Protein AF-0000000078980064 (afdb_homodimer)

Organism: Ruegeria pomeroyi (strain ATCC 700808 / DSM 15171 / DSS-3) (NCBI:txid246200)

Solvent-accessible surface area (backbone atoms only — not comparable to full-atom values): 37190 Å² total; per-residue (Å²): 129,82,76,73,60,58,78,70,42,47,60,35,49,46,76,66,49,40,61,44,51,56,26,37,55,74,64,44,52,71,70,55,47,52,49,46,29,48,77,24,71,38,57,78,43,75,83,42,66,53,22,66,40,45,52,65,34,52,39,43,33,48,55,53,42,20,63,75,64,46,10,69,57,41,46,53,50,92,54,73,40,34,70,63,51,67,60,43,49,51,38,34,34,67,70,36,83,32,52,70,50,23,52,47,46,49,30,47,53,48,44,55,58,44,78,55,41,38,52,46,74,47,81,52,86,74,37,31,36,44,34,47,41,72,69,59,87,68,81,84,46,68,40,44,56,51,50,56,53,33,42,52,49,20,52,51,12,61,35,45,73,44,60,65,71,44,61,33,36,33,29,47,49,70,78,55,98,61,53,72,46,52,52,77,58,38,70,42,52,75,44,54,56,35,98,42,26,33,42,30,29,44,55,88,68,58,59,61,48,50,92,74,51,72,66,54,51,50,51,51,60,70,46,51,55,46,54,30,51,51,54,76,50,54,73,74,29,66,60,48,41,50,45,40,51,35,68,74,41,70,45,82,76,57,44,66,61,53,51,15,58,75,70,72,42,50,57,65,56,47,51,51,53,24,45,69,69,72,49,45,70,65,57,47,52,50,49,49,40,50,25,51,46,52,50,46,29,44,68,56,83,54,53,68,59,54,46,20,48,74,61,62,37,93,38,52,66,61,34,47,54,49,42,26,71,70,22,55,43,56,68,68,66,49,31,57,85,76,68,73,67,87,108,126,81,75,74,61,58,78,70,43,46,60,34,48,47,75,65,49,40,61,44,54,54,27,37,56,74,64,44,53,72,70,55,48,53,51,47,30,48,77,24,70,39,56,79,42,76,84,42,67,53,22,67,38,46,53,66,34,51,38,42,35,49,56,53,42,21,63,74,63,47,11,69,55,44,45,53,51,92,51,73,40,34,68,62,51,67,59,45,48,51,37,35,32,69,70,36,84,31,52,70,51,23,50,47,44,50,30,48,52,48,42,54,60,45,76,56,41,38,51,47,74,46,81,52,88,74,36,31,37,44,35,46,39,71,70,61,85,68,82,84,47,66,41,42,54,51,49,55,53,36,43,54,50,20,51,52,11,60,36,46,73,44,59,65,73,46,60,32,36,34,30,49,50,69,78,54,98,63,54,72,44,52,53,78,57,38,69,40,52,76,45,55,56,34,97,42,25,33,42,31,30,43,54,89,69,58,60,62,48,49,92,74,52,71,66,54,52,50,52,52,60,70,45,51,57,47,56,28,53,52,52,77,50,53,72,74,29,63,60,47,42,49,45,42,50,35,68,75,42,71,44,83,76,56,45,66,62,54,51,16,57,74,69,73,40,49,57,66,55,46,51,51,52,22,45,69,69,72,48,45,70,66,55,47,51,50,49,49,40,49,23,50,46,50,51,44,29,44,68,56,82,55,52,70,58,54,45,20,48,74,62,61,36,93,37,53,64,60,34,46,53,48,42,25,72,71,23,56,42,58,67,70,67,52,29,61,77,83,66,71,68,88,108

Nearest PDB structures (foldseek):
  5chh-assembly1_A  TM=3.444E-01  e=1.133E-11  Pseudomonas aeruginosa
  3mkl-assembly2_B  TM=9.132E-01  e=3.136E-04  Escherichia coli K-12
  6xiu-assembly1_A  TM=7.648E-01  e=4.598E-05  Escherichia coli
  3mkl-assembly1_A  TM=8.900E-01  e=1.146E-03  Escherichia coli K-12
  6xiu-assembly1_B-2  TM=7.595E-01  e=9.911E-05  Escherichia coli

InterPro domains:
  IPR009057 Homedomain-like superfamily [SSF46689] (288-337)
  IPR018060 AraC-like, DNA binding HTH domain [PF12833] (260-336)
  IPR018060 AraC-like, DNA binding HTH domain [PS01124] (240-337)
  IPR018060 AraC-like, DNA binding HTH domain [SM00342] (253-335)
  IPR020449 Transcription regulator HTH, AraC- type, HTH domain [PR00032] (304-319)
  IPR020449 Transcription regulator HTH, AraC- type, HTH domain [PR00032] (319-335)
  IPR032687 HTH-type transcriptional regulator AraC-type, N-terminal [PF12625] (35-207)

Structure (mmCIF, N/CA/C/O backbone):
data_AF-0000000078980064-model_v1
#
loop_
_entity.id
_entity.type
_entity.pdbx_description
1 polymer 'Transcriptional regulator, AraC family'
#
loop_
_atom_site.group_PDB
_atom_site.id
_atom_site.type_symbol
_atom_site.label_atom_id
_atom_site.label_alt_id
_atom_site.label_comp_id
_atom_site.label_asym_id
_atom_site.label_entity_id
_atom_site.label_seq_id
_atom_site.pdbx_PDB_ins_code
_atom_site.Cartn_x
_atom_site.Cartn_y
_atom_site.Cartn_z
_atom_site.occupancy
_atom_site.B_iso_or_equiv
_atom_site.auth_seq_id
_atom_site.auth_comp_id
_atom_site.auth_asym_id
_atom_site.auth_atom_id
_atom_site.pdbx_PDB_model_num
ATOM 1 N N . MET A 1 1 ? 21.625 31.344 18.266 1 26.06 1 MET A N 1
ATOM 2 C CA . MET A 1 1 ? 20.406 30.562 18.266 1 26.06 1 MET A CA 1
ATOM 3 C C . MET A 1 1 ? 19.609 30.781 16.984 1 26.06 1 MET A C 1
ATOM 5 O O . MET A 1 1 ? 19.266 31.922 16.656 1 26.06 1 MET A O 1
ATOM 9 N N . ARG A 1 2 ? 19.547 29.953 16.109 1 38.75 2 ARG A N 1
ATOM 10 C CA . ARG A 1 2 ? 18.891 30.125 14.828 1 38.75 2 ARG A CA 1
ATOM 11 C C . ARG A 1 2 ? 17.453 30.594 15.016 1 38.75 2 ARG A C 1
ATOM 13 O O . ARG A 1 2 ? 16.719 30.047 15.836 1 38.75 2 ARG A O 1
ATOM 20 N N . ARG A 1 3 ? 17.25 31.781 14.578 1 43.94 3 ARG A N 1
ATOM 21 C CA . ARG A 1 3 ? 15.898 32.344 14.719 1 43.94 3 ARG A CA 1
ATOM 22 C C . ARG A 1 3 ? 14.852 31.344 14.234 1 43.94 3 ARG A C 1
ATOM 24 O O . ARG A 1 3 ? 15.008 30.734 13.164 1 43.94 3 ARG A O 1
ATOM 31 N N . PRO A 1 4 ? 13.984 30.969 15.156 1 47.91 4 PRO A N 1
ATOM 32 C CA . PRO A 1 4 ? 13.008 29.953 14.75 1 47.91 4 PRO A CA 1
ATOM 33 C C . PRO A 1 4 ? 12.227 30.359 13.5 1 47.91 4 PRO A C 1
ATOM 35 O O . PRO A 1 4 ? 12.055 31.547 13.234 1 47.91 4 PRO A O 1
ATOM 38 N N . ASP A 1 5 ? 12.18 29.516 12.516 1 53.62 5 ASP A N 1
ATOM 39 C CA . ASP A 1 5 ? 11.359 29.703 11.32 1 53.62 5 ASP A CA 1
ATOM 40 C C . ASP A 1 5 ? 9.938 30.109 11.688 1 53.62 5 ASP A C 1
ATOM 42 O O . ASP A 1 5 ? 9.375 29.625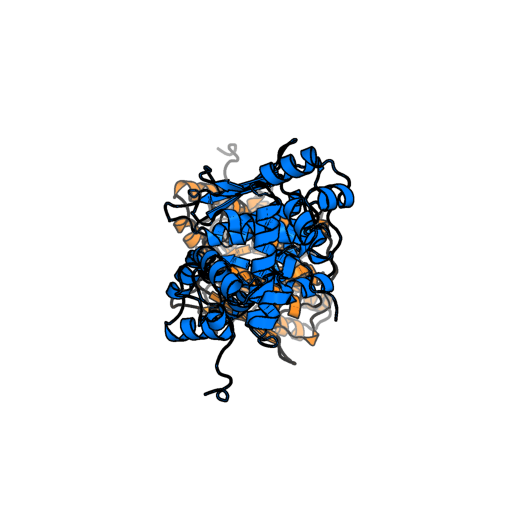 12.664 1 53.62 5 ASP A O 1
ATOM 46 N N . THR A 1 6 ? 9.5 31.375 11.352 1 53.75 6 THR A N 1
ATOM 47 C CA . THR A 1 6 ? 8.203 31.984 11.641 1 53.75 6 THR A CA 1
ATOM 48 C C . THR A 1 6 ? 7.082 30.969 11.508 1 53.75 6 THR A C 1
ATOM 50 O O . THR A 1 6 ? 6.059 31.062 12.188 1 53.75 6 THR A O 1
ATOM 53 N N . ALA A 1 7 ? 7.164 30.141 10.594 1 57.41 7 ALA A N 1
ATOM 54 C CA . ALA A 1 7 ? 6.117 29.141 10.391 1 57.41 7 ALA A CA 1
ATOM 55 C C . ALA A 1 7 ? 5.965 28.234 11.609 1 57.41 7 ALA A C 1
ATOM 57 O O . ALA A 1 7 ? 4.867 27.766 11.906 1 57.41 7 ALA A O 1
ATOM 58 N N . SER A 1 8 ? 7.008 28.234 12.305 1 61.78 8 SER A N 1
ATOM 59 C CA . SER A 1 8 ? 7.012 27.375 13.484 1 61.78 8 SER A CA 1
ATOM 60 C C . SER A 1 8 ? 6.262 28.031 14.641 1 61.78 8 SER A C 1
ATOM 62 O O . SER A 1 8 ? 5.898 27.344 15.609 1 61.78 8 SER A O 1
ATOM 64 N N . LEU A 1 9 ? 5.852 29.266 14.43 1 69.75 9 LEU A N 1
ATOM 65 C CA . LEU A 1 9 ? 5.238 29.969 15.547 1 69.75 9 LEU A CA 1
ATOM 66 C C . LEU A 1 9 ? 3.719 29.922 15.461 1 69.75 9 LEU A C 1
ATOM 68 O O . LEU A 1 9 ? 3.023 30.234 16.422 1 69.75 9 LEU A O 1
ATOM 72 N N . ALA A 1 10 ? 3.24 29.391 14.336 1 75.88 10 ALA A N 1
ATOM 73 C CA . ALA A 1 10 ? 1.795 29.438 14.133 1 75.88 10 ALA A CA 1
ATOM 74 C C . ALA A 1 10 ? 1.073 28.484 15.07 1 75.88 10 ALA A C 1
ATOM 76 O O . ALA A 1 10 ? 1.624 27.453 15.453 1 75.88 10 ALA A O 1
ATOM 77 N N . THR A 1 11 ? -0.135 28.906 15.516 1 82.38 11 THR A N 1
ATOM 78 C CA . THR A 1 11 ? -1.001 28.062 16.328 1 82.38 11 THR A CA 1
ATOM 79 C C . THR A 1 11 ? -2.369 27.891 15.68 1 82.38 11 THR A C 1
ATOM 81 O O . THR A 1 11 ? -2.732 28.672 14.789 1 82.38 11 THR A O 1
ATOM 84 N N . VAL A 1 12 ? -3.061 26.844 16.047 1 86.56 12 VAL A N 1
ATOM 85 C CA . VAL A 1 12 ? -4.445 26.641 15.641 1 86.56 12 VAL A CA 1
ATOM 86 C C . VAL A 1 12 ? -5.34 26.516 16.859 1 86.56 12 VAL A C 1
ATOM 88 O O . VAL A 1 12 ? -4.859 26.234 17.969 1 86.56 12 VAL A O 1
ATOM 91 N N . SER A 1 13 ? -6.641 26.812 16.641 1 87.19 13 SER A N 1
ATOM 92 C CA . SER A 1 13 ? -7.594 26.75 17.75 1 87.19 13 SER A CA 1
ATOM 93 C C . SER A 1 13 ? -7.871 25.312 18.156 1 87.19 13 SER A C 1
ATOM 95 O O . SER A 1 13 ? -7.727 24.391 17.344 1 87.19 13 SER A O 1
ATOM 97 N N . GLN A 1 14 ? -8.219 25.094 19.391 1 89.38 14 GLN A N 1
ATOM 98 C CA . GLN A 1 14 ? -8.539 23.781 19.922 1 89.38 14 GLN A CA 1
ATOM 99 C C . GLN A 1 14 ? -9.664 23.125 19.125 1 89.38 14 GLN A C 1
ATOM 101 O O . GLN A 1 14 ? -9.617 21.922 18.844 1 89.38 14 GLN A O 1
ATOM 106 N N . PRO A 1 15 ? -10.75 23.891 18.703 1 91.5 15 PRO A N 1
ATOM 107 C CA . PRO A 1 15 ? -11.805 23.25 17.906 1 91.5 15 PRO A CA 1
ATOM 108 C C . PRO A 1 15 ? -11.289 22.672 16.594 1 91.5 15 PRO A C 1
ATOM 110 O O . PRO A 1 15 ? -11.875 21.734 16.062 1 91.5 15 PRO A O 1
ATOM 113 N N . PHE A 1 16 ? -10.18 23.156 16.125 1 93.38 16 PHE A N 1
ATOM 114 C CA . PHE A 1 16 ? -9.594 22.688 14.883 1 93.38 16 PHE A CA 1
ATOM 115 C C . PHE A 1 16 ? -9.18 21.219 14.992 1 93.38 16 PHE A C 1
ATOM 117 O O . PHE A 1 16 ? -9.266 20.469 14.016 1 93.38 16 PHE A O 1
ATOM 124 N N . ILE A 1 17 ? -8.781 20.766 16.172 1 94.38 17 ILE A N 1
ATOM 125 C CA . ILE A 1 17 ? -8.297 19.406 16.328 1 94.38 17 ILE A CA 1
ATOM 126 C C . ILE A 1 17 ? -9.32 18.578 17.109 1 94.38 17 ILE A C 1
ATOM 128 O O . ILE A 1 17 ? -9.039 17.438 17.484 1 94.38 17 ILE A O 1
ATOM 132 N N . GLU A 1 18 ? -10.492 19.141 17.359 1 93.94 18 GLU A N 1
ATOM 133 C CA . GLU A 1 18 ? -11.461 18.469 18.219 1 93.94 18 GLU A CA 1
ATOM 134 C C . GLU A 1 18 ? -11.969 17.172 17.562 1 93.94 18 GLU A C 1
ATOM 136 O O . GLU A 1 18 ? -12.164 16.172 18.25 1 93.94 18 GLU A O 1
ATOM 141 N N . ASP A 1 19 ? -12.25 17.234 16.266 1 95.25 19 ASP A N 1
ATOM 142 C CA . ASP A 1 19 ? -12.688 16.031 15.57 1 95.25 19 ASP A CA 1
ATOM 143 C C . ASP A 1 19 ? -11.633 14.93 15.672 1 95.25 19 ASP A C 1
ATOM 145 O O . ASP A 1 19 ? -11.969 13.75 15.773 1 95.25 19 ASP A O 1
ATOM 149 N N . TRP A 1 20 ? -10.406 15.305 15.664 1 96.44 20 TRP A N 1
ATOM 150 C CA . TRP A 1 20 ? -9.305 14.359 15.82 1 96.44 20 TRP A CA 1
ATOM 151 C C . TRP A 1 20 ? -9.289 13.773 17.234 1 96.44 20 TRP A C 1
ATOM 153 O O . TRP A 1 20 ? -9.211 12.555 17.406 1 96.44 20 TRP A O 1
ATOM 163 N N . LEU A 1 21 ? -9.422 14.609 18.219 1 95.06 21 LEU A N 1
ATOM 164 C CA . LEU A 1 21 ? -9.445 14.148 19.609 1 95.06 21 LEU A CA 1
ATOM 165 C C . LEU A 1 21 ? -10.617 13.195 19.844 1 95.06 21 LEU A C 1
ATOM 167 O O . LEU A 1 21 ? -10.469 12.18 20.531 1 95.06 21 LEU A O 1
ATOM 171 N N . SER A 1 22 ? -11.719 13.531 19.297 1 95.12 22 SER A N 1
ATOM 172 C CA . SER A 1 22 ? -12.891 12.672 19.422 1 95.12 22 SER A CA 1
ATOM 173 C C . SER A 1 22 ? -12.648 11.312 18.781 1 95.12 22 SER A C 1
ATOM 175 O O . SER A 1 22 ? -13.047 10.281 19.344 1 95.12 22 SER A O 1
ATOM 177 N N . ALA A 1 23 ? -12.008 11.289 17.656 1 96.38 23 ALA A N 1
ATOM 178 C CA . ALA A 1 23 ? -11.672 10.031 17 1 96.38 23 ALA A CA 1
ATOM 179 C C . ALA A 1 23 ? -10.719 9.203 17.859 1 96.38 23 ALA A C 1
ATOM 181 O O . ALA A 1 23 ? -10.898 7.988 18 1 96.38 23 ALA A O 1
ATOM 182 N N . LEU A 1 24 ? -9.711 9.836 18.438 1 96.12 24 LEU A N 1
ATOM 183 C CA . LEU A 1 24 ? -8.742 9.156 19.297 1 96.12 24 LEU A CA 1
ATOM 184 C C . LEU A 1 24 ? -9.43 8.547 20.516 1 96.12 24 LEU A C 1
ATOM 186 O O . LEU A 1 24 ? -9.109 7.422 20.906 1 96.12 24 LEU A O 1
ATOM 190 N N . ARG A 1 25 ? -10.375 9.242 21.016 1 95.19 25 ARG A N 1
ATOM 191 C CA . ARG A 1 25 ? -11.086 8.766 22.203 1 95.19 25 ARG A CA 1
ATOM 192 C C . ARG A 1 25 ? -11.836 7.473 21.906 1 95.19 25 ARG A C 1
ATOM 194 O O . ARG A 1 25 ? -12.016 6.641 22.797 1 95.19 25 ARG A O 1
ATOM 201 N N . ARG A 1 26 ? -12.211 7.273 20.703 1 93.94 26 ARG A N 1
ATOM 202 C CA . ARG A 1 26 ? -12.961 6.078 20.312 1 93.94 26 ARG A CA 1
ATOM 203 C C . ARG A 1 26 ? -12.023 4.887 20.125 1 93.94 26 ARG A C 1
ATOM 205 O O . ARG A 1 26 ? -12.469 3.736 20.125 1 93.94 26 ARG A O 1
ATOM 212 N N . CYS A 1 27 ? -10.758 5.164 19.938 1 92.12 27 CYS A N 1
ATOM 213 C CA . CYS A 1 27 ? -9.883 4.055 19.578 1 92.12 27 CYS A CA 1
ATOM 214 C C . CYS A 1 27 ? -8.883 3.756 20.688 1 92.12 27 CYS A C 1
ATOM 216 O O . CYS A 1 27 ? -7.926 3.006 20.484 1 92.12 27 CYS A O 1
ATOM 218 N N . CYS A 1 28 ? -9 4.402 21.828 1 93.69 28 CYS A N 1
ATOM 219 C CA . CYS A 1 28 ? -8.109 4.109 22.953 1 93.69 28 CYS A CA 1
ATOM 220 C C . CYS A 1 28 ? -8.844 4.234 24.281 1 93.69 28 CYS A C 1
ATOM 222 O O . CYS A 1 28 ? -9.922 4.824 24.344 1 93.69 28 CYS A O 1
ATOM 224 N N . ALA A 1 29 ? -8.242 3.68 25.359 1 94.88 29 ALA A N 1
ATOM 225 C CA . ALA A 1 29 ? -8.797 3.777 26.703 1 94.88 29 ALA A CA 1
ATOM 226 C C . ALA A 1 29 ? -8.641 5.188 27.266 1 94.88 29 ALA A C 1
ATOM 228 O O . ALA A 1 29 ? -7.781 5.949 26.812 1 94.88 29 ALA A O 1
ATOM 229 N N . LYS A 1 30 ? -9.492 5.516 28.188 1 94.44 30 LYS A N 1
ATOM 230 C CA . LYS A 1 30 ? -9.492 6.844 28.797 1 94.44 30 LYS A CA 1
ATOM 231 C C . LYS A 1 30 ? -8.117 7.176 29.375 1 94.44 30 LYS A C 1
ATOM 233 O O . LYS A 1 30 ? -7.625 8.297 29.219 1 94.44 30 LYS A O 1
ATOM 238 N N . ALA A 1 31 ? -7.551 6.188 30 1 94.56 31 ALA A N 1
ATOM 239 C CA . ALA A 1 31 ? -6.242 6.395 30.609 1 94.56 31 ALA A CA 1
ATOM 240 C C . ALA A 1 31 ? -5.172 6.637 29.547 1 94.56 31 ALA A C 1
ATOM 242 O O . ALA A 1 31 ? -4.281 7.469 29.734 1 94.56 31 ALA A O 1
ATOM 243 N N . GLU A 1 32 ? -5.242 5.941 28.453 1 95.44 32 GLU A N 1
ATOM 244 C CA . GLU A 1 32 ? -4.312 6.133 27.344 1 95.44 32 GLU A CA 1
ATOM 245 C C . GLU A 1 32 ? -4.453 7.527 26.734 1 95.44 32 GLU A C 1
ATOM 247 O O . GLU A 1 32 ? -3.453 8.195 26.469 1 95.44 32 GLU A O 1
ATOM 252 N N . MET A 1 33 ? -5.688 7.926 26.641 1 94.88 33 MET A N 1
ATOM 253 C CA . MET A 1 33 ? -5.957 9.25 26.094 1 94.88 33 MET A CA 1
ATOM 254 C C . MET A 1 33 ? -5.359 10.336 26.969 1 94.88 33 MET A C 1
ATOM 256 O O . MET A 1 33 ? -4.742 11.281 26.469 1 94.88 33 MET A O 1
ATOM 260 N N . ALA A 1 34 ? -5.551 10.211 28.203 1 94.19 34 ALA A N 1
ATOM 261 C CA . ALA A 1 34 ? -4.973 11.172 29.141 1 94.19 34 ALA A CA 1
ATOM 262 C C . ALA A 1 34 ? -3.453 11.219 29.016 1 94.19 34 ALA A C 1
ATOM 264 O O . ALA A 1 34 ? -2.855 12.297 29.078 1 94.19 34 ALA A O 1
ATOM 265 N N . GLY A 1 35 ? -2.877 10.078 28.844 1 94.88 35 GLY A N 1
ATOM 266 C CA . GLY A 1 35 ? -1.441 10 28.625 1 94.88 35 GLY A CA 1
ATOM 267 C C . GLY A 1 35 ? -0.988 10.688 27.359 1 94.88 35 GLY A C 1
ATOM 268 O O . GLY A 1 35 ? 0.026 11.391 27.359 1 94.88 35 GLY A O 1
ATOM 269 N N . PHE A 1 36 ? -1.746 10.469 26.266 1 95.75 36 PHE A N 1
ATOM 270 C CA . PHE A 1 36 ? -1.452 11.141 25.016 1 95.75 36 PHE A CA 1
ATOM 271 C C . PHE A 1 36 ? -1.433 12.648 25.188 1 95.75 36 PHE A C 1
ATOM 273 O O . PHE A 1 36 ? -0.494 13.32 24.766 1 95.75 36 PHE A O 1
ATOM 280 N N . LEU A 1 37 ? -2.453 13.172 25.828 1 93.88 37 LEU A N 1
ATOM 281 C CA . LEU A 1 37 ? -2.625 14.609 25.984 1 93.88 37 LEU A CA 1
ATOM 282 C C . LEU A 1 37 ? -1.527 15.195 26.875 1 93.88 37 LEU A C 1
ATOM 284 O O . LEU A 1 37 ? -0.958 16.234 26.562 1 93.88 37 LEU A O 1
ATOM 288 N N . ASP A 1 38 ? -1.196 14.516 27.875 1 92.5 38 ASP A N 1
ATOM 289 C CA . ASP A 1 38 ? -0.155 14.977 28.797 1 92.5 38 ASP A CA 1
ATOM 290 C C . ASP A 1 38 ? 1.204 15.023 28.094 1 92.5 38 ASP A C 1
ATOM 292 O O . ASP A 1 38 ? 1.889 16.047 28.125 1 92.5 38 ASP A O 1
ATOM 296 N N . ARG A 1 39 ? 1.546 14.023 27.406 1 94.44 39 ARG A N 1
ATOM 297 C CA . ARG A 1 39 ? 2.861 13.891 26.797 1 94.44 39 ARG A CA 1
ATOM 298 C C . ARG A 1 39 ? 3 14.805 25.578 1 94.44 39 ARG A C 1
ATOM 300 O O . ARG A 1 39 ? 4.113 15.133 25.172 1 94.44 39 ARG A O 1
ATOM 307 N N . SER A 1 40 ? 1.884 15.234 25.078 1 93.12 40 SER A N 1
ATOM 308 C CA . SER A 1 40 ? 1.93 16.125 23.922 1 93.12 40 SER A CA 1
ATOM 309 C C . SER A 1 40 ? 1.858 17.594 24.359 1 93.12 40 SER A C 1
ATOM 311 O O . SER A 1 40 ? 1.938 18.484 23.516 1 93.12 40 SER A O 1
ATOM 313 N N . GLY A 1 41 ? 1.591 17.844 25.609 1 87 41 GLY A N 1
ATOM 314 C CA . GLY A 1 41 ? 1.485 19.203 26.109 1 87 41 GLY A CA 1
ATOM 315 C C . GLY A 1 41 ? 0.084 19.781 26 1 87 41 GLY A C 1
ATOM 316 O O . GLY A 1 41 ? -0.108 21 26.109 1 87 41 GLY A O 1
ATOM 317 N N . LEU A 1 42 ? -0.924 18.922 25.766 1 88.12 42 LEU A N 1
ATOM 318 C CA . LEU A 1 42 ? -2.295 19.375 25.578 1 88.12 42 LEU A CA 1
ATOM 319 C C . LEU A 1 42 ? -3.121 19.141 26.844 1 88.12 42 LEU A C 1
ATOM 321 O O . LEU A 1 42 ? -4.289 19.547 26.906 1 88.12 42 LEU A O 1
ATOM 325 N N . GLY A 1 43 ? -2.572 18.562 27.781 1 81.56 43 GLY A N 1
ATOM 326 C CA . GLY A 1 43 ? -3.301 18.203 28.984 1 81.56 43 GLY A CA 1
ATOM 327 C C . GLY A 1 43 ? -3.986 19.391 29.641 1 81.56 43 GLY A C 1
ATOM 328 O O . GLY A 1 43 ? -5.148 19.297 30.047 1 81.56 43 GLY A O 1
ATOM 329 N N . ALA A 1 44 ? -3.338 20.484 29.719 1 69 44 ALA A N 1
ATOM 330 C CA . ALA A 1 44 ? -3.814 21.625 30.484 1 69 44 ALA A CA 1
ATOM 331 C C . ALA A 1 44 ? -4.809 22.453 29.672 1 69 44 ALA A C 1
ATOM 333 O O . ALA A 1 44 ? -5.59 23.219 30.234 1 69 44 ALA A O 1
ATOM 334 N N . ILE A 1 45 ? -4.801 22.266 28.391 1 65.94 45 ILE A N 1
ATOM 335 C CA . ILE A 1 45 ? -5.512 23.234 27.562 1 65.94 45 ILE A CA 1
ATOM 336 C C . ILE A 1 45 ? -6.723 22.578 26.922 1 65.94 45 ILE A C 1
ATOM 338 O O . ILE A 1 45 ? -7.617 23.25 26.406 1 65.94 45 ILE A O 1
ATOM 342 N N . HIS A 1 46 ? -6.922 21.312 26.953 1 64.25 46 HIS A N 1
ATOM 343 C CA . HIS A 1 46 ? -7.875 20.609 26.094 1 64.25 46 HIS A CA 1
ATOM 344 C C . HIS A 1 46 ? -9.312 20.922 26.5 1 64.25 46 HIS A C 1
ATOM 346 O O . HIS A 1 46 ? -10.234 20.812 25.688 1 64.25 46 HIS A O 1
ATOM 352 N N . ASP A 1 47 ? -9.5 21.562 27.594 1 67.19 47 ASP A N 1
ATOM 353 C CA . ASP A 1 47 ? -10.891 21.812 27.969 1 67.19 47 ASP A CA 1
ATOM 354 C C . ASP A 1 47 ? -11.164 23.297 28.109 1 67.19 47 ASP A C 1
ATOM 356 O O . ASP A 1 47 ? -12.188 23.688 28.672 1 67.19 47 ASP A O 1
ATOM 360 N N . GLN A 1 48 ? -10.25 24.031 27.516 1 68.69 48 GLN A N 1
ATOM 361 C CA . GLN A 1 48 ? -10.469 25.469 27.656 1 68.69 48 GLN A CA 1
ATOM 362 C C . GLN A 1 48 ? -11 26.078 26.359 1 68.69 48 GLN A C 1
ATOM 364 O O . GLN A 1 48 ? -10.391 25.906 25.297 1 68.69 48 GLN A O 1
ATOM 369 N N . PRO A 1 49 ? -12.188 26.672 26.547 1 67.94 49 PRO A N 1
ATOM 370 C CA . PRO A 1 49 ? -12.719 27.328 25.344 1 67.94 49 PRO A CA 1
ATOM 371 C C . PRO A 1 49 ? -11.758 28.359 24.766 1 67.94 49 PRO A C 1
ATOM 373 O O . PRO A 1 49 ? -11.141 29.125 25.5 1 67.94 49 PRO A O 1
ATOM 376 N N . GLY A 1 50 ? -11.43 28.312 23.578 1 74.62 50 GLY A N 1
ATOM 377 C CA . GLY A 1 50 ? -10.594 29.297 22.906 1 74.62 50 GLY A CA 1
ATOM 378 C C . GLY A 1 50 ? -9.117 28.922 22.906 1 74.62 50 GLY A C 1
ATOM 379 O O . GLY A 1 50 ? -8.297 29.625 22.312 1 74.62 50 GLY A O 1
ATOM 380 N N . ALA A 1 51 ? -8.859 27.906 23.641 1 81.06 51 ALA A N 1
ATOM 381 C CA . ALA A 1 51 ? -7.465 27.469 23.734 1 81.06 51 ALA A CA 1
ATOM 382 C C . ALA A 1 51 ? -6.859 27.266 22.344 1 81.06 51 ALA A C 1
ATOM 384 O O . ALA A 1 51 ? -7.57 26.953 21.391 1 81.06 51 ALA A O 1
ATOM 385 N N . ARG A 1 52 ? -5.566 27.594 22.266 1 84.94 52 ARG A N 1
ATOM 386 C CA . ARG A 1 52 ? -4.828 27.406 21.031 1 84.94 52 ARG A CA 1
ATOM 387 C C . ARG A 1 52 ? -3.732 26.359 21.203 1 84.94 52 ARG A C 1
ATOM 389 O O . ARG A 1 52 ? -3.174 26.203 22.281 1 84.94 52 ARG A O 1
ATOM 396 N N . VAL A 1 53 ? -3.533 25.672 20.094 1 87.38 53 VAL A N 1
ATOM 397 C CA . VAL A 1 53 ? -2.582 24.562 20.078 1 87.38 53 VAL A CA 1
ATOM 398 C C . VAL A 1 53 ? -1.447 24.875 19.109 1 87.38 53 VAL A C 1
ATOM 400 O O . VAL A 1 53 ? -1.686 25.391 18.016 1 87.38 53 VAL A O 1
ATOM 403 N N . THR A 1 54 ? -0.225 24.609 19.578 1 81.88 54 THR A N 1
ATOM 404 C CA . THR A 1 54 ? 0.92 24.828 18.703 1 81.88 54 THR A CA 1
ATOM 405 C C . THR A 1 54 ? 1.066 23.688 17.703 1 81.88 54 THR A C 1
ATOM 407 O O . THR A 1 54 ? 0.557 22.578 17.938 1 81.88 54 THR A O 1
ATOM 410 N N . LEU A 1 55 ? 1.763 23.938 16.672 1 83 55 LEU A N 1
ATOM 411 C CA . LEU A 1 55 ? 2.039 22.906 15.672 1 83 55 LEU A CA 1
ATOM 412 C C . LEU A 1 55 ? 2.891 21.781 16.266 1 83 55 LEU A C 1
ATOM 414 O O . LEU A 1 55 ? 2.701 20.609 15.938 1 83 55 LEU A O 1
ATOM 418 N N . ASP A 1 56 ? 3.777 22.125 17.141 1 84 56 ASP A N 1
ATOM 419 C CA . ASP A 1 56 ? 4.617 21.125 17.797 1 84 56 ASP A CA 1
ATOM 420 C C . ASP A 1 56 ? 3.777 20.172 18.641 1 84 56 ASP A C 1
ATOM 422 O O . ASP A 1 56 ? 4.062 18.969 18.703 1 84 56 ASP A O 1
ATOM 426 N N . GLN A 1 57 ? 2.828 20.703 19.281 1 88.69 57 GLN A N 1
ATOM 427 C CA . GLN A 1 57 ? 1.933 19.875 20.078 1 88.69 57 GLN A CA 1
ATOM 428 C C . GLN A 1 57 ? 1.16 18.891 19.188 1 88.69 57 GLN A C 1
ATOM 430 O O . GLN A 1 57 ? 0.981 17.734 19.547 1 88.69 57 GLN A O 1
ATOM 435 N N . ILE A 1 58 ? 0.74 19.391 18.047 1 92.5 58 ILE A N 1
ATOM 436 C CA . ILE A 1 58 ? 0.031 18.547 17.094 1 92.5 58 ILE A CA 1
ATOM 437 C C . ILE A 1 58 ? 0.954 17.422 16.609 1 92.5 58 ILE A C 1
ATOM 439 O O . ILE A 1 58 ? 0.569 16.25 16.594 1 92.5 58 ILE A O 1
ATOM 443 N N . VAL A 1 59 ? 2.146 17.766 16.266 1 91.94 59 VAL A N 1
ATOM 444 C CA . VAL A 1 59 ? 3.127 16.812 15.766 1 91.94 59 VAL A CA 1
ATOM 445 C C . VAL A 1 59 ? 3.414 15.758 16.844 1 91.94 59 VAL A C 1
ATOM 447 O O . VAL A 1 59 ? 3.426 14.555 16.562 1 91.94 59 VAL A O 1
ATOM 450 N N . ARG A 1 60 ? 3.584 16.188 18.047 1 92.88 60 ARG A N 1
ATOM 451 C CA . ARG A 1 60 ? 3.875 15.273 19.156 1 92.88 60 ARG A CA 1
ATOM 452 C C . ARG A 1 60 ? 2.707 14.328 19.406 1 92.88 60 ARG A C 1
ATOM 454 O O . ARG A 1 60 ? 2.902 13.117 19.547 1 92.88 60 ARG A O 1
ATOM 461 N N . LEU A 1 61 ? 1.541 14.914 19.438 1 95.5 61 LEU A N 1
ATOM 462 C CA . LEU A 1 61 ? 0.363 14.078 19.641 1 95.5 61 LEU A CA 1
ATOM 463 C C . LEU A 1 61 ? 0.243 13.031 18.531 1 95.5 61 LEU A C 1
ATOM 465 O O . LEU A 1 61 ? -0.015 11.859 18.812 1 95.5 61 LEU A O 1
ATOM 469 N N . TYR A 1 62 ? 0.43 13.461 17.344 1 96.5 62 TYR A N 1
ATOM 470 C CA . TYR A 1 62 ? 0.332 12.562 16.203 1 96.5 62 TYR A CA 1
ATOM 471 C C . TYR A 1 62 ? 1.317 11.406 16.328 1 96.5 62 TYR A C 1
ATOM 473 O O . TYR A 1 62 ? 0.942 10.242 16.172 1 96.5 62 TYR A O 1
ATOM 481 N N . LYS A 1 63 ? 2.537 11.688 16.641 1 95.75 63 LYS A N 1
ATOM 482 C CA . LYS A 1 63 ? 3.59 10.68 16.734 1 95.75 63 LYS A CA 1
ATOM 483 C C . LYS A 1 63 ? 3.287 9.664 17.828 1 95.75 63 LYS A C 1
ATOM 485 O O . LYS A 1 63 ? 3.393 8.453 17.609 1 95.75 63 LYS A O 1
ATOM 490 N N . ILE A 1 64 ? 2.846 10.18 18.953 1 96.31 64 ILE A N 1
ATOM 491 C CA . ILE A 1 64 ? 2.543 9.312 20.078 1 96.31 64 ILE A CA 1
ATOM 492 C C . ILE A 1 64 ? 1.344 8.43 19.75 1 96.31 64 ILE A C 1
ATOM 494 O O . ILE A 1 64 ? 1.402 7.207 19.906 1 96.31 64 ILE A O 1
ATOM 498 N N . ALA A 1 65 ? 0.331 9.031 19.281 1 96.62 65 ALA A N 1
ATOM 499 C CA . ALA A 1 65 ? -0.917 8.32 19.016 1 96.62 65 ALA A CA 1
ATOM 500 C C . ALA A 1 65 ? -0.736 7.285 17.906 1 96.62 65 ALA A C 1
ATOM 502 O O . ALA A 1 65 ? -1.242 6.168 18.016 1 96.62 65 ALA A O 1
ATOM 503 N N . ALA A 1 66 ? -0.031 7.664 16.844 1 96.06 66 ALA A N 1
ATOM 504 C CA . ALA A 1 66 ? 0.176 6.746 15.734 1 96.06 66 ALA A CA 1
ATOM 505 C C . ALA A 1 66 ? 0.87 5.469 16.188 1 96.06 66 ALA A C 1
ATOM 507 O O . ALA A 1 66 ? 0.455 4.363 15.828 1 96.06 66 ALA A O 1
ATOM 508 N N . VAL A 1 67 ? 1.84 5.609 17 1 94.62 67 VAL A N 1
ATOM 509 C CA . VAL A 1 67 ? 2.629 4.477 17.469 1 94.62 67 VAL A CA 1
ATOM 510 C C . VAL A 1 67 ? 1.8 3.633 18.438 1 94.62 67 VAL A C 1
ATOM 512 O O . VAL A 1 67 ? 1.692 2.416 18.266 1 94.62 67 VAL A O 1
ATOM 515 N N . GLU A 1 68 ? 1.152 4.219 19.359 1 95.62 68 GLU A N 1
ATOM 516 C CA . GLU A 1 68 ? 0.555 3.482 20.469 1 95.62 68 GLU A CA 1
ATOM 517 C C . GLU A 1 68 ? -0.8 2.898 20.078 1 95.62 68 GLU A C 1
ATOM 519 O O . GLU A 1 68 ? -1.221 1.875 20.609 1 95.62 68 GLU A O 1
ATOM 524 N N . THR A 1 69 ? -1.491 3.533 19.141 1 95.69 69 THR A N 1
ATOM 525 C CA . THR A 1 69 ? -2.762 2.977 18.703 1 95.69 69 THR A CA 1
ATOM 526 C C . THR A 1 69 ? -2.541 1.968 17.578 1 95.69 69 THR A C 1
ATOM 528 O O . THR A 1 69 ? -3.441 1.192 17.25 1 95.69 69 THR A O 1
ATOM 531 N N . GLY A 1 70 ? -1.375 2.053 16.906 1 94.44 70 GLY A N 1
ATOM 532 C CA . GLY A 1 70 ? -1.105 1.211 15.75 1 94.44 70 GLY A CA 1
ATOM 533 C C . GLY A 1 70 ? -1.831 1.666 14.5 1 94.44 70 GLY A C 1
ATOM 534 O O . GLY A 1 70 ? -2.012 0.887 13.562 1 94.44 70 GLY A O 1
ATOM 535 N N . ASP A 1 71 ? -2.291 2.791 14.5 1 97.06 71 ASP A N 1
ATOM 536 C CA . ASP A 1 71 ? -3.02 3.412 13.398 1 97.06 71 ASP A CA 1
ATOM 537 C C . ASP A 1 71 ? -2.34 4.703 12.953 1 97.06 71 ASP A C 1
ATOM 539 O O . ASP A 1 71 ? -2.416 5.723 13.641 1 97.06 71 ASP A O 1
ATOM 543 N N . GLU A 1 72 ? -1.775 4.719 11.766 1 97 72 GLU A N 1
ATOM 544 C CA . GLU A 1 72 ? -1.012 5.871 11.289 1 97 72 GLU A CA 1
ATOM 545 C C . GLU A 1 72 ? -1.923 7.066 11.023 1 97 72 GLU A C 1
ATOM 547 O O . GLU A 1 72 ? -1.448 8.195 10.875 1 97 72 GLU A O 1
ATOM 552 N N . MET A 1 73 ? -3.221 6.816 10.992 1 96.44 73 MET A N 1
ATOM 553 C CA . MET A 1 73 ? -4.145 7.934 10.82 1 96.44 73 MET A CA 1
ATOM 554 C C . MET A 1 73 ? -4.984 8.141 12.078 1 96.44 73 MET A C 1
ATOM 556 O O . MET A 1 73 ? -5.949 8.906 12.07 1 96.44 73 MET A O 1
ATOM 560 N N . THR A 1 74 ? -4.648 7.473 13.102 1 95.62 74 THR A N 1
ATOM 561 C CA . THR A 1 74 ? -5.016 7.719 14.492 1 95.62 74 THR A CA 1
ATOM 562 C C . THR A 1 74 ? -6.531 7.754 14.656 1 95.62 74 THR A C 1
ATOM 564 O O . THR A 1 74 ? -7.074 8.664 15.289 1 95.62 74 THR A O 1
ATOM 567 N N . GLY A 1 75 ? -7.262 6.914 13.984 1 95.81 75 GLY A N 1
ATOM 568 C CA . GLY A 1 75 ? -8.68 6.723 14.219 1 95.81 75 GLY A CA 1
ATOM 569 C C . GLY A 1 75 ? -9.555 7.582 13.32 1 95.81 75 GLY A C 1
ATOM 570 O O . GLY A 1 75 ? -10.781 7.602 13.469 1 95.81 75 GLY A O 1
ATOM 571 N N . LEU A 1 76 ? -8.992 8.227 12.391 1 96.62 76 LEU A N 1
ATOM 572 C CA . LEU A 1 76 ? -9.727 9.203 11.594 1 96.62 76 LEU A CA 1
ATOM 573 C C . LEU A 1 76 ? -10.57 8.516 10.531 1 96.62 76 LEU A C 1
ATOM 575 O O . LEU A 1 76 ? -11.477 9.125 9.961 1 96.62 76 LEU A O 1
ATOM 579 N N . TRP A 1 77 ? -10.289 7.324 10.242 1 95.75 77 TRP A N 1
ATOM 580 C CA . TRP A 1 77 ? -11.008 6.555 9.234 1 95.75 77 TRP A CA 1
ATOM 581 C C . TRP A 1 77 ? -11.602 5.285 9.836 1 95.75 77 TRP A C 1
ATOM 583 O O . TRP A 1 77 ? -11.234 4.891 10.945 1 95.75 77 TRP A O 1
ATOM 593 N N . SER A 1 78 ? -12.562 4.648 9.156 1 93.81 78 SER A N 1
ATOM 594 C CA . SER A 1 78 ? -13.266 3.486 9.688 1 93.81 78 SER A CA 1
ATOM 595 C C . SER A 1 78 ? -12.32 2.299 9.859 1 93.81 78 SER A C 1
ATOM 597 O O . SER A 1 78 ? -12.438 1.538 10.82 1 93.81 78 SER A O 1
ATOM 599 N N . ARG A 1 79 ? -11.438 2.186 8.906 1 93.62 79 ARG A N 1
ATOM 600 C CA . ARG A 1 79 ? -10.43 1.136 8.977 1 93.62 79 ARG A CA 1
ATOM 601 C C . ARG A 1 79 ? -9.078 1.703 9.398 1 93.62 79 ARG A C 1
ATOM 603 O O . ARG A 1 79 ? -8.594 2.67 8.812 1 93.62 79 ARG A O 1
ATOM 610 N N . PRO A 1 80 ? -8.453 1.085 10.438 1 95.12 80 PRO A N 1
ATOM 611 C CA . PRO A 1 80 ? -7.145 1.59 10.852 1 95.12 80 PRO A CA 1
ATOM 612 C C . PRO A 1 80 ? -6.098 1.494 9.742 1 95.12 80 PRO A C 1
ATOM 614 O O . PRO A 1 80 ? -6.074 0.513 8.992 1 95.12 80 PRO A O 1
ATOM 617 N N . ILE A 1 81 ? -5.363 2.523 9.602 1 97.5 81 ILE A N 1
ATOM 618 C CA . ILE A 1 81 ? -4.203 2.502 8.719 1 97.5 81 ILE A CA 1
ATOM 619 C C . ILE A 1 81 ? -2.994 1.946 9.469 1 97.5 81 ILE A C 1
ATOM 621 O O . ILE A 1 81 ? -2.369 2.654 10.258 1 97.5 81 ILE A O 1
ATOM 625 N N . ARG A 1 82 ? -2.635 0.777 9.141 1 96.12 82 ARG A N 1
ATOM 626 C CA . ARG A 1 82 ? -1.636 0.048 9.914 1 96.12 82 ARG A CA 1
ATOM 627 C C . ARG A 1 82 ? -0.232 0.574 9.633 1 96.12 82 ARG A C 1
ATOM 629 O O . ARG A 1 82 ? -0.048 1.428 8.766 1 96.12 82 ARG A O 1
ATOM 636 N N . HIS A 1 83 ? 0.724 0.035 10.391 1 94.56 83 HIS A N 1
ATOM 637 C CA . HIS A 1 83 ? 2.084 0.562 10.406 1 94.56 83 HIS A CA 1
ATOM 638 C C . HIS A 1 83 ? 2.736 0.444 9.031 1 94.56 83 HIS A C 1
ATOM 640 O O . HIS A 1 83 ? 2.521 -0.541 8.32 1 94.56 83 HIS A O 1
ATOM 646 N N . ARG A 1 84 ? 3.492 1.503 8.68 1 95.44 84 ARG A N 1
ATOM 647 C CA . ARG A 1 84 ? 4.379 1.572 7.527 1 95.44 84 ARG A CA 1
ATOM 648 C C . ARG A 1 84 ? 3.611 1.955 6.266 1 95.44 84 ARG A C 1
ATOM 650 O O . ARG A 1 84 ? 4.129 1.836 5.156 1 95.44 84 ARG A O 1
ATOM 657 N N . ALA A 1 85 ? 2.398 2.334 6.371 1 97.69 85 ALA A N 1
ATOM 658 C CA . ALA A 1 85 ? 1.632 2.811 5.223 1 97.69 85 ALA A CA 1
ATOM 659 C C . ALA A 1 85 ? 2.338 3.977 4.535 1 97.69 85 ALA A C 1
ATOM 661 O O . ALA A 1 85 ? 2.482 3.99 3.311 1 97.69 85 ALA A O 1
ATOM 662 N N . LEU A 1 86 ? 2.795 4.957 5.32 1 96.81 86 LEU A N 1
ATOM 663 C CA . LEU A 1 86 ? 3.473 6.113 4.746 1 96.81 86 LEU A CA 1
ATOM 664 C C . LEU A 1 86 ? 4.746 5.691 4.02 1 96.81 86 LEU A C 1
ATOM 666 O O . LEU A 1 86 ? 5.07 6.234 2.959 1 96.81 86 LEU A O 1
ATOM 670 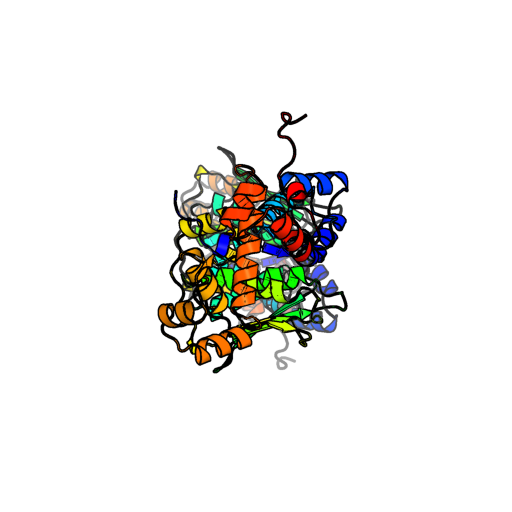N N . GLN A 1 87 ? 5.461 4.785 4.602 1 95.62 87 GLN A N 1
ATOM 671 C CA . GLN A 1 87 ? 6.688 4.305 3.975 1 95.62 87 GLN A CA 1
ATOM 672 C C . GLN A 1 87 ? 6.402 3.705 2.6 1 95.62 87 GLN A C 1
ATOM 674 O O . GLN A 1 87 ? 7.109 3.998 1.632 1 95.62 87 GLN A O 1
ATOM 679 N N . HIS A 1 88 ? 5.387 2.832 2.494 1 97.5 88 HIS A N 1
ATOM 680 C CA . HIS A 1 88 ? 5.012 2.23 1.22 1 97.5 88 HIS A CA 1
ATOM 681 C C . HIS A 1 88 ? 4.496 3.281 0.244 1 97.5 88 HIS A C 1
ATOM 683 O O . HIS A 1 88 ? 4.773 3.213 -0.955 1 97.5 88 HIS A O 1
ATOM 689 N N . LEU A 1 89 ? 3.756 4.242 0.775 1 97.62 89 LEU A N 1
ATOM 690 C CA . LEU A 1 89 ? 3.26 5.336 -0.055 1 97.62 89 LEU A CA 1
ATOM 691 C C . LEU A 1 89 ? 4.414 6.121 -0.666 1 97.62 89 LEU A C 1
ATOM 693 O O . LEU A 1 89 ? 4.41 6.402 -1.867 1 97.62 89 LEU A O 1
ATOM 697 N N . LEU A 1 90 ? 5.387 6.449 0.113 1 95.5 90 LEU A N 1
ATOM 698 C CA . LEU A 1 90 ? 6.539 7.207 -0.363 1 95.5 90 LEU A CA 1
ATOM 699 C C . LEU A 1 90 ? 7.297 6.426 -1.432 1 95.5 90 LEU A C 1
ATOM 701 O O . LEU A 1 90 ? 7.727 6.996 -2.436 1 95.5 90 LEU A O 1
ATOM 705 N N . ALA A 1 91 ? 7.395 5.129 -1.248 1 94 91 ALA A N 1
ATOM 706 C CA . ALA A 1 91 ? 8.094 4.285 -2.209 1 94 91 ALA A CA 1
ATOM 707 C C . ALA A 1 91 ? 7.406 4.312 -3.57 1 94 91 ALA A C 1
ATOM 709 O O . ALA A 1 91 ? 8.07 4.363 -4.609 1 94 91 ALA A O 1
ATOM 710 N N . THR A 1 92 ? 6.109 4.309 -3.562 1 94.44 92 THR A N 1
ATOM 711 C CA . THR A 1 92 ? 5.375 4.266 -4.82 1 94.44 92 THR A CA 1
ATOM 712 C C . THR A 1 92 ? 5.379 5.633 -5.496 1 94.44 92 THR A C 1
ATOM 714 O O . THR A 1 92 ? 5.566 5.73 -6.711 1 94.44 92 THR A O 1
ATOM 717 N N . VAL A 1 93 ? 5.223 6.711 -4.695 1 94.62 93 VAL A N 1
ATOM 718 C CA . VAL A 1 93 ? 5.133 8.039 -5.293 1 94.62 93 VAL A CA 1
ATOM 719 C C . VAL A 1 93 ? 6.496 8.453 -5.836 1 94.62 93 VAL A C 1
ATOM 721 O O . VAL A 1 93 ? 6.582 9.195 -6.82 1 94.62 93 VAL A O 1
ATOM 724 N N . ARG A 1 94 ? 7.52 7.965 -5.246 1 92.44 94 ARG A N 1
ATOM 725 C CA . ARG A 1 94 ? 8.875 8.273 -5.684 1 92.44 94 ARG A CA 1
ATOM 726 C C . ARG A 1 94 ? 9.133 7.75 -7.094 1 92.44 94 ARG A C 1
ATOM 728 O O . ARG A 1 94 ? 10.039 8.219 -7.781 1 92.44 94 ARG A O 1
ATOM 735 N N . GLU A 1 95 ? 8.32 6.746 -7.566 1 89.44 95 GLU A N 1
ATOM 736 C CA . GLU A 1 95 ? 8.461 6.152 -8.891 1 89.44 95 GLU A CA 1
ATOM 737 C C . GLU A 1 95 ? 7.875 7.062 -9.969 1 89.44 95 GLU A C 1
ATOM 739 O O . GLU A 1 95 ? 8.023 6.801 -11.164 1 89.44 95 GLU A O 1
ATOM 744 N N . SER A 1 96 ? 7.312 8.172 -9.516 1 93.44 96 SER A N 1
ATOM 745 C CA . SER A 1 96 ? 6.559 9 -10.461 1 93.44 96 SER A CA 1
ATOM 746 C C . SER A 1 96 ? 7.484 9.875 -11.297 1 93.44 96 SER A C 1
ATOM 748 O O . SER A 1 96 ? 8.438 10.453 -10.773 1 93.44 96 SER A O 1
ATOM 750 N N . GLY A 1 97 ? 7.168 9.984 -12.625 1 93.44 97 GLY A N 1
ATOM 751 C CA . GLY A 1 97 ? 7.926 10.836 -13.523 1 93.44 97 GLY A CA 1
ATOM 752 C C . GLY A 1 97 ? 7.359 12.242 -13.633 1 93.44 97 GLY A C 1
ATOM 753 O O . GLY A 1 97 ? 7.941 13.102 -14.297 1 93.44 97 GLY A O 1
ATOM 754 N N . SER A 1 98 ? 6.238 12.469 -13.062 1 96.19 98 SER A N 1
ATOM 755 C CA . SER A 1 98 ? 5.586 13.773 -13.023 1 96.19 98 SER A CA 1
ATOM 756 C C . SER A 1 98 ? 4.746 13.938 -11.758 1 96.19 98 SER A C 1
ATOM 758 O O . SER A 1 98 ? 4.445 12.953 -11.078 1 96.19 98 SER A O 1
ATOM 760 N N . LEU A 1 99 ? 4.41 15.125 -11.414 1 96.81 99 LEU A N 1
ATOM 761 C CA . LEU A 1 99 ? 3.615 15.359 -10.211 1 96.81 99 LEU A CA 1
ATOM 762 C C . LEU A 1 99 ? 2.188 14.859 -10.398 1 96.81 99 LEU A C 1
ATOM 764 O O . LEU A 1 99 ? 1.598 14.289 -9.477 1 96.81 99 LEU A O 1
ATOM 768 N N . PRO A 1 100 ? 1.596 15.016 -11.633 1 97.25 100 PRO A N 1
ATOM 769 C CA . PRO A 1 100 ? 0.296 14.375 -11.844 1 97.25 100 PRO A CA 1
ATOM 770 C C . PRO A 1 100 ? 0.348 12.859 -11.664 1 97.25 100 PRO A C 1
ATOM 772 O O . PRO A 1 100 ? -0.571 12.266 -11.094 1 97.25 100 PRO A O 1
ATOM 775 N N . SER A 1 101 ? 1.428 12.25 -12.141 1 96.81 101 SER A N 1
ATOM 776 C CA . SER A 1 101 ? 1.584 10.812 -11.945 1 96.81 101 SER A CA 1
ATOM 777 C C . SER A 1 101 ? 1.722 10.469 -10.469 1 96.81 101 SER A C 1
ATOM 779 O O . SER A 1 101 ? 1.24 9.43 -10.016 1 96.81 101 SER A O 1
ATOM 781 N N . ALA A 1 102 ? 2.375 11.352 -9.719 1 97.75 102 ALA A N 1
ATOM 782 C CA . ALA A 1 102 ? 2.488 11.156 -8.281 1 97.75 102 ALA A CA 1
ATOM 783 C C . ALA A 1 102 ? 1.12 11.227 -7.605 1 97.75 102 ALA A C 1
ATOM 785 O O . ALA A 1 102 ? 0.816 10.422 -6.723 1 97.75 102 ALA A O 1
ATOM 786 N N . LEU A 1 103 ? 0.29 12.164 -8.047 1 98.38 103 LEU A N 1
ATOM 787 C CA . LEU A 1 103 ? -1.069 12.273 -7.527 1 98.38 103 LEU A CA 1
ATOM 788 C C . LEU A 1 103 ? -1.873 11.016 -7.848 1 98.38 103 LEU A C 1
ATOM 790 O O . LEU A 1 103 ? -2.676 10.562 -7.031 1 98.38 103 LEU A O 1
ATOM 794 N N . HIS A 1 104 ? -1.65 10.531 -9.023 1 98.06 104 HIS A N 1
ATOM 795 C CA . HIS A 1 104 ? -2.322 9.297 -9.414 1 98.06 104 HIS A CA 1
ATOM 796 C C . HIS A 1 104 ? -1.922 8.141 -8.508 1 98.06 104 HIS A C 1
ATOM 798 O O . HIS A 1 104 ? -2.779 7.395 -8.031 1 98.06 104 HIS A O 1
ATOM 804 N N . ARG A 1 105 ? -0.666 7.945 -8.273 1 97.62 105 ARG A N 1
ATOM 805 C CA . ARG A 1 105 ? -0.177 6.895 -7.383 1 97.62 105 ARG A CA 1
ATOM 806 C C . ARG A 1 105 ? -0.68 7.102 -5.961 1 97.62 105 ARG A C 1
ATOM 808 O O . ARG A 1 105 ? -1.059 6.145 -5.285 1 97.62 105 ARG A O 1
ATOM 815 N N . PHE A 1 106 ? -0.668 8.383 -5.547 1 98.62 106 PHE A N 1
ATOM 816 C CA . PHE A 1 106 ? -1.237 8.719 -4.246 1 98.62 106 PHE A CA 1
ATOM 817 C C . PHE A 1 106 ? -2.68 8.234 -4.145 1 98.62 106 PHE A C 1
ATOM 819 O O . PHE A 1 106 ? -3.045 7.551 -3.189 1 98.62 106 PHE A O 1
ATOM 826 N N . SER A 1 107 ? -3.471 8.547 -5.133 1 98.56 107 SER A N 1
ATOM 827 C CA . SER A 1 107 ? -4.891 8.227 -5.152 1 98.56 107 SER A CA 1
ATOM 828 C C . SER A 1 107 ? -5.117 6.719 -5.113 1 98.56 107 SER A C 1
ATOM 830 O O . SER A 1 107 ? -5.879 6.223 -4.281 1 98.56 107 SER A O 1
ATOM 832 N N . THR A 1 108 ? -4.449 6.023 -5.953 1 97.88 108 THR A N 1
ATOM 833 C CA . THR A 1 108 ? -4.68 4.59 -6.078 1 97.88 108 THR A CA 1
ATOM 834 C C . THR A 1 108 ? -4.156 3.848 -4.852 1 97.88 108 THR A C 1
ATOM 836 O O . THR A 1 108 ? -4.723 2.828 -4.453 1 97.88 108 THR A O 1
ATOM 839 N N . PHE A 1 109 ? -3.121 4.355 -4.195 1 98.62 109 PHE A N 1
ATOM 840 C CA . PHE A 1 109 ? -2.619 3.756 -2.965 1 98.62 109 PHE A CA 1
ATOM 841 C C . PHE A 1 109 ? -3.65 3.871 -1.847 1 98.62 109 PHE A C 1
ATOM 843 O O . PHE A 1 109 ? -3.975 2.881 -1.189 1 98.62 109 PHE A O 1
ATOM 850 N N . TRP A 1 110 ? -4.109 5.051 -1.667 1 98.5 110 TRP A N 1
ATOM 851 C CA . TRP A 1 110 ? -5.078 5.254 -0.595 1 98.5 110 TRP A CA 1
ATOM 852 C C . TRP A 1 110 ? -6.371 4.496 -0.876 1 98.5 110 TRP A C 1
ATOM 854 O O . TRP A 1 110 ? -7.055 4.051 0.052 1 98.5 110 TRP A O 1
ATOM 864 N N . ASN A 1 111 ? -6.723 4.301 -2.127 1 98 111 ASN A N 1
ATOM 865 C CA . ASN A 1 111 ? -7.91 3.535 -2.486 1 98 111 ASN A CA 1
ATOM 866 C C . ASN A 1 111 ? -7.773 2.068 -2.086 1 98 111 ASN A C 1
ATOM 868 O O . ASN A 1 111 ? -8.773 1.349 -1.999 1 98 111 ASN A O 1
ATOM 872 N N . LEU A 1 112 ? -6.523 1.605 -1.862 1 97.75 112 LEU A N 1
ATOM 873 C CA . LEU A 1 112 ? -6.312 0.263 -1.331 1 97.75 112 LEU A CA 1
ATOM 874 C C . LEU A 1 112 ? -6.695 0.196 0.143 1 97.75 112 LEU A C 1
ATOM 876 O O . LEU A 1 112 ? -7.078 -0.865 0.642 1 97.75 112 LEU A O 1
ATOM 880 N N . LEU A 1 113 ? -6.602 1.302 0.837 1 97.88 113 LEU A N 1
ATOM 881 C CA . LEU A 1 113 ? -6.598 1.271 2.295 1 97.88 113 LEU A CA 1
ATOM 882 C C . LEU A 1 113 ? -7.926 1.78 2.852 1 97.88 113 LEU A C 1
ATOM 884 O O . LEU A 1 113 ? -8.406 1.282 3.873 1 97.88 113 LEU A O 1
ATOM 888 N N . LEU A 1 114 ? -8.516 2.699 2.176 1 96.5 114 LEU A N 1
ATOM 889 C CA . LEU A 1 114 ? -9.719 3.34 2.701 1 96.5 114 LEU A CA 1
ATOM 890 C C . LEU A 1 114 ? -10.969 2.566 2.297 1 96.5 114 LEU A C 1
ATOM 892 O O . LEU A 1 114 ? -11.07 2.09 1.163 1 96.5 114 LEU A O 1
ATOM 896 N N . ASP A 1 115 ? -11.906 2.506 3.215 1 94.19 115 ASP A N 1
ATOM 897 C CA . ASP A 1 115 ? -13.164 1.829 2.912 1 94.19 115 ASP A CA 1
ATOM 898 C C . ASP A 1 115 ? -14.328 2.816 2.896 1 94.19 115 ASP A C 1
ATOM 900 O O . ASP A 1 115 ? -15.391 2.52 2.355 1 94.19 115 ASP A O 1
ATOM 904 N N . ASP A 1 116 ? -14.133 3.969 3.492 1 94.69 116 ASP A N 1
ATOM 905 C CA . ASP A 1 116 ? -15.219 4.934 3.627 1 94.69 116 ASP A CA 1
ATOM 906 C C . ASP A 1 116 ? -15.18 5.965 2.502 1 94.69 116 ASP A C 1
ATOM 908 O O . ASP A 1 116 ? -16.188 6.609 2.211 1 94.69 116 ASP A O 1
ATOM 912 N N . PHE A 1 117 ? -14.031 6.176 1.937 1 96.81 117 PHE A N 1
ATOM 913 C CA . PHE A 1 117 ? -13.828 7.164 0.884 1 96.81 117 PHE A CA 1
ATOM 914 C C . PHE A 1 117 ? -12.938 6.609 -0.217 1 96.81 117 PHE A C 1
ATOM 916 O O . PHE A 1 117 ? -12.258 5.594 -0.024 1 96.81 117 PHE A O 1
ATOM 923 N N . GLN A 1 118 ? -13.023 7.238 -1.335 1 97.62 118 GLN A N 1
ATOM 924 C CA . GLN A 1 118 ? -12.125 6.93 -2.443 1 97.62 118 GLN A CA 1
ATOM 925 C C . GLN A 1 118 ? -11.633 8.203 -3.125 1 97.62 118 GLN A C 1
ATOM 927 O O . GLN A 1 118 ? -12.391 9.172 -3.266 1 97.62 118 GLN A O 1
ATOM 932 N N . PHE A 1 119 ? -10.398 8.18 -3.562 1 98.5 119 PHE A N 1
ATOM 933 C CA . PHE A 1 119 ? -9.844 9.289 -4.328 1 98.5 119 PHE A CA 1
ATOM 934 C C . PHE A 1 119 ? -10.117 9.117 -5.816 1 98.5 119 PHE A C 1
ATOM 936 O O . PHE A 1 119 ? -10.086 7.996 -6.328 1 98.5 119 PHE A O 1
ATOM 943 N N . GLU A 1 120 ? -10.352 10.148 -6.434 1 98.44 120 GLU A N 1
ATOM 944 C CA . GLU A 1 120 ? -10.352 10.258 -7.891 1 98.44 120 GLU A CA 1
ATOM 945 C C . GLU A 1 120 ? -9.461 11.406 -8.359 1 98.44 120 GLU A C 1
ATOM 947 O O . GLU A 1 120 ? -9.43 12.469 -7.734 1 98.44 120 GLU A O 1
ATOM 952 N N . LEU A 1 121 ? -8.734 11.195 -9.406 1 98.56 121 LEU A N 1
ATOM 953 C CA . LEU A 1 121 ? -7.902 12.219 -10.023 1 98.56 121 LEU A CA 1
ATOM 954 C C . LEU A 1 121 ? -8.438 12.602 -11.398 1 98.56 121 LEU A C 1
ATOM 956 O O . LEU A 1 121 ? -8.602 11.742 -12.266 1 98.56 121 LEU A O 1
ATOM 960 N N . HIS A 1 122 ? -8.789 13.781 -11.539 1 98 122 HIS A N 1
ATOM 961 C CA . HIS A 1 122 ? -9.219 14.336 -12.82 1 98 122 HIS A CA 1
ATOM 962 C C . HIS A 1 122 ? -8.148 15.25 -13.414 1 98 122 HIS A C 1
ATOM 964 O O . HIS A 1 122 ? -7.801 16.266 -12.828 1 98 122 HIS A O 1
ATOM 970 N N . THR A 1 123 ? -7.68 14.875 -14.523 1 96.19 123 THR A N 1
ATOM 971 C CA . THR A 1 123 ? -6.617 15.641 -15.164 1 96.19 123 THR A CA 1
ATOM 972 C C . THR A 1 123 ? -7.133 16.344 -16.406 1 96.19 123 THR A C 1
ATOM 974 O O . THR A 1 123 ? -7.57 15.695 -17.359 1 96.19 123 THR A O 1
ATOM 977 N N . GLY A 1 124 ? -7.172 17.594 -16.344 1 93.44 124 GLY A N 1
ATOM 978 C CA . GLY A 1 124 ? -7.52 18.422 -17.5 1 93.44 124 GLY A CA 1
ATOM 979 C C . GLY A 1 124 ? -6.395 19.344 -17.938 1 93.44 124 GLY A C 1
ATOM 980 O O . GLY A 1 124 ? -5.348 19.406 -17.281 1 93.44 124 GLY A O 1
ATOM 981 N N . VAL A 1 125 ? -6.637 20.062 -19.031 1 92.44 125 VAL A N 1
ATOM 982 C CA . VAL A 1 125 ? -5.637 20.953 -19.609 1 92.44 125 VAL A CA 1
ATOM 983 C C . VAL A 1 125 ? -5.422 22.156 -18.688 1 92.44 125 VAL A C 1
ATOM 985 O O . VAL A 1 125 ? -4.289 22.594 -18.484 1 92.44 125 VAL A O 1
ATOM 988 N N . ALA A 1 126 ? -6.445 22.594 -18.094 1 94.62 126 ALA A N 1
ATOM 989 C CA . ALA A 1 126 ? -6.363 23.828 -17.312 1 94.62 126 ALA A CA 1
ATOM 990 C C . ALA A 1 126 ? -6.332 23.531 -15.82 1 94.62 126 ALA A C 1
ATOM 992 O O . ALA A 1 126 ? -5.957 24.391 -15.016 1 94.62 126 ALA A O 1
ATOM 993 N N . GLN A 1 127 ? -6.734 22.328 -15.508 1 96.94 127 GLN A N 1
ATOM 994 C CA . GLN A 1 127 ? -6.879 22.062 -14.086 1 96.94 127 GLN A CA 1
ATOM 995 C C . GLN A 1 127 ? -6.727 20.562 -13.789 1 96.94 127 GLN A C 1
ATOM 997 O O . GLN A 1 127 ? -7.184 19.734 -14.562 1 96.94 127 GLN A O 1
ATOM 1002 N N . ILE A 1 128 ? -6.023 20.281 -12.688 1 98.38 128 ILE A N 1
ATOM 1003 C CA . ILE A 1 128 ? -5.945 18.953 -12.117 1 98.38 128 ILE A CA 1
ATOM 1004 C C . ILE A 1 128 ? -6.648 18.922 -10.766 1 98.38 128 ILE A C 1
ATOM 1006 O O . ILE A 1 128 ? -6.371 19.766 -9.898 1 98.38 128 ILE A O 1
ATOM 1010 N N . ASP A 1 129 ? -7.574 17.969 -10.602 1 98.62 129 ASP A N 1
ATOM 1011 C CA . ASP A 1 129 ? -8.328 17.891 -9.352 1 98.62 129 ASP A CA 1
ATOM 1012 C C . ASP A 1 129 ? -8.133 16.547 -8.672 1 98.62 129 ASP A C 1
ATOM 1014 O O . ASP A 1 129 ? -8.414 15.5 -9.266 1 98.62 129 ASP A O 1
ATOM 1018 N N . LEU A 1 130 ? -7.598 16.562 -7.496 1 98.75 130 LEU A N 1
ATOM 1019 C CA . LEU A 1 130 ? -7.648 15.43 -6.586 1 98.75 130 LEU A CA 1
ATOM 1020 C C . LEU A 1 130 ? -8.891 15.5 -5.695 1 98.75 130 LEU A C 1
ATOM 1022 O O . LEU A 1 130 ? -9.023 16.422 -4.891 1 98.75 130 LEU A O 1
ATOM 1026 N N . VAL A 1 131 ? -9.781 14.5 -5.812 1 98.75 131 VAL A N 1
ATOM 1027 C CA . VAL A 1 131 ? -11.078 14.594 -5.152 1 98.75 131 VAL A CA 1
ATOM 1028 C C . VAL A 1 131 ? -11.289 13.383 -4.25 1 98.75 131 VAL A C 1
ATOM 1030 O O . VAL A 1 131 ? -10.945 12.258 -4.621 1 98.75 131 VAL A O 1
ATOM 1033 N N . LEU A 1 132 ? -11.742 13.602 -3.074 1 98.56 132 LEU A N 1
ATOM 1034 C CA . LEU A 1 132 ? -12.094 12.57 -2.107 1 98.56 132 LEU A CA 1
ATOM 1035 C C . LEU A 1 132 ? -13.602 12.352 -2.076 1 98.56 132 LEU A C 1
ATOM 1037 O O . LEU A 1 132 ? -14.352 13.219 -1.618 1 98.56 132 LEU A O 1
ATOM 1041 N N . LEU A 1 133 ? -14.086 11.164 -2.504 1 98 133 LEU A N 1
ATOM 1042 C CA . LEU A 1 133 ? -15.508 10.883 -2.633 1 98 133 LEU A CA 1
ATOM 1043 C C . LEU A 1 133 ? -15.961 9.898 -1.561 1 98 133 LEU A C 1
ATOM 1045 O O . LEU A 1 133 ? -15.273 8.922 -1.273 1 98 133 LEU A O 1
ATOM 1049 N N . PRO A 1 134 ? -17.109 10.148 -1.005 1 96.62 134 PRO A N 1
ATOM 1050 C CA . PRO A 1 134 ? -17.625 9.195 -0.017 1 96.62 134 PRO A CA 1
ATOM 1051 C C . PRO A 1 134 ? -18.141 7.906 -0.65 1 96.62 134 PRO A C 1
ATOM 1053 O O . PRO A 1 134 ? -18.719 7.938 -1.744 1 96.62 134 PRO A O 1
ATOM 1056 N N . LEU A 1 135 ? -17.938 6.77 -0.06 1 93.44 135 LEU A N 1
ATOM 1057 C CA . LEU A 1 135 ? -18.469 5.477 -0.483 1 93.44 135 LEU A CA 1
ATOM 1058 C C . LEU A 1 135 ? -19.703 5.109 0.322 1 93.44 135 LEU A C 1
ATOM 1060 O O . LEU A 1 135 ? -20.422 4.18 -0.037 1 93.44 135 LEU A O 1
ATOM 1064 N N . GLY A 1 136 ? -20.078 5.855 1.275 1 89.06 136 GLY A N 1
ATOM 1065 C CA . GLY A 1 136 ? -21.25 5.668 2.113 1 89.06 136 GLY A CA 1
ATOM 1066 C C . GLY A 1 136 ? -21.797 6.965 2.693 1 89.06 136 GLY A C 1
ATOM 1067 O O . GLY A 1 136 ? -21.438 8.047 2.223 1 89.06 136 GLY A O 1
ATOM 1068 N N . ASP A 1 137 ? -22.688 6.809 3.627 1 87.12 137 ASP A N 1
ATOM 1069 C CA . ASP A 1 137 ? -23.375 7.973 4.168 1 87.12 137 ASP A CA 1
ATOM 1070 C C . ASP A 1 137 ? -22.797 8.383 5.516 1 87.12 137 ASP A C 1
ATOM 1072 O O . ASP A 1 137 ? -23.438 9.094 6.289 1 87.12 137 ASP A O 1
ATOM 1076 N N . GLY A 1 138 ? -21.688 7.984 5.715 1 86.44 138 GLY A N 1
ATOM 1077 C CA . GLY A 1 138 ? -21.078 8.328 6.996 1 86.44 138 GLY A CA 1
ATOM 1078 C C . GLY A 1 138 ? -20.734 9.797 7.113 1 86.44 138 GLY A C 1
ATOM 1079 O O . GLY A 1 138 ? -20.672 10.508 6.109 1 86.44 138 GLY A O 1
ATOM 1080 N N . PRO A 1 139 ? -20.578 10.227 8.328 1 88.31 139 PRO A N 1
ATOM 1081 C CA . PRO A 1 139 ? -20.25 11.633 8.539 1 88.31 139 PRO A CA 1
ATOM 1082 C C . PRO A 1 139 ? -18.859 12 8.023 1 88.31 139 PRO A C 1
ATOM 1084 O O . PRO A 1 139 ? -17.969 11.133 7.957 1 88.31 139 PRO A O 1
ATOM 1087 N N . VAL A 1 140 ? -18.734 13.258 7.691 1 93.44 140 VAL A N 1
ATOM 1088 C CA . VAL A 1 140 ? -17.438 13.766 7.25 1 93.44 140 VAL A CA 1
ATOM 1089 C C . VAL A 1 140 ? -16.531 14 8.453 1 93.44 140 VAL A C 1
ATOM 1091 O O . VAL A 1 140 ? -16.938 14.633 9.43 1 93.44 140 VAL A O 1
ATOM 1094 N N . GLN A 1 141 ? -15.453 13.43 8.406 1 94.69 141 GLN A N 1
ATOM 1095 C CA . GLN A 1 141 ? -14.398 13.703 9.375 1 94.69 141 GLN A CA 1
ATOM 1096 C C . GLN A 1 141 ? -13.57 14.914 8.969 1 94.69 141 GLN A C 1
ATOM 1098 O O . GLN A 1 141 ? -12.648 14.805 8.156 1 94.69 141 GLN A O 1
ATOM 1103 N N . ARG A 1 142 ? -13.836 16.094 9.562 1 96.75 142 ARG A N 1
ATOM 1104 C CA . ARG A 1 142 ? -13.266 17.359 9.078 1 96.75 142 ARG A CA 1
ATOM 1105 C C . ARG A 1 142 ? -11.742 17.328 9.172 1 96.75 142 ARG A C 1
ATOM 1107 O O . ARG A 1 142 ? -11.055 17.688 8.211 1 96.75 142 ARG A O 1
ATOM 1114 N N . PHE A 1 143 ? -11.219 16.906 10.32 1 97.25 143 PHE A N 1
ATOM 1115 C CA . PHE A 1 143 ? -9.766 16.875 10.492 1 97.25 143 PHE A CA 1
ATOM 1116 C C . PHE A 1 143 ? -9.141 15.828 9.578 1 97.25 143 PHE A C 1
ATOM 1118 O O . PHE A 1 143 ? -8.055 16.047 9.023 1 97.25 143 PHE A O 1
ATOM 1125 N N . GLY A 1 144 ? -9.812 14.672 9.391 1 97.5 144 GLY A N 1
ATOM 1126 C CA . GLY A 1 144 ? -9.328 13.633 8.492 1 97.5 144 GLY A CA 1
ATOM 1127 C C . GLY A 1 144 ? -9.203 14.102 7.055 1 97.5 144 GLY A C 1
ATOM 1128 O O . GLY A 1 144 ? -8.195 13.828 6.395 1 97.5 144 GLY A O 1
ATOM 1129 N N . HIS A 1 145 ? -10.234 14.789 6.578 1 98.25 145 HIS A N 1
ATOM 1130 C CA . HIS A 1 145 ? -10.195 15.336 5.227 1 98.25 145 HIS A CA 1
ATOM 1131 C C . HIS A 1 145 ? -9.047 16.328 5.066 1 98.25 145 HIS A C 1
ATOM 1133 O O . HIS A 1 145 ? -8.312 16.281 4.082 1 98.25 145 HIS A O 1
ATOM 1139 N N . MET A 1 146 ? -8.953 17.172 6.074 1 96.75 146 MET A N 1
ATOM 1140 C CA . MET A 1 146 ? -7.871 18.156 6.039 1 96.75 146 MET A CA 1
ATOM 1141 C C . MET A 1 146 ? -6.512 17.469 6.027 1 96.75 146 MET A C 1
ATOM 1143 O O . MET A 1 146 ? -5.664 17.781 5.191 1 96.75 146 MET A O 1
ATOM 1147 N N . LEU A 1 147 ? -6.332 16.516 6.879 1 97.12 147 LEU A N 1
ATOM 1148 C CA . LEU A 1 147 ? -5.039 15.867 7.07 1 97.12 147 LEU A CA 1
ATOM 1149 C C . LEU A 1 147 ? -4.625 15.109 5.816 1 97.12 147 LEU A C 1
ATOM 1151 O O . LEU A 1 147 ? -3.477 15.211 5.375 1 97.12 147 LEU A O 1
ATOM 1155 N N . ILE A 1 148 ? -5.488 14.344 5.223 1 98.06 148 ILE A N 1
ATOM 1156 C CA . ILE A 1 148 ? -5.125 13.492 4.094 1 98.06 148 ILE A CA 1
ATOM 1157 C C . ILE A 1 148 ? -4.859 14.359 2.863 1 98.06 148 ILE A C 1
ATOM 1159 O O . ILE A 1 148 ? -3.994 14.031 2.047 1 98.06 148 ILE A O 1
ATOM 1163 N N . LEU A 1 149 ? -5.602 15.438 2.695 1 97.88 149 LEU A N 1
ATOM 1164 C CA . LEU A 1 149 ? -5.324 16.375 1.605 1 97.88 149 LEU A CA 1
ATOM 1165 C C . LEU A 1 149 ? -3.99 17.078 1.817 1 97.88 149 LEU A C 1
ATOM 1167 O O . LEU A 1 149 ? -3.244 17.312 0.862 1 97.88 149 LEU A O 1
ATOM 1171 N N . LYS A 1 150 ? -3.73 17.438 3.066 1 95.88 150 LYS A N 1
ATOM 1172 C CA . LYS A 1 150 ? -2.443 18.062 3.354 1 95.88 150 LYS A CA 1
ATOM 1173 C C . LYS A 1 150 ? -1.294 17.078 3.119 1 95.88 150 LYS A C 1
ATOM 1175 O O . LYS A 1 150 ? -0.215 17.484 2.676 1 95.88 150 LYS A O 1
ATOM 1180 N N . LEU A 1 151 ? -1.513 15.836 3.412 1 96.62 151 LEU A N 1
ATOM 1181 C CA . LEU A 1 151 ? -0.519 14.82 3.1 1 96.62 151 LEU A CA 1
ATOM 1182 C C . LEU A 1 151 ? -0.226 14.781 1.604 1 96.62 151 LEU A C 1
ATOM 1184 O O . LEU A 1 151 ? 0.936 14.703 1.195 1 96.62 151 LEU A O 1
ATOM 1188 N N . ALA A 1 152 ? -1.266 14.828 0.805 1 97.56 152 ALA A N 1
ATOM 1189 C CA . ALA A 1 152 ? -1.068 14.875 -0.642 1 97.56 152 ALA A CA 1
ATOM 1190 C C . ALA A 1 152 ? -0.202 16.062 -1.039 1 97.56 152 ALA A C 1
ATOM 1192 O O . ALA A 1 152 ? 0.771 15.914 -1.782 1 97.56 152 ALA A O 1
ATOM 1193 N N . HIS A 1 153 ? -0.552 17.203 -0.508 1 95.5 153 HIS A N 1
ATOM 1194 C CA . HIS A 1 153 ? 0.192 18.422 -0.8 1 95.5 153 HIS A CA 1
ATOM 1195 C C . HIS A 1 153 ? 1.639 18.312 -0.329 1 95.5 153 HIS A C 1
ATOM 1197 O O . HIS A 1 153 ? 2.562 18.688 -1.055 1 95.5 153 HIS A O 1
ATOM 1203 N N . GLY A 1 154 ? 1.773 17.844 0.911 1 93.44 154 GLY A N 1
ATOM 1204 C CA . GLY A 1 154 ? 3.109 17.688 1.466 1 93.44 154 GLY A CA 1
ATOM 1205 C C . GLY A 1 154 ? 3.988 16.766 0.652 1 93.44 154 GLY A C 1
ATOM 1206 O O . GLY A 1 154 ? 5.16 17.062 0.409 1 93.44 154 GLY A O 1
ATOM 1207 N N . LEU A 1 155 ? 3.43 15.688 0.23 1 94.5 155 LEU A N 1
ATOM 1208 C CA . LEU A 1 155 ? 4.172 14.711 -0.563 1 94.5 155 LEU A CA 1
ATOM 1209 C C . LEU A 1 155 ? 4.543 15.289 -1.925 1 94.5 155 LEU A C 1
ATOM 1211 O O . LEU A 1 155 ? 5.676 15.117 -2.389 1 94.5 155 LEU A O 1
ATOM 1215 N N . LEU A 1 156 ? 3.598 15.961 -2.561 1 94.88 156 LEU A N 1
ATOM 1216 C CA . LEU A 1 156 ? 3.881 16.609 -3.84 1 94.88 156 LEU A CA 1
ATOM 1217 C C . LEU A 1 156 ? 5.004 17.625 -3.697 1 94.88 156 LEU A C 1
ATOM 1219 O O . LEU A 1 156 ? 5.887 17.703 -4.555 1 94.88 156 LEU A O 1
ATOM 1223 N N . SER A 1 157 ? 4.938 18.359 -2.645 1 92.44 157 SER A N 1
ATOM 1224 C CA . SER A 1 157 ? 5.934 19.391 -2.396 1 92.44 157 SER A CA 1
ATOM 1225 C C . SER A 1 157 ? 7.305 18.781 -2.125 1 92.44 157 SER A C 1
ATOM 1227 O O . SER A 1 157 ? 8.328 19.312 -2.572 1 92.44 157 SER A O 1
ATOM 1229 N N . TRP A 1 158 ? 7.293 17.734 -1.384 1 90.44 158 TRP A N 1
ATOM 1230 C CA . TRP A 1 158 ? 8.531 17 -1.134 1 90.44 158 TRP A CA 1
ATOM 1231 C C . TRP A 1 158 ? 9.164 16.531 -2.441 1 90.44 158 TRP A C 1
ATOM 1233 O O . TRP A 1 158 ? 10.359 16.734 -2.664 1 90.44 158 TRP A O 1
ATOM 1243 N N . LEU A 1 159 ? 8.406 16 -3.346 1 93.31 159 LEU A N 1
ATOM 1244 C CA . LEU A 1 159 ? 8.891 15.508 -4.633 1 93.31 159 LEU A CA 1
ATOM 1245 C C . LEU A 1 159 ? 9.375 16.656 -5.504 1 93.31 159 LEU A C 1
ATOM 1247 O O . LEU A 1 159 ? 10.367 16.531 -6.219 1 93.31 159 LEU A O 1
ATOM 1251 N N . ALA A 1 160 ? 8.656 17.766 -5.391 1 91.38 160 ALA A N 1
ATOM 1252 C CA . ALA A 1 160 ? 8.992 18.922 -6.207 1 91.38 160 ALA A CA 1
ATOM 1253 C C . ALA A 1 160 ? 10.242 19.625 -5.684 1 91.38 160 ALA A C 1
ATOM 1255 O O . ALA A 1 160 ? 10.922 20.328 -6.434 1 91.38 160 ALA A O 1
ATOM 1256 N N . GLY A 1 161 ? 10.492 19.484 -4.391 1 85.75 161 GLY A N 1
ATOM 1257 C CA . GLY A 1 161 ? 11.602 20.188 -3.76 1 85.75 161 GLY A CA 1
ATOM 1258 C C . GLY A 1 161 ? 11.258 21.594 -3.346 1 85.75 161 GLY A C 1
ATOM 1259 O O . GLY A 1 161 ? 12.133 22.359 -2.941 1 85.75 161 GLY A O 1
ATOM 1260 N N . HIS A 1 162 ? 10.023 21.953 -3.516 1 84.19 162 HIS A N 1
ATOM 1261 C CA . HIS A 1 162 ? 9.461 23.234 -3.1 1 84.19 162 HIS A CA 1
ATOM 1262 C C . HIS A 1 162 ? 7.969 23.109 -2.816 1 84.19 162 HIS A C 1
ATOM 1264 O O . HIS A 1 162 ? 7.355 22.094 -3.131 1 84.19 162 HIS A O 1
ATOM 1270 N N . GLU A 1 163 ? 7.449 24.094 -2.225 1 87.5 163 GLU A N 1
ATOM 1271 C CA . GLU A 1 163 ? 6.012 24.094 -1.967 1 87.5 163 GLU A CA 1
ATOM 1272 C C . GLU A 1 163 ? 5.219 24.219 -3.264 1 87.5 163 GLU A C 1
ATOM 1274 O O . GLU A 1 163 ? 5.262 25.266 -3.918 1 87.5 163 GLU A O 1
ATOM 1279 N N . VAL A 1 164 ? 4.504 23.266 -3.615 1 90.81 164 VAL A N 1
ATOM 1280 C CA . VAL A 1 164 ? 3.727 23.25 -4.848 1 90.81 164 VAL A CA 1
ATOM 1281 C C . VAL A 1 164 ? 2.52 24.172 -4.699 1 90.81 164 VAL A C 1
ATOM 1283 O O . VAL A 1 164 ? 1.783 24.094 -3.715 1 90.81 164 VAL A O 1
ATOM 1286 N N . PRO A 1 165 ? 2.352 25.047 -5.629 1 88.06 165 PRO A N 1
ATOM 1287 C CA . PRO A 1 165 ? 1.187 25.938 -5.535 1 88.06 165 PRO A CA 1
ATOM 1288 C C . PRO A 1 165 ? -0.137 25.188 -5.668 1 88.06 165 PRO A C 1
ATOM 1290 O O . PRO A 1 165 ? -0.304 24.375 -6.59 1 88.06 165 PRO A O 1
ATOM 1293 N N . VAL A 1 166 ? -1.01 25.422 -4.785 1 92.75 166 VAL A N 1
ATOM 1294 C CA . VAL A 1 166 ? -2.369 24.891 -4.812 1 92.75 166 VAL A CA 1
ATOM 1295 C C . VAL A 1 166 ? -3.338 25.984 -5.281 1 92.75 166 VAL A C 1
ATOM 1297 O O . VAL A 1 166 ? -3.314 27.109 -4.777 1 92.75 166 VAL A O 1
ATOM 1300 N N . ARG A 1 167 ? -4.094 25.641 -6.242 1 92.75 167 ARG A N 1
ATOM 1301 C CA . ARG A 1 167 ? -5.066 26.594 -6.754 1 92.75 167 ARG A CA 1
ATOM 1302 C C . ARG A 1 167 ? -6.195 26.828 -5.754 1 92.75 167 ARG A C 1
ATOM 1304 O O . ARG A 1 167 ? -6.594 27.969 -5.508 1 92.75 167 ARG A O 1
ATOM 1311 N N . ALA A 1 168 ? -6.711 25.75 -5.254 1 92.69 168 ALA A N 1
ATOM 1312 C CA . ALA A 1 168 ? -7.789 25.844 -4.273 1 92.69 168 ALA A CA 1
ATOM 1313 C C . ALA A 1 168 ? -7.93 24.547 -3.477 1 92.69 168 ALA A C 1
ATOM 1315 O O . ALA A 1 168 ? -7.551 23.484 -3.949 1 92.69 168 ALA A O 1
ATOM 1316 N N . VAL A 1 169 ? -8.391 24.719 -2.279 1 96 169 VAL A N 1
ATOM 1317 C CA . VAL A 1 169 ? -8.781 23.609 -1.412 1 96 169 VAL A CA 1
ATOM 1318 C C . VAL A 1 169 ? -10.297 23.609 -1.225 1 96 169 VAL A C 1
ATOM 1320 O O . VAL A 1 169 ? -10.906 24.672 -1.043 1 96 169 VAL A O 1
ATOM 1323 N N . HIS A 1 170 ? -10.891 22.453 -1.351 1 97.19 170 HIS A N 1
ATOM 1324 C CA . HIS A 1 170 ? -12.328 22.297 -1.145 1 97.19 170 HIS A CA 1
ATOM 1325 C C . HIS A 1 170 ? -12.633 21.312 -0.027 1 97.19 170 HIS A C 1
ATOM 1327 O O . HIS A 1 170 ? -11.984 20.266 0.073 1 97.19 170 HIS A O 1
ATOM 1333 N N . PHE A 1 171 ? -13.555 21.672 0.821 1 98.19 171 PHE A N 1
ATOM 1334 C CA . PHE A 1 171 ? -14.039 20.75 1.836 1 98.19 171 PHE A CA 1
ATOM 1335 C C . PHE A 1 171 ? -15.539 20.516 1.678 1 98.19 171 PHE A C 1
ATOM 1337 O O . PHE A 1 171 ? -16.297 21.438 1.396 1 98.19 171 PHE A O 1
ATOM 1344 N N . ALA A 1 172 ? -15.961 19.328 1.908 1 97.69 172 ALA A N 1
ATOM 1345 C CA . ALA A 1 172 ? -17.344 18.906 1.706 1 97.69 172 ALA A CA 1
ATOM 1346 C C . ALA A 1 172 ? -18.203 19.266 2.914 1 97.69 172 ALA A C 1
ATOM 1348 O O . ALA A 1 172 ? -19.422 19.047 2.902 1 97.69 172 ALA A O 1
ATOM 1349 N N . PHE A 1 173 ? -17.719 19.781 3.936 1 97.44 173 PHE A N 1
ATOM 1350 C CA . PHE A 1 173 ? -18.469 20.172 5.121 1 97.44 173 PHE A CA 1
ATOM 1351 C C . PHE A 1 173 ? -18.672 21.672 5.172 1 97.44 173 PHE A C 1
ATOM 1353 O O . PHE A 1 173 ? -17.969 22.422 4.48 1 97.44 173 PHE A O 1
ATOM 1360 N N . GLU A 1 174 ? -19.578 22.125 6 1 96.44 174 GLU A N 1
ATOM 1361 C CA . GLU A 1 174 ? -19.906 23.547 6.117 1 96.44 174 GLU A CA 1
ATOM 1362 C C . GLU A 1 174 ? -18.781 24.328 6.781 1 96.44 174 GLU A C 1
ATOM 1364 O O . GLU A 1 174 ? -18 23.766 7.543 1 96.44 174 GLU A O 1
ATOM 1369 N N . ARG A 1 175 ? -18.719 25.609 6.496 1 94.75 175 ARG A N 1
ATOM 1370 C CA . ARG A 1 175 ? -17.703 26.5 7.066 1 94.75 175 ARG A CA 1
ATOM 1371 C C . ARG A 1 175 ? -17.766 26.484 8.594 1 94.75 175 ARG A C 1
ATOM 1373 O O . ARG A 1 175 ? -18.781 26.875 9.18 1 94.75 175 ARG A O 1
ATOM 1380 N N . PRO A 1 176 ? -16.703 26.094 9.211 1 93.75 176 PRO A N 1
ATOM 1381 C CA . PRO A 1 176 ? -16.719 26.109 10.672 1 93.75 176 PRO A CA 1
ATOM 1382 C C . PRO A 1 176 ? -16.375 27.484 11.258 1 93.75 176 PRO A C 1
ATOM 1384 O O . PRO A 1 176 ? -15.922 28.359 10.531 1 93.75 176 PRO A O 1
ATOM 1387 N N . GLY A 1 177 ? -16.594 27.578 12.578 1 88.44 177 GLY A N 1
ATOM 1388 C CA . GLY A 1 177 ? -16.266 28.828 13.266 1 88.44 177 GLY A CA 1
ATOM 1389 C C . GLY A 1 177 ? -14.781 29.094 13.336 1 88.44 177 GLY A C 1
ATOM 1390 O O . GLY A 1 177 ? -14.359 30.234 13.578 1 88.44 177 GLY A O 1
ATOM 1391 N N . PHE A 1 178 ? -14.023 28.141 13.062 1 87.31 178 PHE A N 1
ATOM 1392 C CA . PHE A 1 178 ? -12.57 28.234 13.125 1 87.31 178 PHE A CA 1
ATOM 1393 C C . PHE A 1 178 ? -11.961 28.125 11.734 1 87.31 178 PHE A C 1
ATOM 1395 O O . PHE A 1 178 ? -10.859 27.594 11.578 1 87.31 178 PHE A O 1
ATOM 1402 N N . ALA A 1 179 ? -12.586 28.531 10.695 1 87.06 179 ALA A N 1
ATOM 1403 C CA . ALA A 1 179 ? -12.188 28.375 9.297 1 87.06 179 ALA A CA 1
ATOM 1404 C C . ALA A 1 179 ? -10.828 29.031 9.047 1 87.06 179 ALA A C 1
ATOM 1406 O O . ALA A 1 179 ? -10.07 28.578 8.18 1 87.06 179 ALA A O 1
ATOM 1407 N N . GLN A 1 180 ? -10.5 30 9.797 1 77.06 180 GLN A N 1
ATOM 1408 C CA . GLN A 1 180 ? -9.25 30.734 9.602 1 77.06 180 GLN A CA 1
ATOM 1409 C C . GLN A 1 180 ? -8.047 29.844 9.875 1 77.06 180 GLN A C 1
ATOM 1411 O O . GLN A 1 180 ? -6.961 30.078 9.336 1 77.06 180 GLN A O 1
ATOM 1416 N N . ASP A 1 181 ? -8.219 28.797 10.672 1 85.44 181 ASP A N 1
ATOM 1417 C CA . ASP A 1 181 ? -7.121 27.906 11.031 1 85.44 181 ASP A CA 1
ATOM 1418 C C . ASP A 1 181 ? -6.648 27.109 9.828 1 85.44 181 ASP A C 1
ATOM 1420 O O . ASP A 1 181 ? -5.492 26.688 9.773 1 85.44 181 ASP A O 1
ATOM 1424 N N . TYR A 1 182 ? -7.523 26.922 8.828 1 88.44 182 TYR A N 1
ATOM 1425 C CA . TYR A 1 182 ? -7.152 26.141 7.648 1 88.44 182 TYR A CA 1
ATOM 1426 C C . TYR A 1 182 ? -6.102 26.875 6.828 1 88.44 182 TYR A C 1
ATOM 1428 O O . TYR A 1 182 ? -5.301 26.25 6.133 1 88.44 182 TYR A O 1
ATOM 1436 N N . SER A 1 183 ? -6.027 28.156 6.934 1 77.81 183 SER A N 1
ATOM 1437 C CA . SER A 1 183 ? -5.059 28.953 6.195 1 77.81 183 SER A CA 1
ATOM 1438 C C . SER A 1 183 ? -3.654 28.797 6.77 1 77.81 183 SER A C 1
ATOM 1440 O O . SER A 1 183 ? -2.666 29.109 6.105 1 77.81 183 SER A O 1
ATOM 1442 N N . VAL A 1 184 ? -3.613 28.359 8.008 1 77.56 184 VAL A N 1
ATOM 1443 C CA . VAL A 1 184 ? -2.326 28.078 8.633 1 77.56 184 VAL A CA 1
ATOM 1444 C C . VAL A 1 184 ? -1.703 26.844 7.992 1 77.56 184 VAL A C 1
ATOM 1446 O O . VAL A 1 184 ? -0.478 26.734 7.895 1 77.56 184 VAL A O 1
ATOM 1449 N N . ILE A 1 185 ? -2.598 26.016 7.449 1 86.38 185 ILE A N 1
ATOM 1450 C CA . ILE A 1 185 ? -2.17 24.703 6.957 1 86.38 185 ILE A CA 1
ATOM 1451 C C . ILE A 1 185 ? -1.979 24.766 5.441 1 86.38 185 ILE A C 1
ATOM 1453 O O . ILE A 1 185 ? -0.998 24.234 4.914 1 86.38 185 ILE A O 1
ATOM 1457 N N . PHE A 1 186 ? -2.926 25.422 4.773 1 86.38 186 PHE A N 1
ATOM 1458 C CA . PHE A 1 186 ? -2.91 25.453 3.316 1 86.38 186 PHE A CA 1
ATOM 1459 C C . PHE A 1 186 ? -2.604 26.859 2.814 1 86.38 186 PHE A C 1
ATOM 1461 O O . PHE A 1 186 ? -3.309 27.812 3.154 1 86.38 186 PHE A O 1
ATOM 1468 N N . PRO A 1 187 ? -1.618 26.938 2.023 1 75.25 187 PRO A N 1
ATOM 1469 C CA . PRO A 1 187 ? -1.314 28.234 1.425 1 75.25 187 PRO A CA 1
ATOM 1470 C C . PRO A 1 187 ? -2.143 28.516 0.173 1 75.25 187 PRO A C 1
ATOM 1472 O O . PRO A 1 187 ? -1.585 28.812 -0.889 1 75.25 187 PRO A O 1
ATOM 1475 N N . ALA A 1 188 ? -3.457 28.438 0.248 1 80.12 188 ALA A N 1
ATOM 1476 C CA . ALA A 1 188 ? -4.375 28.578 -0.878 1 80.12 188 ALA A CA 1
ATOM 1477 C C . ALA A 1 188 ? -5.777 28.938 -0.399 1 80.12 188 ALA A C 1
ATOM 1479 O O . ALA A 1 188 ? -6.094 28.781 0.785 1 80.12 188 ALA A O 1
ATOM 1480 N N . PRO A 1 189 ? -6.617 29.469 -1.392 1 82.31 189 PRO A N 1
ATOM 1481 C CA . PRO A 1 189 ? -8.023 29.656 -1.029 1 82.31 189 PRO A CA 1
ATOM 1482 C C . PRO A 1 189 ? -8.703 28.359 -0.59 1 82.31 189 PRO A C 1
ATOM 1484 O O . PRO A 1 189 ? -8.516 27.328 -1.223 1 82.31 189 PRO A O 1
ATOM 1487 N N . VAL A 1 190 ? -9.43 28.5 0.511 1 90.19 190 VAL A N 1
ATOM 1488 C CA . VAL A 1 190 ? -10.141 27.359 1.064 1 90.19 190 VAL A CA 1
ATOM 1489 C C . VAL A 1 190 ? -11.648 27.594 0.946 1 90.19 190 VAL A C 1
ATOM 1491 O O . VAL A 1 190 ? -12.172 28.609 1.41 1 90.19 190 VAL A O 1
ATOM 1494 N N . HIS A 1 191 ? -12.297 26.625 0.258 1 91.94 191 HIS A N 1
ATOM 1495 C CA . HIS A 1 191 ? -13.742 26.672 0.084 1 91.94 191 HIS A CA 1
ATOM 1496 C C . HIS A 1 191 ? -14.438 25.578 0.876 1 91.94 191 HIS A C 1
ATOM 1498 O O . HIS A 1 191 ? -13.906 24.469 0.996 1 91.94 191 HIS A O 1
ATOM 1504 N N . PHE A 1 192 ? -15.648 25.906 1.388 1 95.56 192 PHE A N 1
ATOM 1505 C CA . PHE A 1 192 ? -16.406 24.969 2.191 1 95.56 192 PHE A CA 1
ATOM 1506 C C . PHE A 1 192 ? -17.766 24.688 1.558 1 95.56 192 PHE A C 1
ATOM 1508 O O . PHE A 1 192 ? -18.188 25.391 0.629 1 95.56 192 PHE A O 1
ATOM 1515 N N . GLY A 1 193 ? -18.359 23.594 2.008 1 95.88 193 GLY A N 1
ATOM 1516 C CA . GLY A 1 193 ? -19.672 23.25 1.482 1 95.88 193 GLY A CA 1
ATOM 1517 C C . GLY A 1 193 ? -19.609 22.703 0.066 1 95.88 193 GLY A C 1
ATOM 1518 O O . GLY A 1 193 ? -20.594 22.781 -0.674 1 95.88 193 GLY A O 1
ATOM 1519 N N . ALA A 1 194 ? -18.531 22.25 -0.375 1 96.44 194 ALA A N 1
ATOM 1520 C CA . ALA A 1 194 ? -18.375 21.688 -1.707 1 96.44 194 ALA A CA 1
ATOM 1521 C C . ALA A 1 194 ? -19 20.297 -1.783 1 96.44 194 ALA A C 1
ATOM 1523 O O . ALA A 1 194 ? -19.328 19.688 -0.754 1 96.44 194 ALA A O 1
ATOM 1524 N N . SER A 1 195 ? -19.219 19.828 -3.023 1 95.62 195 SER A N 1
ATOM 1525 C CA . SER A 1 195 ? -19.797 18.5 -3.223 1 95.62 195 SER A CA 1
ATOM 1526 C C . SER A 1 195 ? -18.844 17.406 -2.766 1 95.62 195 SER A C 1
ATOM 1528 O O . SER A 1 195 ? -19.281 16.328 -2.35 1 95.62 195 SER A O 1
ATOM 1530 N N . ALA A 1 196 ? -17.562 17.703 -2.834 1 97.31 196 ALA A N 1
ATOM 1531 C CA . ALA A 1 196 ? -16.516 16.781 -2.371 1 97.31 196 ALA A CA 1
ATOM 1532 C C . ALA A 1 196 ? -15.281 17.531 -1.903 1 97.31 196 ALA A C 1
ATOM 1534 O O . ALA A 1 196 ? -15 18.641 -2.385 1 97.31 196 ALA A O 1
ATOM 1535 N N . SER A 1 197 ? -14.578 17 -0.911 1 98.56 197 SER A N 1
ATOM 1536 C CA . SER A 1 197 ? -13.297 17.578 -0.506 1 98.56 197 SER A CA 1
ATOM 1537 C C . SER A 1 197 ? -12.219 17.281 -1.542 1 98.56 197 SER A C 1
ATOM 1539 O O . SER A 1 197 ? -12.242 16.25 -2.207 1 98.56 197 SER A O 1
ATOM 1541 N N . GLY A 1 198 ? -11.289 18.219 -1.675 1 98.69 198 GLY A N 1
ATOM 1542 C CA . GLY A 1 198 ? -10.25 17.984 -2.666 1 98.69 198 GLY A CA 1
ATOM 1543 C C . GLY A 1 198 ? -9.281 19.141 -2.812 1 98.69 198 GLY A C 1
ATOM 1544 O O . GLY A 1 198 ? -9.383 20.125 -2.098 1 98.69 198 GLY A O 1
ATOM 1545 N N . LEU A 1 199 ? -8.258 18.953 -3.678 1 98.12 199 LEU A N 1
ATOM 1546 C CA . LEU A 1 199 ? -7.266 19.938 -4.078 1 98.12 199 LEU A CA 1
ATOM 1547 C C . LEU A 1 199 ? -7.324 20.188 -5.582 1 98.12 199 LEU A C 1
ATOM 1549 O O . LEU A 1 199 ? -7.508 19.25 -6.363 1 98.12 199 LEU A O 1
ATOM 1553 N N . SER A 1 200 ? -7.152 21.375 -5.969 1 97.88 200 SER A N 1
ATOM 1554 C CA . SER A 1 200 ? -7.016 21.75 -7.375 1 97.88 200 SER A CA 1
ATOM 1555 C C . SER A 1 200 ? -5.641 22.344 -7.656 1 97.88 200 SER A C 1
ATOM 1557 O O . SER A 1 200 ? -5.113 23.109 -6.844 1 97.88 200 SER A O 1
ATOM 1559 N N . PHE A 1 201 ? -5.133 22.016 -8.789 1 97 201 PHE A N 1
ATOM 1560 C CA . PHE A 1 201 ? -3.83 22.516 -9.219 1 97 201 PHE A CA 1
ATOM 1561 C C . PHE A 1 201 ? -3.906 23.078 -10.633 1 97 201 PHE A C 1
ATOM 1563 O O . PHE A 1 201 ? -4.746 22.656 -11.43 1 97 201 PHE A O 1
ATOM 1570 N N . ASP A 1 202 ? -3.039 23.969 -10.867 1 95.75 202 ASP A N 1
ATOM 1571 C CA . ASP A 1 202 ? -2.76 24.422 -12.227 1 95.75 202 ASP A CA 1
ATOM 1572 C C . ASP A 1 202 ? -1.624 23.609 -12.852 1 95.75 202 ASP A C 1
ATOM 1574 O O . ASP A 1 202 ? -0.472 23.719 -12.43 1 95.75 202 ASP A O 1
ATOM 1578 N N . PRO A 1 203 ? -1.974 22.859 -13.891 1 95.75 203 PRO A N 1
ATOM 1579 C CA . PRO A 1 203 ? -0.933 22.016 -14.5 1 95.75 203 PRO A CA 1
ATOM 1580 C C . PRO A 1 203 ? 0.288 22.828 -14.938 1 95.75 203 PRO A C 1
ATOM 1582 O O . PRO A 1 203 ? 1.415 22.328 -14.867 1 95.75 203 PRO A O 1
ATOM 1585 N N . ALA A 1 204 ? 0.145 24 -15.328 1 94 204 ALA A N 1
ATOM 1586 C CA . ALA A 1 204 ? 1.223 24.844 -15.836 1 94 204 ALA A CA 1
ATOM 1587 C C . ALA A 1 204 ? 2.189 25.219 -14.719 1 94 204 ALA A C 1
ATOM 1589 O O . ALA A 1 204 ? 3.328 25.625 -14.977 1 94 204 ALA A O 1
ATOM 1590 N N . GLN A 1 205 ? 1.771 25.109 -13.539 1 92.5 205 GLN A N 1
ATOM 1591 C CA . GLN A 1 205 ? 2.582 25.531 -12.406 1 92.5 205 GLN A CA 1
ATOM 1592 C C . GLN A 1 205 ? 3.258 24.344 -11.734 1 92.5 205 GLN A C 1
ATOM 1594 O O . GLN A 1 205 ? 3.938 24.5 -10.719 1 92.5 205 GLN A O 1
ATOM 1599 N N . LEU A 1 206 ? 3.072 23.172 -12.219 1 94.12 206 LEU A N 1
ATOM 1600 C CA . LEU A 1 206 ? 3.672 21.984 -11.633 1 94.12 206 LEU A CA 1
ATOM 1601 C C . LEU A 1 206 ? 5.023 21.688 -12.273 1 94.12 206 LEU A C 1
ATOM 1603 O O . LEU A 1 206 ? 5.109 21.469 -13.484 1 94.12 206 LEU A O 1
ATOM 1607 N N . SER A 1 207 ? 6.004 21.703 -11.461 1 91.69 207 SER A N 1
ATOM 1608 C CA . SER A 1 207 ? 7.355 21.391 -11.922 1 91.69 207 SER A CA 1
ATOM 1609 C C . SER A 1 207 ? 7.566 19.891 -12.016 1 91.69 207 SER A C 1
ATOM 1611 O O . SER A 1 207 ? 6.773 19.109 -11.484 1 91.69 207 SER A O 1
ATOM 1613 N N . PRO A 1 208 ? 8.578 19.469 -12.719 1 93.12 208 PRO A N 1
ATOM 1614 C CA . PRO A 1 208 ? 8.961 18.047 -12.625 1 93.12 208 PRO A CA 1
ATOM 1615 C C . PRO A 1 208 ? 9.406 17.656 -11.219 1 93.12 208 PRO A C 1
ATOM 1617 O O . PRO A 1 208 ? 9.891 18.5 -10.453 1 93.12 208 PRO A O 1
ATOM 1620 N N . PRO A 1 209 ? 9.188 16.406 -10.898 1 95 209 PRO A N 1
ATOM 1621 C CA . PRO A 1 209 ? 9.711 15.953 -9.609 1 95 209 PRO A CA 1
ATOM 1622 C C . PRO A 1 209 ? 11.234 15.859 -9.586 1 95 209 PRO A C 1
ATOM 1624 O O . PRO A 1 209 ? 11.859 15.742 -10.641 1 95 209 PRO A O 1
ATOM 1627 N N . GLN A 1 210 ? 11.711 15.977 -8.414 1 91.75 210 GLN A N 1
ATOM 1628 C CA . GLN A 1 210 ? 13.133 15.734 -8.203 1 91.75 210 GLN A CA 1
ATOM 1629 C C . GLN A 1 210 ? 13.391 14.281 -7.824 1 91.75 210 GLN A C 1
ATOM 1631 O O . GLN A 1 210 ? 12.609 13.672 -7.094 1 91.75 210 GLN A O 1
ATOM 1636 N N . ALA A 1 211 ? 14.492 13.781 -8.352 1 88.88 211 ALA A N 1
ATOM 1637 C CA . ALA A 1 211 ? 14.898 12.453 -7.91 1 88.88 211 ALA A CA 1
ATOM 1638 C C . ALA A 1 211 ? 15.219 12.445 -6.418 1 88.88 211 ALA A C 1
ATOM 1640 O O . ALA A 1 211 ? 15.969 13.297 -5.934 1 88.88 211 ALA A O 1
ATOM 1641 N N . ARG A 1 212 ? 14.578 11.57 -5.691 1 90.69 212 ARG A N 1
ATOM 1642 C CA . ARG A 1 212 ? 14.805 11.445 -4.258 1 90.69 212 ARG A CA 1
ATOM 1643 C C . ARG A 1 212 ? 15.5 10.125 -3.924 1 90.69 212 ARG A C 1
ATOM 1645 O O . ARG A 1 212 ? 15.062 9.062 -4.375 1 90.69 212 ARG A O 1
ATOM 1652 N N . SER A 1 213 ? 16.516 10.18 -3.143 1 89.81 213 SER A N 1
ATOM 1653 C CA . SER A 1 213 ? 17.219 8.984 -2.703 1 89.81 213 SER A CA 1
ATOM 1654 C C . SER A 1 213 ? 16.484 8.281 -1.571 1 89.81 213 SER A C 1
ATOM 1656 O O . SER A 1 213 ? 15.57 8.852 -0.971 1 89.81 213 SER A O 1
ATOM 1658 N N . SER A 1 214 ? 16.938 7.07 -1.316 1 88.25 214 SER A N 1
ATOM 1659 C CA . SER A 1 214 ? 16.391 6.332 -0.185 1 88.25 214 SER A CA 1
ATOM 1660 C C . SER A 1 214 ? 16.672 7.039 1.133 1 88.25 214 SER A C 1
ATOM 1662 O O . SER A 1 214 ? 15.859 7.016 2.053 1 88.25 214 SER A O 1
ATOM 1664 N N . ALA A 1 215 ? 17.812 7.656 1.187 1 89.56 215 ALA A N 1
ATOM 1665 C CA . ALA A 1 215 ? 18.188 8.398 2.389 1 89.56 215 ALA A CA 1
ATOM 1666 C C . ALA A 1 215 ? 17.266 9.594 2.602 1 89.56 215 ALA A C 1
ATOM 1668 O O . ALA A 1 215 ? 16.875 9.898 3.734 1 89.56 215 ALA A O 1
ATOM 1669 N N . GLU A 1 216 ? 16.922 10.266 1.581 1 90 216 GLU A N 1
ATOM 1670 C CA . GLU A 1 216 ? 16.016 11.398 1.665 1 90 216 GLU A CA 1
ATOM 1671 C C . GLU A 1 216 ? 14.609 10.938 2.051 1 90 216 GLU A C 1
ATOM 1673 O O . GLU A 1 216 ? 13.898 11.633 2.787 1 90 216 GLU A O 1
ATOM 1678 N N . MET A 1 217 ? 14.234 9.805 1.513 1 91.25 217 MET A N 1
ATOM 1679 C CA . MET A 1 217 ? 12.961 9.219 1.909 1 91.25 217 MET A CA 1
ATOM 1680 C C . MET A 1 217 ? 12.945 8.906 3.402 1 91.25 217 MET A C 1
ATOM 1682 O O . MET A 1 217 ? 11.977 9.219 4.098 1 91.25 217 MET A O 1
ATOM 1686 N N . ASP A 1 218 ? 14.047 8.352 3.896 1 90.75 218 ASP A N 1
ATOM 1687 C CA . ASP A 1 218 ? 14.164 8.031 5.316 1 90.75 218 ASP A CA 1
ATOM 1688 C C . ASP A 1 218 ? 14.102 9.297 6.172 1 90.75 218 ASP A C 1
ATOM 1690 O O . ASP A 1 218 ? 13.477 9.297 7.234 1 90.75 218 ASP A O 1
ATOM 1694 N N . ALA A 1 219 ? 14.734 10.297 5.723 1 89.69 219 ALA A N 1
ATOM 1695 C CA . ALA A 1 219 ? 14.719 11.562 6.441 1 89.69 219 ALA A CA 1
ATOM 1696 C C . ALA A 1 219 ? 13.312 12.141 6.504 1 89.69 219 ALA A C 1
ATOM 1698 O O . ALA A 1 219 ? 12.883 12.656 7.543 1 89.69 219 ALA A O 1
ATOM 1699 N N . PHE A 1 220 ? 12.664 12.07 5.398 1 90.31 220 PHE A N 1
ATOM 1700 C CA . PHE A 1 220 ? 11.281 12.531 5.344 1 90.31 220 PHE A CA 1
ATOM 1701 C C . PHE A 1 220 ? 10.406 11.758 6.32 1 90.31 220 PHE A C 1
ATOM 1703 O O . PHE A 1 220 ? 9.602 12.352 7.047 1 90.31 220 PHE A O 1
ATOM 1710 N N . LEU A 1 221 ? 10.57 10.461 6.391 1 91.81 221 LEU A N 1
ATOM 1711 C CA . LEU A 1 221 ? 9.812 9.586 7.285 1 91.81 221 LEU A CA 1
ATOM 1712 C C . LEU A 1 221 ? 10.109 9.922 8.742 1 91.81 221 LEU A C 1
ATOM 1714 O O . LEU A 1 221 ? 9.195 9.938 9.578 1 91.81 221 LEU A O 1
ATOM 1718 N N . ALA A 1 222 ? 11.328 10.219 9.008 1 89.19 222 ALA A N 1
ATOM 1719 C CA . ALA A 1 222 ? 11.75 10.5 10.383 1 89.19 222 ALA A CA 1
ATOM 1720 C C . ALA A 1 222 ? 11.141 11.812 10.875 1 89.19 222 ALA A C 1
ATOM 1722 O O . ALA A 1 222 ? 10.859 11.961 12.07 1 89.19 222 ALA A O 1
ATOM 1723 N N . ARG A 1 223 ? 10.867 12.688 10 1 87 223 ARG A N 1
ATOM 1724 C CA . ARG A 1 223 ? 10.383 14.016 10.375 1 87 223 ARG A CA 1
ATOM 1725 C C . ARG A 1 223 ? 8.859 14.094 10.266 1 87 223 ARG A C 1
ATOM 1727 O O . ARG A 1 223 ? 8.25 15.07 10.703 1 87 223 ARG A O 1
ATOM 1734 N N . ALA A 1 224 ? 8.391 13.125 9.695 1 88.38 224 ALA A N 1
ATOM 1735 C CA . ALA A 1 224 ? 6.93 13.086 9.594 1 88.38 224 ALA A CA 1
ATOM 1736 C C . ALA A 1 224 ? 6.285 13.078 10.977 1 88.38 224 ALA A C 1
ATOM 1738 O O . ALA A 1 224 ? 6.812 12.453 11.906 1 88.38 224 ALA A O 1
ATOM 1739 N N . PRO A 1 225 ? 5.066 13.875 11.188 1 90.69 225 PRO A N 1
ATOM 1740 C CA . PRO A 1 225 ? 4.305 14.539 10.133 1 90.69 225 PRO A CA 1
ATOM 1741 C C . PRO A 1 225 ? 4.688 16 9.961 1 90.69 225 PRO A C 1
ATOM 1743 O O . PRO A 1 225 ? 4.078 16.719 9.156 1 90.69 225 PRO A O 1
ATOM 1746 N N . ARG A 1 226 ? 5.66 16.406 10.695 1 82.12 226 ARG A N 1
ATOM 1747 C CA . ARG A 1 226 ? 5.992 17.828 10.703 1 82.12 226 ARG A CA 1
ATOM 1748 C C . ARG A 1 226 ? 6.176 18.359 9.289 1 82.12 226 ARG A C 1
ATOM 1750 O O . ARG A 1 226 ? 5.578 19.375 8.922 1 82.12 226 ARG A O 1
ATOM 1757 N N . ASP A 1 227 ? 6.871 17.672 8.477 1 75.94 227 ASP A N 1
ATOM 1758 C CA . ASP A 1 227 ? 7.297 18.172 7.168 1 75.94 227 ASP A CA 1
ATOM 1759 C C . ASP A 1 227 ? 6.133 18.188 6.18 1 75.94 227 ASP A C 1
ATOM 1761 O O . ASP A 1 227 ? 6.117 19 5.25 1 75.94 227 ASP A O 1
ATOM 1765 N N . TRP A 1 228 ? 5.215 17.344 6.449 1 76.31 228 TRP A N 1
ATOM 1766 C CA . TRP A 1 228 ? 4.184 17.375 5.418 1 76.31 228 TRP A CA 1
ATOM 1767 C C . TRP A 1 228 ? 2.936 18.094 5.914 1 76.31 228 TRP A C 1
ATOM 1769 O O . TRP A 1 228 ? 2.059 18.453 5.121 1 76.31 228 TRP A O 1
ATOM 1779 N N . ILE A 1 229 ? 2.842 18.281 7.164 1 78.06 229 ILE A N 1
ATOM 1780 C CA . ILE A 1 229 ? 1.739 19.094 7.645 1 78.06 229 ILE A CA 1
ATOM 1781 C C . ILE A 1 229 ? 2.078 20.578 7.461 1 78.06 229 ILE A C 1
ATOM 1783 O O . ILE A 1 229 ? 1.229 21.375 7.043 1 78.06 229 ILE A O 1
ATOM 1787 N N . PHE A 1 230 ? 3.285 20.859 7.82 1 65.44 230 PHE A N 1
ATOM 1788 C CA . PHE A 1 230 ? 3.646 22.281 7.812 1 65.44 230 PHE A CA 1
ATOM 1789 C C . PHE A 1 230 ? 4.738 22.547 6.785 1 65.44 230 PHE A C 1
ATOM 1791 O O . PHE A 1 230 ? 5.926 22.516 7.113 1 65.44 230 PHE A O 1
ATOM 1798 N N . THR A 1 231 ? 4.355 22.297 5.492 1 58.75 231 THR A N 1
ATOM 1799 C CA . THR A 1 231 ? 5.301 22.5 4.402 1 58.75 231 THR A CA 1
ATOM 1800 C C . THR A 1 231 ? 6.012 23.844 4.555 1 58.75 231 THR A C 1
ATOM 1802 O O . THR A 1 231 ? 5.367 24.875 4.734 1 58.75 231 THR A O 1
ATOM 1805 N N . SER A 1 232 ? 7.137 23.797 5.16 1 49.94 232 SER A N 1
ATOM 1806 C CA . SER A 1 232 ? 8.023 24.906 5.461 1 49.94 232 SER A CA 1
ATOM 1807 C C . SER A 1 232 ? 8.188 25.828 4.25 1 49.94 232 SER A C 1
ATOM 1809 O O . SER A 1 232 ? 8.805 26.891 4.348 1 49.94 232 SER A O 1
ATOM 1811 N N . TYR A 1 233 ? 7.812 25.422 3.135 1 46.84 233 TYR A N 1
ATOM 1812 C CA . TYR A 1 233 ? 8.227 26.297 2.043 1 46.84 233 TYR A CA 1
ATOM 1813 C C . TYR A 1 233 ? 7.258 27.469 1.886 1 46.84 233 TYR A C 1
ATOM 1815 O O . TYR A 1 233 ? 6.348 27.422 1.055 1 46.84 233 TYR A O 1
ATOM 1823 N N . HIS A 1 234 ? 6.863 27.891 2.971 1 47.44 234 HIS A N 1
ATOM 1824 C CA . HIS A 1 234 ? 5.809 28.891 3.098 1 47.44 234 HIS A CA 1
ATOM 1825 C C . HIS A 1 234 ? 6.059 30.078 2.176 1 47.44 234 HIS A C 1
ATOM 1827 O O . HIS A 1 234 ? 5.84 31.219 2.564 1 47.44 234 HIS A O 1
ATOM 1833 N N . GLU A 1 235 ? 6.574 29.891 1.006 1 45.56 235 GLU A N 1
ATOM 1834 C CA . GLU A 1 235 ? 6.859 31.031 0.151 1 45.56 235 GLU A CA 1
ATOM 1835 C C . GLU A 1 235 ? 5.57 31.672 -0.37 1 45.56 235 GLU A C 1
ATOM 1837 O O . GLU A 1 235 ? 5.539 32.875 -0.67 1 45.56 235 GLU A O 1
ATOM 1842 N N . HIS A 1 236 ? 4.434 30.922 -0.433 1 50.12 236 HIS A N 1
ATOM 1843 C CA . HIS A 1 236 ? 3.535 31.5 -1.426 1 50.12 236 HIS A CA 1
ATOM 1844 C C . HIS A 1 236 ? 2.412 32.281 -0.761 1 50.12 236 HIS A C 1
ATOM 1846 O O . HIS A 1 236 ? 1.714 33.062 -1.422 1 50.12 236 HIS A O 1
ATOM 1852 N N . SER A 1 237 ? 1.986 32.188 0.477 1 59.16 237 SER A N 1
ATOM 1853 C CA . SER A 1 237 ? 0.891 33.031 0.916 1 59.16 237 SER A CA 1
ATOM 1854 C C . SER A 1 237 ? 1.403 34.406 1.375 1 59.16 237 SER A C 1
ATOM 1856 O O . SER A 1 237 ? 2.424 34.469 2.062 1 59.16 237 SER A O 1
ATOM 1858 N N . GLN A 1 238 ? 0.79 35.406 0.753 1 66.81 238 GLN A N 1
ATOM 1859 C CA . GLN A 1 238 ? 1.197 36.781 1.127 1 66.81 238 GLN A CA 1
ATOM 1860 C C . GLN A 1 238 ? 1.129 36.969 2.639 1 66.81 238 GLN A C 1
ATOM 1862 O O . GLN A 1 238 ? 1.968 37.656 3.219 1 66.81 238 GLN A O 1
ATOM 1867 N N . SER A 1 239 ? 0.133 36.219 3.178 1 72.44 239 SER A N 1
ATOM 1868 C CA . SER A 1 239 ? -0.006 36.312 4.625 1 72.44 239 SER A CA 1
ATOM 1869 C C . SER A 1 239 ? 1.217 35.781 5.348 1 72.44 239 SER A C 1
ATOM 1871 O O . SER A 1 239 ? 1.701 36.375 6.312 1 72.44 239 SER A O 1
ATOM 1873 N N . LEU A 1 240 ? 1.677 34.75 4.859 1 71.56 240 LEU A N 1
ATOM 1874 C CA . LEU A 1 240 ? 2.836 34.125 5.492 1 71.56 240 LEU A CA 1
ATOM 1875 C C . LEU A 1 240 ? 4.098 34.938 5.227 1 71.56 240 LEU A C 1
ATOM 1877 O O . LEU A 1 240 ? 4.977 35.031 6.09 1 71.56 240 LEU A O 1
ATOM 1881 N N . ARG A 1 241 ? 4.129 35.5 4.117 1 74.75 241 ARG A N 1
ATOM 1882 C CA . ARG A 1 241 ? 5.266 36.375 3.803 1 74.75 241 ARG A CA 1
ATOM 1883 C C . ARG A 1 241 ? 5.277 37.594 4.691 1 74.75 241 ARG A C 1
ATOM 1885 O O . ARG A 1 241 ? 6.336 38.031 5.16 1 74.75 241 ARG A O 1
ATOM 1892 N N . VAL A 1 242 ? 4.117 38.125 4.785 1 82.12 242 VAL A N 1
ATOM 1893 C CA . VAL A 1 242 ? 4 39.281 5.664 1 82.12 242 VAL A CA 1
ATOM 1894 C C . VAL A 1 242 ? 4.383 38.906 7.09 1 82.12 242 VAL A C 1
ATOM 1896 O O . VAL A 1 242 ? 5.113 39.625 7.766 1 82.12 242 VAL A O 1
ATOM 1899 N N . ARG A 1 243 ? 3.875 37.75 7.441 1 80.25 243 ARG A N 1
ATOM 1900 C CA . ARG A 1 243 ? 4.18 37.25 8.781 1 80.25 243 ARG A CA 1
ATOM 1901 C C . ARG A 1 243 ? 5.684 37.094 8.969 1 80.25 243 ARG A C 1
ATOM 1903 O O . ARG A 1 243 ? 6.234 37.469 10 1 80.25 243 ARG A O 1
ATOM 1910 N N . ALA A 1 244 ? 6.281 36.5 8.07 1 76.62 244 ALA A N 1
ATOM 1911 C CA . ALA A 1 244 ? 7.723 36.281 8.117 1 76.62 244 ALA A CA 1
ATOM 1912 C C . ALA A 1 244 ? 8.484 37.625 8.188 1 76.62 244 ALA A C 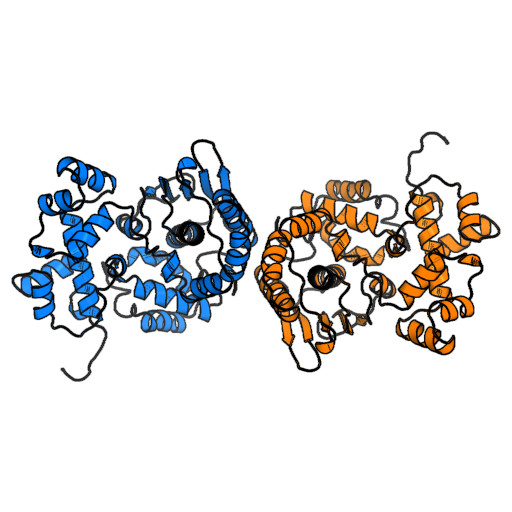1
ATOM 1914 O O . ALA A 1 244 ? 9.453 37.75 8.938 1 76.62 244 ALA A O 1
ATOM 1915 N N . PHE A 1 245 ? 8.055 38.5 7.355 1 81.81 245 PHE A N 1
ATOM 1916 C CA . PHE A 1 245 ? 8.656 39.844 7.355 1 81.81 245 PHE A CA 1
ATOM 1917 C C . PHE A 1 245 ? 8.531 40.469 8.734 1 81.81 245 PHE A C 1
ATOM 1919 O O . PHE A 1 245 ? 9.508 41 9.266 1 81.81 245 PHE A O 1
ATOM 1926 N N . LEU A 1 246 ? 7.34 40.375 9.242 1 85.12 246 LEU A N 1
ATOM 1927 C CA . LEU A 1 246 ? 7.082 41 10.539 1 85.12 246 LEU A CA 1
ATOM 1928 C C . LEU A 1 246 ? 7.953 40.344 11.617 1 85.12 246 LEU A C 1
ATOM 1930 O O . LEU A 1 246 ? 8.508 41.062 12.469 1 85.12 246 LEU A O 1
ATOM 1934 N N . PHE A 1 247 ? 8.086 39.125 11.555 1 80.25 247 PHE A N 1
ATOM 1935 C CA . PHE A 1 247 ? 8.836 38.406 12.57 1 80.25 247 PHE A CA 1
ATOM 1936 C C . PHE A 1 247 ? 10.312 38.781 12.523 1 80.25 247 PHE A C 1
ATOM 1938 O O . PHE A 1 247 ? 10.977 38.844 13.562 1 80.25 247 PHE A O 1
ATOM 1945 N N . ARG A 1 248 ? 10.766 38.906 11.383 1 78.88 248 ARG A N 1
ATOM 1946 C CA . ARG A 1 248 ? 12.18 39.219 11.203 1 78.88 248 ARG A CA 1
ATOM 1947 C C . ARG A 1 248 ? 12.469 40.688 11.5 1 78.88 248 ARG A C 1
ATOM 1949 O O . ARG A 1 248 ? 13.625 41.062 11.703 1 78.88 248 ARG A O 1
ATOM 1956 N N . SER A 1 249 ? 11.5 41.438 11.391 1 79.88 249 SER A N 1
ATOM 1957 C CA . SER A 1 249 ? 11.641 42.875 11.617 1 79.88 249 SER A CA 1
ATOM 1958 C C . SER A 1 249 ? 11.227 43.25 13.031 1 79.88 249 SER A C 1
ATOM 1960 O O . SER A 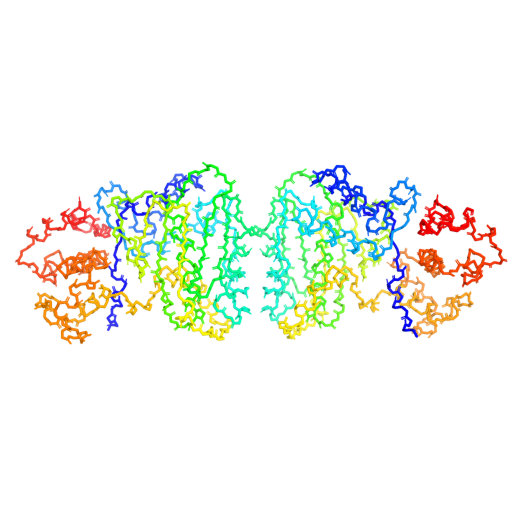1 249 ? 10.906 42.375 13.852 1 79.88 249 SER A O 1
ATOM 1962 N N . ASP A 1 250 ? 11.547 44.562 13.32 1 75.81 250 ASP A N 1
ATOM 1963 C CA . ASP A 1 250 ? 10.906 45.094 14.523 1 75.81 250 ASP A CA 1
ATOM 1964 C C . ASP A 1 250 ? 9.398 45.219 14.336 1 75.81 250 ASP A C 1
ATOM 1966 O O . ASP A 1 250 ? 8.891 46.281 14 1 75.81 250 ASP A O 1
ATOM 1970 N N . TRP A 1 251 ? 8.68 44.125 14.602 1 73.56 251 TRP A N 1
ATOM 1971 C CA . TRP A 1 251 ? 7.301 43.969 14.156 1 73.56 251 TRP A CA 1
ATOM 1972 C C . TRP A 1 251 ? 6.375 44.969 14.852 1 73.56 251 TRP A C 1
ATOM 1974 O O . TRP A 1 251 ? 5.355 45.375 14.289 1 73.56 251 TRP A O 1
ATOM 1984 N N . VAL A 1 252 ? 6.781 45.406 15.961 1 75.62 252 VAL A N 1
ATOM 1985 C CA . VAL A 1 252 ? 5.918 46.312 16.719 1 75.62 252 VAL A CA 1
ATOM 1986 C C . VAL A 1 252 ? 5.777 47.625 15.961 1 75.62 252 VAL A C 1
ATOM 1988 O O . VAL A 1 252 ? 4.684 48.188 15.883 1 75.62 252 VAL A O 1
ATOM 1991 N N . GLY A 1 253 ? 6.801 47.969 15.336 1 79.69 253 GLY A N 1
ATOM 1992 C CA . GLY A 1 253 ? 6.785 49.281 14.672 1 79.69 253 GLY A CA 1
ATOM 1993 C C . GLY A 1 253 ? 6.535 49.188 13.18 1 79.69 253 GLY A C 1
ATOM 1994 O O . GLY A 1 253 ? 6.406 50.188 12.5 1 79.69 253 GLY A O 1
ATOM 1995 N N . CYS A 1 254 ? 6.336 48 12.727 1 87.88 254 CYS A N 1
ATOM 1996 C CA . CYS A 1 254 ? 6.219 47.812 11.281 1 87.88 254 CYS A CA 1
ATOM 1997 C C . CYS A 1 254 ? 4.812 48.156 10.805 1 87.88 254 CYS A C 1
ATOM 1999 O O . CYS A 1 254 ? 3.826 47.75 11.43 1 87.88 254 CYS A O 1
ATOM 2001 N N . SER A 1 255 ? 4.734 48.906 9.75 1 91.06 255 SER A N 1
ATOM 2002 C CA . SER A 1 255 ? 3.457 49.312 9.164 1 91.06 255 SER A CA 1
ATOM 2003 C C . SER A 1 255 ? 3.184 48.531 7.875 1 91.06 255 SER A C 1
ATOM 2005 O O . SER A 1 255 ? 4.059 47.812 7.371 1 91.06 255 SER A O 1
ATOM 2007 N N . LEU A 1 256 ? 1.938 48.688 7.457 1 92.88 256 LEU A N 1
ATOM 2008 C CA . LEU A 1 256 ? 1.562 48.125 6.168 1 92.88 256 LEU A CA 1
ATOM 2009 C C . LEU A 1 256 ? 2.482 48.625 5.059 1 92.88 256 LEU A C 1
ATOM 2011 O O . LEU A 1 256 ? 2.84 47.875 4.152 1 92.88 256 LEU A O 1
ATOM 2015 N N . SER A 1 257 ? 2.824 49.906 5.199 1 93 257 SER A N 1
ATOM 2016 C CA . SER A 1 257 ? 3.713 50.5 4.215 1 93 257 SER A CA 1
ATOM 2017 C C . SER A 1 257 ? 5.086 49.844 4.227 1 93 257 SER A C 1
ATOM 2019 O O . SER A 1 257 ? 5.68 49.625 3.174 1 93 257 SER A O 1
ATOM 2021 N N . ASP A 1 258 ? 5.547 49.594 5.395 1 92.56 258 ASP A N 1
ATOM 2022 C CA . ASP A 1 258 ? 6.836 48.906 5.527 1 92.56 258 ASP A CA 1
ATOM 2023 C C . ASP A 1 258 ? 6.805 47.531 4.887 1 92.56 258 ASP A C 1
ATOM 2025 O O . ASP A 1 258 ? 7.742 47.156 4.184 1 92.56 258 ASP A O 1
ATOM 2029 N N . ALA A 1 259 ? 5.727 46.844 5.188 1 91.56 259 ALA A N 1
ATOM 2030 C CA . ALA A 1 259 ? 5.582 45.5 4.648 1 91.56 259 ALA A CA 1
ATOM 2031 C C . ALA A 1 259 ? 5.473 45.531 3.125 1 91.56 259 ALA A C 1
ATOM 2033 O O . ALA A 1 259 ? 6.094 44.719 2.436 1 91.56 259 ALA A O 1
ATOM 2034 N N . ALA A 1 260 ? 4.68 46.375 2.625 1 93.25 260 ALA A N 1
ATOM 2035 C CA . ALA A 1 260 ? 4.488 46.531 1.183 1 93.25 260 ALA A CA 1
ATOM 2036 C C . ALA A 1 260 ? 5.812 46.781 0.477 1 93.25 260 ALA A C 1
ATOM 2038 O O . ALA A 1 260 ? 6.117 46.188 -0.548 1 93.25 260 ALA A O 1
ATOM 2039 N N . GLN A 1 261 ? 6.574 47.688 1.042 1 91.81 261 GLN A N 1
ATOM 2040 C CA . GLN A 1 261 ? 7.875 48.062 0.482 1 91.81 261 GLN A CA 1
ATOM 2041 C C . GLN A 1 261 ? 8.82 46.844 0.486 1 91.81 261 GLN A C 1
ATOM 2043 O O . GLN A 1 261 ? 9.484 46.562 -0.512 1 91.81 261 GLN A O 1
ATOM 2048 N N . ALA A 1 262 ? 8.828 46.188 1.529 1 88.94 262 ALA A N 1
ATOM 2049 C CA . ALA A 1 262 ? 9.727 45.031 1.68 1 88.94 262 ALA A CA 1
ATOM 2050 C C . ALA A 1 262 ? 9.367 43.938 0.695 1 88.94 262 ALA A C 1
ATOM 2052 O O . ALA A 1 262 ? 10.25 43.188 0.229 1 88.94 262 ALA A O 1
ATOM 2053 N N . LEU A 1 263 ? 8.117 43.812 0.388 1 87.25 263 LEU A N 1
ATOM 2054 C CA . LEU A 1 263 ? 7.648 42.719 -0.466 1 87.25 263 LEU A CA 1
ATOM 2055 C C . LEU A 1 263 ? 7.539 43.188 -1.916 1 87.25 263 LEU A C 1
ATOM 2057 O O . LEU A 1 263 ? 7.098 42.406 -2.781 1 87.25 263 LEU A O 1
ATOM 2061 N N . GLY A 1 264 ? 7.863 44.406 -2.129 1 90 264 GLY A N 1
ATOM 2062 C CA . GLY A 1 264 ? 7.91 44.938 -3.482 1 90 264 GLY A CA 1
ATOM 2063 C C . GLY A 1 264 ? 6.535 45.156 -4.082 1 90 264 GLY A C 1
ATOM 2064 O O . GLY A 1 264 ? 6.332 44.938 -5.281 1 90 264 GLY A O 1
ATOM 2065 N N . MET A 1 265 ? 5.605 45.438 -3.283 1 90.75 265 MET A N 1
ATOM 2066 C CA . MET A 1 265 ? 4.23 45.688 -3.719 1 90.75 265 MET A CA 1
ATOM 2067 C C . MET A 1 265 ? 3.73 47.031 -3.223 1 90.75 265 MET A C 1
ATOM 2069 O O . MET A 1 265 ? 4.32 47.625 -2.314 1 90.75 265 MET A O 1
ATOM 2073 N N . SER A 1 266 ? 2.707 47.531 -3.883 1 93.56 266 SER A N 1
ATOM 2074 C CA . SER A 1 266 ? 2.021 48.688 -3.34 1 93.56 266 SER A CA 1
ATOM 2075 C C . SER A 1 266 ? 1.146 48.312 -2.148 1 93.56 266 SER A C 1
ATOM 2077 O O . SER A 1 266 ? 0.766 47.156 -1.994 1 93.56 266 SER A O 1
ATOM 2079 N N . ARG A 1 267 ? 0.878 49.312 -1.319 1 93.44 267 ARG A N 1
ATOM 2080 C CA . ARG A 1 267 ? -0.027 49.094 -0.197 1 93.44 267 ARG A CA 1
ATOM 2081 C C . ARG A 1 267 ? -1.363 48.531 -0.675 1 93.44 267 ARG A C 1
ATOM 2083 O O . ARG A 1 267 ? -1.93 47.625 -0.045 1 93.44 267 ARG A O 1
ATOM 2090 N N . ARG A 1 268 ? -1.784 49.062 -1.792 1 93 268 ARG A N 1
ATOM 2091 C CA . ARG A 1 268 ? -3.068 48.656 -2.35 1 93 268 ARG A CA 1
ATOM 2092 C C . ARG A 1 268 ? -3.031 47.188 -2.801 1 93 268 ARG A C 1
ATOM 2094 O O . ARG A 1 268 ? -3.957 46.438 -2.523 1 93 268 ARG A O 1
ATOM 2101 N N . THR A 1 269 ? -2.025 46.875 -3.436 1 91.69 269 THR A N 1
ATOM 2102 C CA . THR A 1 269 ? -1.871 45.531 -3.936 1 91.69 269 THR A CA 1
ATOM 2103 C C . THR A 1 269 ? -1.754 44.531 -2.781 1 91.69 269 THR A C 1
ATOM 2105 O O . THR A 1 269 ? -2.395 43.469 -2.791 1 91.69 269 THR A O 1
ATOM 2108 N N . LEU A 1 270 ? -0.983 44.875 -1.815 1 91.12 270 LEU A N 1
ATOM 2109 C CA . LEU A 1 270 ? -0.799 43.969 -0.667 1 91.12 270 LEU A CA 1
ATOM 2110 C C . LEU A 1 270 ? -2.107 43.812 0.095 1 91.12 270 LEU A C 1
ATOM 2112 O O . LEU A 1 270 ? -2.445 42.688 0.504 1 91.12 270 LEU A O 1
ATOM 2116 N N . THR A 1 271 ? -2.82 44.875 0.251 1 90.94 271 THR A N 1
ATOM 2117 C CA . THR A 1 271 ? -4.102 44.812 0.944 1 90.94 271 THR A CA 1
ATOM 2118 C C . THR A 1 271 ? -5.082 43.906 0.197 1 90.94 271 THR A C 1
ATOM 2120 O O . THR A 1 271 ? -5.762 43.094 0.806 1 90.94 271 THR A O 1
ATOM 2123 N N . ARG A 1 272 ? -5.082 44.062 -1.061 1 86.94 272 ARG A N 1
ATOM 2124 C CA . ARG A 1 272 ? -5.973 43.25 -1.887 1 86.94 272 ARG A CA 1
ATOM 2125 C C . ARG A 1 272 ? -5.625 41.781 -1.784 1 86.94 272 ARG A C 1
ATOM 2127 O O . ARG A 1 272 ? -6.516 40.938 -1.642 1 86.94 272 ARG A O 1
ATOM 2134 N N . ARG A 1 273 ? -4.383 41.531 -1.788 1 80.12 273 ARG A N 1
ATOM 2135 C CA . ARG A 1 273 ? -3.928 40.156 -1.74 1 80.12 273 ARG A CA 1
ATOM 2136 C C . ARG A 1 273 ? -4.223 39.531 -0.382 1 80.12 273 ARG A C 1
ATOM 2138 O O . ARG A 1 273 ? -4.574 38.344 -0.3 1 80.12 273 ARG A O 1
ATOM 2145 N N . MET A 1 274 ? -4.082 40.281 0.631 1 81.06 274 MET A N 1
ATOM 2146 C CA . MET A 1 274 ? -4.391 39.781 1.97 1 81.06 274 MET A CA 1
ATOM 2147 C C . MET A 1 274 ? -5.891 39.531 2.127 1 81.06 274 MET A C 1
ATOM 2149 O O . MET A 1 274 ? -6.305 38.562 2.777 1 81.06 274 MET A O 1
ATOM 2153 N N . GLU A 1 275 ? -6.613 40.375 1.502 1 80.56 275 GLU A N 1
ATOM 2154 C CA . GLU A 1 275 ? -8.062 40.219 1.521 1 80.56 275 GLU A CA 1
ATOM 2155 C C . GLU A 1 275 ? -8.469 38.938 0.801 1 80.56 275 GLU A C 1
ATOM 2157 O O . GLU A 1 275 ? -9.391 38.219 1.237 1 80.56 275 GLU A O 1
ATOM 2162 N N . GLU A 1 276 ? -7.789 38.75 -0.199 1 70.56 276 GLU A N 1
ATOM 2163 C CA . GLU A 1 276 ? -8.023 37.531 -0.936 1 70.56 276 GLU A CA 1
ATOM 2164 C C . GLU A 1 276 ? -7.711 36.312 -0.075 1 70.56 276 GLU A C 1
ATOM 2166 O O . GLU A 1 276 ? -8.344 35.25 -0.221 1 70.56 276 GLU A O 1
ATOM 2171 N N . ASP A 1 277 ? -6.77 36.562 0.797 1 67.88 277 ASP A N 1
ATOM 2172 C CA . ASP A 1 277 ? -6.402 35.5 1.729 1 67.88 277 ASP A CA 1
ATOM 2173 C C . ASP A 1 277 ? -7.336 35.469 2.936 1 67.88 277 ASP A C 1
ATOM 2175 O O . ASP A 1 277 ? -7.188 34.656 3.83 1 67.88 277 ASP A O 1
ATOM 2179 N N . GLY A 1 278 ? -8.234 36.438 2.98 1 70.38 278 GLY A N 1
ATOM 2180 C CA . GLY A 1 278 ? -9.211 36.5 4.055 1 70.38 278 GLY A CA 1
ATOM 2181 C C . GLY A 1 278 ? -8.656 37.094 5.332 1 70.38 278 GLY A C 1
ATOM 2182 O O . GLY A 1 278 ? -9.094 36.75 6.43 1 70.38 278 GLY A O 1
ATOM 2183 N N . THR A 1 279 ? -7.609 37.844 5.199 1 81.06 279 THR A N 1
ATOM 2184 C CA . THR A 1 279 ? -6.977 38.406 6.383 1 81.06 279 THR A CA 1
ATOM 2185 C C . THR A 1 279 ? -6.578 39.875 6.137 1 81.06 279 THR A C 1
ATOM 2187 O O . THR A 1 279 ? -7.016 40.5 5.156 1 81.06 279 THR A O 1
ATOM 2190 N N . SER A 1 280 ? -6.016 40.5 7.145 1 87.31 280 SER A N 1
ATOM 2191 C CA . SER A 1 280 ? -5.512 41.875 7.086 1 87.31 280 SER A CA 1
ATOM 2192 C C . SER A 1 280 ? -4.148 42 7.762 1 87.31 280 SER A C 1
ATOM 2194 O O . SER A 1 280 ? -3.713 41.062 8.461 1 87.31 280 SER A O 1
ATOM 2196 N N . PHE A 1 281 ? -3.559 43.094 7.441 1 89.12 281 PHE A N 1
ATOM 2197 C CA . PHE A 1 281 ? -2.252 43.344 8.031 1 89.12 281 PHE A CA 1
ATOM 2198 C C . PHE A 1 281 ? -2.332 43.312 9.555 1 89.12 281 PHE A C 1
ATOM 2200 O O . PHE A 1 281 ? -1.512 42.688 10.211 1 89.12 281 PHE A O 1
ATOM 2207 N N . GLN A 1 282 ? -3.33 43.969 10.062 1 87.56 282 GLN A N 1
ATOM 2208 C CA . GLN A 1 282 ? -3.473 44.031 11.516 1 87.56 282 GLN A CA 1
ATOM 2209 C C . GLN A 1 282 ? -3.764 42.656 12.102 1 87.56 282 GLN A C 1
ATOM 2211 O O . GLN A 1 282 ? -3.262 42.312 13.172 1 87.56 282 GLN A O 1
ATOM 2216 N N . ALA A 1 283 ? -4.559 41.906 11.43 1 86.19 283 ALA A N 1
ATOM 2217 C CA . ALA A 1 283 ? -4.883 40.562 11.883 1 86.19 283 ALA A CA 1
ATOM 2218 C C . ALA A 1 283 ? -3.637 39.688 11.938 1 86.19 283 ALA A C 1
ATOM 2220 O O . ALA A 1 283 ? -3.463 38.906 12.859 1 86.19 283 ALA A O 1
ATOM 2221 N N . ILE A 1 284 ? -2.832 39.875 10.938 1 85.56 284 ILE A N 1
ATOM 2222 C CA . ILE A 1 284 ? -1.59 39.094 10.875 1 85.56 284 ILE A CA 1
ATOM 2223 C C . ILE A 1 284 ? -0.676 39.5 12.031 1 85.56 284 ILE A C 1
ATOM 2225 O O . ILE A 1 284 ? -0.075 38.656 12.688 1 85.56 284 ILE A O 1
ATOM 2229 N N . LYS A 1 285 ? -0.589 40.75 12.25 1 86.44 285 LYS A N 1
ATOM 2230 C CA . LYS A 1 285 ? 0.229 41.281 13.344 1 86.44 285 LYS A CA 1
ATOM 2231 C C . LYS A 1 285 ? -0.255 40.75 14.688 1 86.44 285 LYS A C 1
ATOM 2233 O O . LYS A 1 285 ? 0.548 40.281 15.508 1 86.44 285 LYS A O 1
ATOM 2238 N N . ASP A 1 286 ? -1.515 40.75 14.867 1 85.38 286 ASP A N 1
ATOM 2239 C CA . ASP A 1 286 ? -2.096 40.281 16.125 1 85.38 286 ASP A CA 1
ATOM 2240 C C . ASP A 1 286 ? -1.87 38.781 16.297 1 85.38 286 ASP A C 1
ATOM 2242 O O . ASP A 1 286 ? -1.576 38.344 17.406 1 85.38 286 ASP A O 1
ATOM 2246 N N . ALA A 1 287 ? -2.055 38.125 15.25 1 85.19 287 ALA A N 1
ATOM 2247 C CA . ALA A 1 287 ? -1.847 36.688 15.312 1 85.19 287 ALA A CA 1
ATOM 2248 C C . ALA A 1 287 ? -0.394 36.344 15.641 1 85.19 287 ALA A C 1
ATOM 2250 O O . ALA A 1 287 ? -0.121 35.438 16.406 1 85.19 287 ALA A O 1
ATOM 2251 N N . LEU A 1 288 ? 0.437 37.062 15.039 1 85.62 288 LEU A N 1
ATOM 2252 C CA . LEU A 1 288 ? 1.854 36.844 15.32 1 85.62 288 LEU A CA 1
ATOM 2253 C C . LEU A 1 288 ? 2.168 37.156 16.781 1 85.62 288 LEU A C 1
ATOM 2255 O O . LEU A 1 288 ? 2.879 36.375 17.438 1 85.62 288 LEU A O 1
ATOM 2259 N N . ARG A 1 289 ? 1.63 38.219 17.219 1 86.88 289 ARG A N 1
ATOM 2260 C CA . ARG A 1 289 ? 1.79 38.594 18.625 1 86.88 289 ARG A CA 1
ATOM 2261 C C . ARG A 1 289 ? 1.303 37.469 19.547 1 86.88 289 ARG A C 1
ATOM 2263 O O . ARG A 1 289 ? 2.004 37.094 20.484 1 86.88 289 ARG A O 1
ATOM 2270 N N . ARG A 1 290 ? 0.219 37.062 19.234 1 86.31 290 ARG A N 1
ATOM 2271 C CA . ARG A 1 290 ? -0.394 35.969 20 1 86.31 290 ARG A CA 1
ATOM 2272 C C . ARG A 1 290 ? 0.48 34.719 19.969 1 86.31 290 ARG A C 1
ATOM 2274 O O . ARG A 1 290 ? 0.781 34.125 21.016 1 86.31 290 ARG A O 1
ATOM 2281 N N . ASP A 1 291 ? 0.862 34.375 18.844 1 86.94 291 ASP A N 1
ATOM 2282 C CA . ASP A 1 291 ? 1.606 33.156 18.672 1 86.94 291 ASP A CA 1
ATOM 2283 C C . ASP A 1 291 ? 2.971 33.219 19.344 1 86.94 291 ASP A C 1
ATOM 2285 O O . ASP A 1 291 ? 3.434 32.25 19.938 1 86.94 291 ASP A O 1
ATOM 2289 N N . ILE A 1 292 ? 3.604 34.312 19.266 1 85.44 292 ILE A N 1
ATOM 2290 C CA . ILE A 1 292 ? 4.871 34.531 19.969 1 85.44 292 ILE A CA 1
ATOM 2291 C C . ILE A 1 292 ? 4.66 34.406 21.469 1 85.44 292 ILE A C 1
ATOM 2293 O O . ILE A 1 292 ? 5.441 33.75 22.156 1 85.44 292 ILE A O 1
ATOM 2297 N N . ALA A 1 293 ? 3.635 35.031 21.906 1 87.88 293 ALA A N 1
ATOM 2298 C CA . ALA A 1 293 ? 3.326 34.969 23.328 1 87.88 293 ALA A CA 1
ATOM 2299 C C . ALA A 1 293 ? 3.102 33.531 23.781 1 87.88 293 ALA A C 1
ATOM 2301 O O . ALA A 1 293 ? 3.637 33.125 24.812 1 87.88 293 ALA A O 1
ATOM 2302 N N . ILE A 1 294 ? 2.342 32.875 23.078 1 84.81 294 ILE A N 1
ATOM 2303 C CA . ILE A 1 294 ? 2.012 31.484 23.422 1 84.81 294 ILE A CA 1
ATOM 2304 C C . ILE A 1 294 ? 3.287 30.656 23.453 1 84.81 294 ILE A C 1
ATOM 2306 O O . ILE A 1 294 ? 3.506 29.891 24.391 1 84.81 294 ILE A O 1
ATOM 2310 N N . ARG A 1 295 ? 4.059 30.797 22.5 1 82.62 295 ARG A N 1
ATOM 2311 C CA . ARG A 1 295 ? 5.324 30.062 22.469 1 82.62 295 ARG A CA 1
ATOM 2312 C C . ARG A 1 295 ? 6.176 30.391 23.688 1 82.62 295 ARG A C 1
ATOM 2314 O O . ARG A 1 295 ? 6.688 29.484 24.344 1 82.62 295 ARG A O 1
ATOM 2321 N N . ASP A 1 296 ? 6.324 31.641 23.938 1 86 296 ASP A N 1
ATOM 2322 C CA . ASP A 1 296 ? 7.164 32.062 25.047 1 86 296 ASP A CA 1
ATOM 2323 C C . ASP A 1 296 ? 6.602 31.594 26.375 1 86 296 ASP A C 1
ATOM 2325 O O . ASP A 1 296 ? 7.355 31.219 27.281 1 86 296 ASP A O 1
ATOM 2329 N N . LEU A 1 297 ? 5.352 31.547 26.516 1 85.19 297 LEU A N 1
ATOM 2330 C CA . LEU A 1 297 ? 4.711 31.062 27.734 1 85.19 297 LEU A CA 1
ATOM 2331 C C . LEU A 1 297 ? 4.98 29.562 27.922 1 85.19 297 LEU A C 1
ATOM 2333 O O . LEU A 1 297 ? 5.324 29.125 29.016 1 85.19 297 LEU A O 1
ATOM 2337 N N . ARG A 1 298 ? 4.895 28.906 26.906 1 81.06 298 ARG A N 1
ATOM 2338 C CA . ARG A 1 298 ? 5.086 27.469 26.969 1 81.06 298 ARG A CA 1
ATOM 2339 C C . ARG A 1 298 ? 6.539 27.109 27.266 1 81.06 298 ARG A C 1
ATOM 2341 O O . ARG A 1 298 ? 6.82 26.125 27.953 1 81.06 298 ARG A O 1
ATOM 2348 N N . GLU A 1 299 ? 7.406 27.891 26.703 1 81.38 299 GLU A N 1
ATOM 2349 C CA . GLU A 1 299 ? 8.828 27.688 26.969 1 81.38 299 GLU A CA 1
ATOM 2350 C C . GLU A 1 299 ? 9.172 27.969 28.422 1 81.38 299 GLU A C 1
ATOM 2352 O O . GLU A 1 299 ? 10.125 27.406 28.969 1 81.38 299 GLU A O 1
ATOM 2357 N N . GLY A 1 300 ? 8.469 28.875 29.062 1 81.19 300 GLY A N 1
ATOM 2358 C CA . GLY A 1 300 ? 8.523 29.109 30.5 1 81.19 300 GLY A CA 1
ATOM 2359 C C . GLY A 1 300 ? 9.758 29.859 30.938 1 81.19 300 GLY A C 1
ATOM 2360 O O . GLY A 1 300 ? 10.047 29.953 32.125 1 81.19 300 GLY A O 1
ATOM 2361 N N . ARG A 1 301 ? 10.594 30.422 30.094 1 82.5 301 ARG A N 1
ATOM 2362 C CA . ARG A 1 301 ? 11.867 31.047 30.438 1 82.5 301 ARG A CA 1
ATOM 2363 C C . ARG A 1 301 ? 11.672 32.531 30.812 1 82.5 301 ARG A C 1
ATOM 2365 O O . ARG A 1 301 ? 12.531 33.125 31.484 1 82.5 301 ARG A O 1
ATOM 2372 N N . LYS A 1 302 ? 10.539 33.125 30.297 1 89.75 302 LYS A N 1
ATOM 2373 C CA . LYS A 1 302 ? 10.297 34.531 30.5 1 89.75 302 LYS A CA 1
ATOM 2374 C C . LYS A 1 302 ? 9.109 34.75 31.438 1 89.75 302 LYS A C 1
ATOM 2376 O O . LYS A 1 302 ? 8.18 33.969 31.469 1 89.75 302 LYS A O 1
ATOM 2381 N N . SER A 1 303 ? 9.32 35.844 32.219 1 91.38 303 SER A N 1
ATOM 2382 C CA . SER A 1 303 ? 8.172 36.219 33.031 1 91.38 303 SER A CA 1
ATOM 2383 C C . SER A 1 303 ? 7.043 36.75 32.156 1 91.38 303 SER A C 1
ATOM 2385 O O . SER A 1 303 ? 7.258 37.094 30.984 1 91.38 303 SER A O 1
ATOM 2387 N N . ILE A 1 304 ? 5.902 36.812 32.75 1 91.69 304 ILE A N 1
ATOM 2388 C CA . ILE A 1 304 ? 4.742 37.312 32.031 1 91.69 304 ILE A CA 1
ATOM 2389 C C . ILE A 1 304 ? 4.977 38.781 31.656 1 91.69 304 ILE A C 1
ATOM 2391 O O . ILE A 1 304 ? 4.594 39.219 30.562 1 91.69 304 ILE A O 1
ATOM 2395 N N . GLU A 1 305 ? 5.652 39.469 32.531 1 91.5 305 GLU A N 1
ATOM 2396 C CA . GLU A 1 305 ? 5.969 40.875 32.281 1 91.5 305 GLU A CA 1
ATOM 2397 C C . GLU A 1 305 ? 6.926 41 31.094 1 91.5 305 GLU A C 1
ATOM 2399 O O . GLU A 1 305 ? 6.738 41.875 30.234 1 91.5 305 GLU A O 1
ATOM 2404 N N . GLU A 1 306 ? 7.855 40.219 31.094 1 92.25 306 GLU A N 1
ATOM 2405 C CA . GLU A 1 306 ? 8.82 40.219 30 1 92.25 306 GLU A CA 1
ATOM 2406 C C . GLU A 1 306 ? 8.148 39.875 28.672 1 92.25 306 GLU A C 1
ATOM 2408 O O . GLU A 1 306 ? 8.414 40.531 27.641 1 92.25 306 GLU A O 1
ATOM 2413 N N . ILE A 1 307 ? 7.336 38.938 28.703 1 92.81 307 ILE A N 1
ATOM 2414 C CA . ILE A 1 307 ? 6.617 38.531 27.5 1 92.81 307 ILE A CA 1
ATOM 2415 C C . ILE A 1 307 ? 5.719 39.656 27.016 1 92.81 307 ILE A C 1
ATOM 2417 O O . ILE A 1 307 ? 5.664 39.938 25.828 1 92.81 307 ILE A O 1
ATOM 2421 N N . SER A 1 308 ? 5.098 40.25 27.953 1 91.75 308 SER A N 1
ATOM 2422 C CA . SER A 1 308 ? 4.227 41.406 27.625 1 91.75 308 SER A CA 1
ATOM 2423 C C . SER A 1 308 ? 4.992 42.5 26.906 1 91.75 308 SER A C 1
ATOM 2425 O O . SER A 1 308 ? 4.52 43.031 25.891 1 91.75 308 SER A O 1
ATOM 2427 N N . GLN A 1 309 ? 6.152 42.781 27.359 1 88.25 309 GLN A N 1
ATOM 2428 C CA . GLN A 1 309 ? 6.984 43.812 26.75 1 88.25 309 GLN A CA 1
ATOM 2429 C C . GLN A 1 309 ? 7.496 43.375 25.375 1 88.25 309 GLN A C 1
ATOM 2431 O O . GLN A 1 309 ? 7.496 44.156 24.422 1 88.25 309 GLN A O 1
ATOM 2436 N N . ASP A 1 310 ? 7.859 42.188 25.312 1 87 310 ASP A N 1
ATOM 2437 C CA . ASP A 1 310 ? 8.414 41.625 24.078 1 87 310 ASP A CA 1
ATOM 2438 C C . ASP A 1 310 ? 7.398 41.688 22.938 1 87 310 ASP A C 1
ATOM 2440 O O . ASP A 1 310 ? 7.773 41.906 21.781 1 87 310 ASP A O 1
ATOM 2444 N N . VAL A 1 311 ? 6.168 41.531 23.406 1 88.75 311 VAL A N 1
ATOM 2445 C CA . VAL A 1 311 ? 5.16 41.5 22.344 1 88.75 311 VAL A CA 1
ATOM 2446 C C . VAL A 1 311 ? 4.52 42.875 22.188 1 88.75 311 VAL A C 1
ATOM 2448 O O . VAL A 1 311 ? 3.529 43 21.469 1 88.75 311 VAL A O 1
ATOM 2451 N N . GLY A 1 312 ? 5.027 43.812 22.859 1 85.88 312 GLY A N 1
ATOM 2452 C CA . GLY A 1 312 ? 4.754 45.219 22.531 1 85.88 312 GLY A CA 1
ATOM 2453 C C . GLY A 1 312 ? 3.654 45.812 23.375 1 85.88 312 GLY A C 1
ATOM 2454 O O . GLY A 1 312 ? 3.033 46.812 22.984 1 85.88 312 GLY A O 1
ATOM 2455 N N . PHE A 1 313 ? 3.336 45.188 24.453 1 88.81 313 PHE A N 1
ATOM 2456 C CA . PHE A 1 313 ? 2.328 45.781 25.328 1 88.81 313 PHE A CA 1
ATOM 2457 C C . PHE A 1 313 ? 2.977 46.688 26.359 1 88.81 313 PHE A C 1
ATOM 2459 O O . PHE A 1 313 ? 4.074 46.406 26.844 1 88.81 313 PHE A O 1
ATOM 2466 N N . SER A 1 314 ? 2.264 47.688 26.688 1 85.12 314 SER A N 1
ATOM 2467 C CA . SER A 1 314 ? 2.787 48.656 27.625 1 85.12 314 SER A CA 1
ATOM 2468 C C . SER A 1 314 ? 2.605 48.188 29.062 1 85.12 314 SER A C 1
ATOM 2470 O O . SER A 1 314 ? 3.271 48.688 29.984 1 85.12 314 SER A O 1
ATOM 2472 N N . SER A 1 315 ? 1.692 47.312 29.297 1 90.31 315 SER A N 1
ATOM 2473 C CA . SER A 1 315 ? 1.452 46.812 30.656 1 90.31 315 SER A CA 1
ATOM 2474 C C . SER A 1 315 ? 1.027 45.344 30.625 1 90.31 315 SER A C 1
ATOM 2476 O O . SER A 1 315 ? 0.392 44.906 29.672 1 90.31 315 SER A O 1
ATOM 2478 N N . ALA A 1 316 ? 1.312 44.719 31.703 1 90.81 316 ALA A N 1
ATOM 2479 C CA . ALA A 1 316 ? 0.915 43.312 31.859 1 90.81 316 ALA A CA 1
ATOM 2480 C C . ALA A 1 316 ? -0.605 43.188 31.875 1 90.81 316 ALA A C 1
ATOM 2482 O O . ALA A 1 316 ? -1.15 42.188 31.406 1 90.81 316 ALA A O 1
ATOM 2483 N N . ALA A 1 317 ? -1.211 44.188 32.344 1 91.44 317 ALA A N 1
ATOM 2484 C CA . ALA A 1 317 ? -2.67 44.156 32.406 1 91.44 317 ALA A CA 1
ATOM 2485 C C . ALA A 1 317 ? -3.287 44.156 31.016 1 91.44 317 ALA A C 1
ATOM 2487 O O . ALA A 1 317 ? -4.223 43.406 30.75 1 91.44 317 ALA A O 1
ATOM 2488 N N . ASN A 1 318 ? -2.793 45 30.219 1 91.88 318 ASN A N 1
ATOM 2489 C CA . ASN A 1 318 ? -3.277 45.062 28.844 1 91.88 318 ASN A CA 1
ATOM 2490 C C . ASN A 1 318 ? -2.98 43.75 28.094 1 91.88 318 ASN A C 1
ATOM 2492 O O . ASN A 1 318 ? -3.801 43.281 27.297 1 91.88 318 ASN A O 1
ATOM 2496 N N . PHE A 1 319 ? -1.827 43.219 28.438 1 92.88 319 PHE A N 1
ATOM 2497 C CA . PHE A 1 319 ? -1.458 41.938 27.859 1 92.88 319 PHE A CA 1
ATOM 2498 C C . PHE A 1 319 ? -2.416 40.844 28.297 1 92.88 319 PHE A C 1
ATOM 2500 O O . PHE A 1 319 ? -2.885 40.062 27.484 1 92.88 319 PHE A O 1
ATOM 2507 N N . HIS A 1 320 ? -2.754 40.781 29.484 1 91.44 320 HIS A N 1
ATOM 2508 C CA . HIS A 1 320 ? -3.662 39.781 30.031 1 91.44 320 HIS A CA 1
ATOM 2509 C C . HIS A 1 320 ? -5.027 39.844 29.359 1 91.44 320 HIS A C 1
ATOM 2511 O O . HIS A 1 320 ? -5.602 38.812 29 1 91.44 320 HIS A O 1
ATOM 2517 N N . ARG A 1 321 ? -5.527 41.031 29.172 1 90.88 321 ARG A N 1
ATOM 2518 C CA . ARG A 1 321 ? -6.824 41.219 28.531 1 90.88 321 ARG A CA 1
ATOM 2519 C C . ARG A 1 321 ? -6.793 40.75 27.078 1 90.88 321 ARG A C 1
ATOM 2521 O O . ARG A 1 321 ? -7.707 40.062 26.625 1 90.88 321 ARG A O 1
ATOM 2528 N N . ALA A 1 322 ? -5.789 41.125 26.469 1 88.31 322 ALA A N 1
ATOM 2529 C CA . ALA A 1 322 ? -5.645 40.75 25.078 1 88.31 322 ALA A CA 1
ATOM 2530 C C . ALA A 1 322 ? -5.504 39.25 24.938 1 88.31 322 ALA A C 1
ATOM 2532 O O . ALA A 1 322 ? -6.121 38.625 24.047 1 88.31 322 ALA A O 1
ATOM 2533 N N . PHE A 1 323 ? -4.695 38.688 25.781 1 89.12 323 PHE A N 1
ATOM 2534 C CA . PHE A 1 323 ? -4.453 37.25 25.734 1 89.12 323 PHE A CA 1
ATOM 2535 C C . PHE A 1 323 ? -5.746 36.469 25.969 1 89.12 323 PHE A C 1
ATOM 2537 O O . PHE A 1 323 ? -6.02 35.5 25.281 1 89.12 323 PHE A O 1
ATOM 2544 N N . ARG A 1 324 ? -6.531 36.938 26.797 1 85.88 324 ARG A N 1
ATOM 2545 C CA . ARG A 1 324 ? -7.828 36.344 27.062 1 85.88 324 ARG A CA 1
ATOM 2546 C C . ARG A 1 324 ? -8.75 36.469 25.844 1 85.88 324 ARG A C 1
ATOM 2548 O O . ARG A 1 324 ? -9.5 35.531 25.547 1 85.88 324 ARG A O 1
ATOM 2555 N N . ARG A 1 325 ? -8.68 37.562 25.312 1 83.69 325 ARG A N 1
ATOM 2556 C CA . ARG A 1 325 ? -9.477 37.75 24.109 1 83.69 325 ARG A CA 1
ATOM 2557 C C . ARG A 1 325 ? -9.039 36.812 22.984 1 83.69 325 ARG A C 1
ATOM 2559 O O . ARG A 1 325 ? -9.875 36.281 22.266 1 83.69 325 ARG A O 1
ATOM 2566 N N . TRP A 1 326 ? -7.723 36.594 22.938 1 80.62 326 TRP A N 1
ATOM 2567 C CA . TRP A 1 326 ? -7.148 35.781 21.875 1 80.62 326 TRP A CA 1
ATOM 2568 C C . TRP A 1 326 ? -7.461 34.312 22.109 1 80.62 326 TRP A C 1
ATOM 2570 O O . TRP A 1 326 ? -7.723 33.562 21.156 1 80.62 326 TRP A O 1
ATOM 2580 N N . THR A 1 327 ? -7.371 33.875 23.422 1 79.06 327 THR A N 1
ATOM 2581 C CA . THR A 1 327 ? -7.273 32.438 23.656 1 79.06 327 THR A CA 1
ATOM 2582 C C . THR A 1 327 ? -8.406 31.969 24.562 1 79.06 327 THR A C 1
ATOM 2584 O O . THR A 1 327 ? -8.641 30.766 24.703 1 79.06 327 THR A O 1
ATOM 2587 N N . GLY A 1 328 ? -9.07 32.938 25.109 1 75.44 328 GLY A N 1
ATOM 2588 C CA . GLY A 1 328 ? -10.086 32.594 26.078 1 75.44 328 GLY A CA 1
ATOM 2589 C C . GLY A 1 328 ? -9.516 32.188 27.422 1 75.44 328 GLY A C 1
ATOM 2590 O O . GLY A 1 328 ? -10.266 31.875 28.359 1 75.44 328 GLY A O 1
ATOM 2591 N N . SER A 1 329 ? -8.211 32.219 27.625 1 79.38 329 SER A N 1
ATOM 2592 C CA . SER A 1 329 ? -7.527 31.766 28.828 1 79.38 329 SER A CA 1
ATOM 2593 C C . SER A 1 329 ? -6.543 32.812 29.328 1 79.38 329 SER A C 1
ATOM 2595 O O . SER A 1 329 ? -6.305 33.844 28.672 1 79.38 329 SER A O 1
ATOM 2597 N N . THR A 1 330 ? -5.996 32.5 30.531 1 83.31 330 THR A N 1
ATOM 2598 C CA . THR A 1 330 ? -4.977 33.375 31.094 1 83.31 330 THR A CA 1
ATOM 2599 C C . THR A 1 330 ? -3.586 32.969 30.625 1 83.31 330 THR A C 1
ATOM 2601 O O . THR A 1 330 ? -3.363 31.797 30.281 1 83.31 330 THR A O 1
ATOM 2604 N N . PRO A 1 331 ? -2.678 33.906 30.562 1 86.62 331 PRO A N 1
ATOM 2605 C CA . PRO A 1 331 ? -1.3 33.531 30.219 1 86.62 331 PRO A CA 1
ATOM 2606 C C . PRO A 1 331 ? -0.744 32.438 31.109 1 86.62 331 PRO A C 1
ATOM 2608 O O . PRO A 1 331 ? -0.054 31.531 30.625 1 86.62 331 PRO A O 1
ATOM 2611 N N . ARG A 1 332 ? -1.077 32.375 32.25 1 83.38 332 ARG A N 1
ATOM 2612 C CA . ARG A 1 332 ? -0.549 31.391 33.219 1 83.38 332 ARG A CA 1
ATOM 2613 C C . ARG A 1 332 ? -0.97 29.969 32.844 1 83.38 332 ARG A C 1
ATOM 2615 O O . ARG A 1 332 ? -0.215 29.016 33.031 1 83.38 332 ARG A O 1
ATOM 2622 N N . SER A 1 333 ? -2.102 29.891 32.281 1 78.25 333 SER A N 1
ATOM 2623 C CA . SER A 1 333 ? -2.633 28.578 31.938 1 78.25 333 SER A CA 1
ATOM 2624 C C . SER A 1 333 ? -1.813 27.922 30.828 1 78.25 333 SER A C 1
ATOM 2626 O O . SER A 1 333 ? -1.875 26.703 30.641 1 78.25 333 SER A O 1
ATOM 2628 N N . TYR A 1 334 ? -1.122 28.703 30.141 1 79.69 334 TYR A N 1
ATOM 2629 C CA . TYR A 1 334 ? -0.348 28.188 29.016 1 79.69 334 TYR A CA 1
ATOM 2630 C C . TYR A 1 334 ? 1.07 27.844 29.453 1 79.69 334 TYR A C 1
ATOM 2632 O O . TYR A 1 334 ? 1.844 27.281 28.672 1 79.69 334 TYR A O 1
ATOM 2640 N N . ARG A 1 335 ? 1.414 28.25 30.656 1 77.19 335 ARG A N 1
ATOM 2641 C CA . ARG A 1 335 ? 2.756 27.938 31.141 1 77.19 335 ARG A CA 1
ATOM 2642 C C . ARG A 1 335 ? 2.863 26.469 31.547 1 77.19 335 ARG A C 1
ATOM 2644 O O . ARG A 1 335 ? 1.917 25.891 32.094 1 77.19 335 ARG A O 1
ATOM 2651 N N . SER A 1 336 ? 3.639 25.75 30.922 1 62.66 336 SER A N 1
ATOM 2652 C CA . SER A 1 336 ? 3.844 24.344 31.25 1 62.66 336 SER A CA 1
ATOM 2653 C C . SER A 1 336 ? 3.889 24.141 32.75 1 62.66 336 SER A C 1
ATOM 2655 O O . SER A 1 336 ? 4.199 25.062 33.5 1 62.66 336 SER A O 1
ATOM 2657 N N . GLY A 1 337 ? 3.406 23.219 33.5 1 49.56 337 GLY A N 1
ATOM 2658 C CA . GLY A 1 337 ? 3.359 22.891 34.906 1 49.56 337 GLY A CA 1
ATOM 2659 C C . GLY A 1 337 ? 4.434 23.594 35.719 1 49.56 337 GLY A C 1
ATOM 2660 O O . GLY A 1 337 ? 5.363 24.172 35.156 1 49.56 337 GLY A O 1
ATOM 2661 N N . ALA A 1 338 ? 4.391 23.094 37.188 1 41.16 338 ALA A N 1
ATOM 2662 C CA . ALA A 1 338 ? 4.664 23.281 38.594 1 41.16 338 ALA A CA 1
ATOM 2663 C C . ALA A 1 338 ? 6.164 23.375 38.875 1 41.16 338 ALA A C 1
ATOM 2665 O O . ALA A 1 338 ? 6.879 22.375 38.781 1 41.16 338 ALA A O 1
ATOM 2666 N N . ASP A 1 339 ? 6.805 24.25 38.281 1 36.69 339 ASP A N 1
ATOM 2667 C CA . ASP A 1 339 ? 7.844 24.328 39.312 1 36.69 339 ASP A CA 1
ATOM 2668 C C . ASP A 1 339 ? 7.234 24.406 40.719 1 36.69 339 ASP A C 1
ATOM 2670 O O . ASP A 1 339 ? 6.371 25.234 40.969 1 36.69 339 ASP A O 1
ATOM 2674 N N . PRO A 1 340 ? 7.211 23.344 41.531 1 37.09 340 PRO A N 1
ATOM 2675 C CA . PRO A 1 340 ? 6.848 23.328 42.938 1 37.09 340 PRO A CA 1
ATOM 2676 C C . PRO A 1 340 ? 7.262 24.609 43.656 1 37.09 340 PRO A C 1
ATOM 2678 O O . PRO A 1 340 ? 6.863 24.828 44.812 1 37.09 340 PRO A O 1
ATOM 2681 N N . SER A 1 341 ? 8.281 25.281 43.219 1 32.66 341 SER A N 1
ATOM 2682 C CA . SER A 1 341 ? 8.859 26.188 44.219 1 32.66 341 SER A CA 1
ATOM 2683 C C . SER A 1 341 ? 7.957 27.391 44.469 1 32.66 341 SER A C 1
ATOM 2685 O O . SER A 1 341 ? 8.141 28.125 45.438 1 32.66 341 SER A O 1
ATOM 2687 N N . ASN A 1 342 ? 7.301 28.016 43.469 1 29.67 342 ASN A N 1
ATOM 2688 C CA . ASN A 1 342 ? 6.793 29.297 43.906 1 29.67 342 ASN A CA 1
ATOM 2689 C C . ASN A 1 342 ? 5.426 29.156 44.594 1 29.67 342 ASN A C 1
ATOM 2691 O O . ASN A 1 342 ? 4.414 29.609 44.031 1 29.67 342 ASN A O 1
ATOM 2695 N N . MET A 1 343 ? 5.074 27.906 45.031 1 24.27 343 MET A N 1
ATOM 2696 C CA . MET A 1 343 ? 4.301 28.109 46.281 1 24.27 343 MET A CA 1
ATOM 2697 C C . MET A 1 343 ? 5.195 28.594 47.406 1 24.27 343 MET A C 1
ATOM 2699 O O . MET A 1 343 ? 6.309 28.094 47.594 1 24.27 343 MET A O 1
ATOM 2703 N N . MET B 1 1 ? 9.82 -22.781 -34.938 1 26.25 1 MET B N 1
ATOM 2704 C CA . MET B 1 1 ? 8.875 -22.609 -33.844 1 26.25 1 MET B CA 1
ATOM 2705 C C . MET B 1 1 ? 9.555 -22.844 -32.5 1 26.25 1 MET B C 1
ATOM 2707 O O . MET B 1 1 ? 10.156 -23.891 -32.281 1 26.25 1 MET B O 1
ATOM 2711 N N . ARG B 1 2 ? 9.812 -21.938 -31.734 1 39.09 2 ARG B N 1
ATOM 2712 C CA . ARG B 1 2 ? 10.539 -22.062 -30.484 1 39.09 2 ARG B CA 1
ATOM 2713 C C . ARG B 1 2 ? 9.922 -23.141 -29.594 1 39.09 2 ARG B C 1
ATOM 2715 O O . ARG B 1 2 ? 8.703 -23.172 -29.406 1 39.09 2 ARG B O 1
ATOM 2722 N N . ARG B 1 3 ? 10.68 -24.172 -29.422 1 43.88 3 ARG B N 1
ATOM 2723 C CA . ARG B 1 3 ? 10.188 -25.266 -28.594 1 43.88 3 ARG B CA 1
ATOM 2724 C C . ARG B 1 3 ? 9.617 -24.734 -27.281 1 43.88 3 ARG B C 1
ATOM 2726 O O . ARG B 1 3 ? 10.242 -23.906 -26.609 1 43.88 3 ARG B O 1
ATOM 2733 N N . PRO B 1 4 ? 8.336 -25.016 -27.094 1 47.94 4 PRO B N 1
ATOM 2734 C CA . PRO B 1 4 ? 7.738 -24.469 -25.875 1 47.94 4 PRO B CA 1
ATOM 2735 C C . PRO B 1 4 ? 8.5 -24.859 -24.609 1 47.94 4 PRO B C 1
ATOM 2737 O O . PRO B 1 4 ? 9.156 -25.906 -24.578 1 47.94 4 PRO B O 1
ATOM 2740 N N . ASP B 1 5 ? 8.875 -23.906 -23.797 1 53.59 5 ASP B N 1
ATOM 2741 C CA . ASP B 1 5 ? 9.484 -24.125 -22.5 1 53.59 5 ASP B CA 1
ATOM 2742 C C . ASP B 1 5 ? 8.711 -25.188 -21.703 1 53.59 5 ASP B C 1
ATOM 2744 O O . ASP B 1 5 ? 7.48 -25.234 -21.75 1 53.59 5 ASP B O 1
ATOM 2748 N N . THR B 1 6 ? 9.297 -26.422 -21.469 1 54.09 6 THR B N 1
ATOM 2749 C CA . THR B 1 6 ? 8.734 -27.578 -20.766 1 54.09 6 THR B CA 1
ATOM 2750 C C . THR B 1 6 ? 7.859 -27.125 -19.609 1 54.09 6 THR B C 1
ATOM 2752 O O . THR B 1 6 ? 6.902 -27.812 -19.25 1 54.09 6 THR B O 1
ATOM 2755 N N . ALA B 1 7 ? 8.242 -26.172 -18.938 1 57.56 7 ALA B N 1
ATOM 2756 C CA . ALA B 1 7 ? 7.477 -25.703 -17.781 1 57.56 7 ALA B CA 1
ATOM 2757 C C . ALA B 1 7 ? 6.074 -25.266 -18.188 1 57.56 7 ALA B C 1
ATOM 2759 O O . ALA B 1 7 ? 5.125 -25.391 -17.422 1 57.56 7 ALA B O 1
ATOM 2760 N N . SER B 1 8 ? 6.027 -24.953 -19.406 1 61.91 8 SER B N 1
ATOM 2761 C CA . SER B 1 8 ? 4.746 -24.469 -19.922 1 61.91 8 SER B CA 1
ATOM 2762 C C . SER B 1 8 ? 3.781 -25.625 -20.172 1 61.91 8 SER B C 1
ATOM 2764 O O . SER B 1 8 ? 2.576 -25.406 -20.328 1 61.91 8 SER B O 1
ATOM 2766 N N . LEU B 1 9 ? 4.281 -26.844 -20.016 1 69.94 9 LEU B N 1
ATOM 2767 C CA . LEU B 1 9 ? 3.441 -27.984 -20.375 1 69.94 9 LEU B CA 1
ATOM 2768 C C . LEU B 1 9 ? 2.783 -28.578 -19.125 1 69.94 9 LEU B C 1
ATOM 2770 O O . LEU B 1 9 ? 1.853 -29.375 -19.234 1 69.94 9 LEU B O 1
ATOM 2774 N N . ALA B 1 10 ? 3.203 -28.062 -17.969 1 75.88 10 ALA B N 1
ATOM 2775 C CA . ALA B 1 10 ? 2.713 -28.688 -16.75 1 75.88 10 ALA B CA 1
ATOM 2776 C C . ALA B 1 10 ? 1.235 -28.375 -16.531 1 75.88 10 ALA B C 1
ATOM 2778 O O . ALA B 1 10 ? 0.747 -27.328 -16.953 1 75.88 10 ALA B O 1
ATOM 2779 N N . THR B 1 11 ? 0.513 -29.375 -15.953 1 82.44 11 THR B N 1
ATOM 2780 C CA . THR B 1 11 ? -0.884 -29.188 -15.57 1 82.44 11 THR B CA 1
ATOM 2781 C C . THR B 1 11 ? -1.081 -29.5 -14.086 1 82.44 11 THR B C 1
ATOM 2783 O O . THR B 1 11 ? -0.228 -30.125 -13.461 1 82.44 11 THR B O 1
ATOM 2786 N N . VAL B 1 12 ? -2.152 -28.969 -13.531 1 86.56 12 VAL B N 1
ATOM 2787 C CA . VAL B 1 12 ? -2.557 -29.297 -12.172 1 86.56 12 VAL B CA 1
ATOM 2788 C C . VAL B 1 12 ? -3.975 -29.859 -12.18 1 86.56 12 VAL B C 1
ATOM 2790 O O . VAL B 1 12 ? -4.723 -29.672 -13.141 1 86.56 12 VAL B O 1
ATOM 2793 N N . SER B 1 13 ? -4.277 -30.625 -11.102 1 87.25 13 SER B N 1
ATOM 2794 C CA . SER B 1 13 ? -5.598 -31.234 -11 1 87.25 13 SER B CA 1
ATOM 2795 C C . SER B 1 13 ? -6.668 -30.188 -10.695 1 87.25 13 SER B C 1
ATOM 2797 O O . SER B 1 13 ? -6.375 -29.141 -10.125 1 87.25 13 SER B O 1
ATOM 2799 N N . GLN B 1 14 ? -7.879 -30.453 -11.109 1 89.44 14 GLN B N 1
ATOM 2800 C CA . GLN B 1 14 ? -9.016 -29.562 -10.875 1 89.44 14 GLN B CA 1
ATOM 2801 C C . GLN B 1 14 ? -9.203 -29.297 -9.383 1 89.44 14 GLN B C 1
ATOM 2803 O O . GLN B 1 14 ? -9.484 -28.172 -8.984 1 89.44 14 GLN B O 1
ATOM 2808 N N . PRO B 1 15 ? -9.039 -30.344 -8.469 1 91.38 15 PRO B N 1
ATOM 2809 C CA . PRO B 1 15 ? -9.188 -30.062 -7.043 1 91.38 15 PRO B CA 1
ATOM 2810 C C . PRO B 1 15 ? -8.188 -29.031 -6.531 1 91.38 15 PRO B C 1
ATOM 2812 O O . PRO B 1 15 ? -8.453 -28.344 -5.543 1 91.38 15 PRO B O 1
ATOM 2815 N N . PHE B 1 16 ? -7.109 -28.859 -7.219 1 93.31 16 PHE B N 1
ATOM 2816 C CA . PHE B 1 16 ? -6.074 -27.906 -6.828 1 93.31 16 PHE B CA 1
ATOM 2817 C C . PHE B 1 16 ? -6.605 -26.484 -6.879 1 93.31 16 PHE B C 1
ATOM 2819 O O . PHE B 1 16 ? -6.215 -25.641 -6.062 1 93.31 16 PHE B O 1
ATOM 2826 N N . ILE B 1 17 ? -7.535 -26.188 -7.785 1 94.38 17 ILE B N 1
ATOM 2827 C CA . ILE B 1 17 ? -8.023 -24.812 -7.934 1 94.38 17 ILE B CA 1
ATOM 2828 C C . ILE B 1 17 ? -9.453 -24.719 -7.418 1 94.38 17 ILE B C 1
ATOM 2830 O O . ILE B 1 17 ? -10.109 -23.688 -7.59 1 94.38 17 ILE B O 1
ATOM 2834 N N . GLU B 1 18 ? -9.945 -25.766 -6.797 1 93.94 18 GLU B N 1
ATOM 2835 C CA . GLU B 1 18 ? -11.352 -25.797 -6.395 1 93.94 18 GLU B CA 1
ATOM 2836 C C . GLU B 1 18 ? -11.641 -24.75 -5.332 1 93.94 18 GLU B C 1
ATOM 2838 O O . GLU B 1 18 ? -12.695 -24.109 -5.352 1 93.94 18 GLU B O 1
ATOM 2843 N N . ASP B 1 19 ? -10.734 -24.625 -4.348 1 95.25 19 ASP B N 1
ATOM 2844 C CA . ASP B 1 19 ? -10.922 -23.594 -3.324 1 95.25 19 ASP B CA 1
ATOM 2845 C C . ASP B 1 19 ? -10.992 -22.203 -3.947 1 95.25 19 ASP B C 1
ATOM 2847 O O . ASP B 1 19 ? -11.734 -21.344 -3.469 1 95.25 19 ASP B O 1
ATOM 2851 N N . TRP B 1 20 ? -10.258 -22.016 -4.988 1 96.44 20 TRP B N 1
ATOM 2852 C CA . TRP B 1 20 ? -10.289 -20.75 -5.715 1 96.44 20 TRP B CA 1
ATOM 2853 C C . TRP B 1 20 ? -11.625 -20.562 -6.422 1 96.44 20 TRP B C 1
ATOM 2855 O O . TRP B 1 20 ? -12.25 -19.5 -6.309 1 96.44 20 TRP B O 1
ATOM 2865 N N . LEU B 1 21 ? -12.086 -21.562 -7.09 1 95.12 21 LEU B N 1
ATOM 2866 C CA . LEU B 1 21 ? -13.367 -21.484 -7.781 1 95.12 21 LEU B CA 1
ATOM 2867 C C . LEU B 1 21 ? -14.508 -21.219 -6.801 1 95.12 21 LEU B C 1
ATOM 2869 O O . LEU B 1 21 ? -15.406 -20.438 -7.086 1 95.12 21 LEU B O 1
ATOM 2873 N N . SER B 1 22 ? -14.445 -21.859 -5.699 1 95.12 22 SER B N 1
ATOM 2874 C CA . SER B 1 22 ? -15.453 -21.656 -4.668 1 95.12 22 SER B CA 1
ATOM 2875 C C . SER B 1 22 ? -15.445 -20.219 -4.172 1 95.12 22 SER B C 1
ATOM 2877 O O . SER B 1 22 ? -16.5 -19.609 -3.959 1 95.12 22 SER B O 1
ATOM 2879 N N . ALA B 1 23 ? -14.281 -19.656 -3.996 1 96.38 23 ALA B N 1
ATOM 2880 C CA . ALA B 1 23 ? -14.156 -18.266 -3.58 1 96.38 23 ALA B CA 1
ATOM 2881 C C . ALA B 1 23 ? -14.734 -17.328 -4.633 1 96.38 23 ALA B C 1
ATOM 2883 O O . ALA B 1 23 ? -15.453 -16.375 -4.301 1 96.38 23 ALA B O 1
ATOM 2884 N N . LEU B 1 24 ? -14.461 -17.578 -5.898 1 96.12 24 LEU B N 1
ATOM 2885 C CA . LEU B 1 24 ? -14.969 -16.766 -7 1 96.12 24 LEU B CA 1
ATOM 2886 C C . LEU B 1 24 ? -16.484 -16.812 -7.047 1 96.12 24 LEU B C 1
ATOM 2888 O O . LEU B 1 24 ? -17.141 -15.781 -7.27 1 96.12 24 LEU B O 1
ATOM 2892 N N . ARG B 1 25 ? -17.031 -17.938 -6.785 1 95.19 25 ARG B N 1
ATOM 2893 C CA . ARG B 1 25 ? -18.469 -18.109 -6.828 1 95.19 25 ARG B CA 1
ATOM 2894 C C . ARG B 1 25 ? -19.156 -17.234 -5.777 1 95.19 25 ARG B C 1
ATOM 2896 O O . ARG B 1 25 ? -20.297 -16.797 -5.973 1 95.19 25 ARG B O 1
ATOM 2903 N N . ARG B 1 26 ? -18.469 -16.953 -4.719 1 93.94 26 ARG B N 1
ATOM 2904 C CA . ARG B 1 26 ? -19.047 -16.141 -3.639 1 93.94 26 ARG B CA 1
ATOM 2905 C C . ARG B 1 26 ? -18.969 -14.656 -3.969 1 93.94 26 ARG B C 1
ATOM 2907 O O . ARG B 1 26 ? -19.672 -13.852 -3.357 1 93.94 26 ARG B O 1
ATOM 2914 N N . CYS B 1 27 ? -18.125 -14.305 -4.914 1 92.06 27 CYS B N 1
ATOM 2915 C CA . CYS B 1 27 ? -17.922 -12.875 -5.117 1 92.06 27 CYS B CA 1
ATOM 2916 C C . CYS B 1 27 ? -18.453 -12.438 -6.48 1 92.06 27 CYS B C 1
ATOM 2918 O O . CYS B 1 27 ? -18.172 -11.328 -6.934 1 92.06 27 CYS B O 1
ATOM 2920 N N . CYS B 1 28 ? -19.109 -13.312 -7.199 1 93.75 28 CYS B N 1
ATOM 2921 C CA . CYS B 1 28 ? -19.688 -12.93 -8.484 1 93.75 28 CYS B CA 1
ATOM 2922 C C . CYS B 1 28 ? -21 -13.664 -8.727 1 93.75 28 CYS B C 1
ATOM 2924 O O . CYS B 1 28 ? -21.297 -14.656 -8.07 1 93.75 28 CYS B O 1
ATOM 2926 N N . ALA B 1 29 ? -21.797 -13.156 -9.711 1 94.94 29 ALA B N 1
ATOM 2927 C CA . ALA B 1 29 ? -23.062 -13.797 -10.094 1 94.94 29 ALA B CA 1
ATOM 2928 C C . ALA B 1 29 ? -22.797 -15.086 -10.875 1 94.94 29 ALA B C 1
ATOM 2930 O O . ALA B 1 29 ? -21.734 -15.266 -11.445 1 94.94 29 ALA B O 1
ATOM 2931 N N . LYS B 1 30 ? -23.766 -15.953 -10.828 1 94.5 30 LYS B N 1
ATOM 2932 C CA . LYS B 1 30 ? -23.656 -17.25 -11.492 1 94.5 30 LYS B CA 1
ATOM 2933 C C . LYS B 1 30 ? -23.328 -17.078 -12.969 1 94.5 30 LYS B C 1
ATOM 2935 O O . LYS B 1 30 ? -22.5 -17.812 -13.516 1 94.5 30 LYS B O 1
ATOM 2940 N N . ALA B 1 31 ? -23.984 -16.125 -13.555 1 94.62 31 ALA B N 1
ATOM 2941 C CA . ALA B 1 31 ? -23.766 -15.875 -14.977 1 94.62 31 ALA B CA 1
ATOM 2942 C C . ALA B 1 31 ? -22.344 -15.375 -15.234 1 94.62 31 ALA B C 1
ATOM 2944 O O . ALA B 1 31 ? -21.719 -15.758 -16.219 1 94.62 31 ALA B O 1
ATOM 2945 N N . GLU B 1 32 ? -21.828 -14.555 -14.367 1 95.5 32 GLU B N 1
ATOM 2946 C CA . GLU B 1 32 ? -20.453 -14.062 -14.477 1 95.5 32 GLU B CA 1
ATOM 2947 C C . GLU B 1 32 ? -19.453 -15.203 -14.336 1 95.5 32 GLU B C 1
ATOM 2949 O O . GLU B 1 32 ? -18.484 -15.289 -15.102 1 95.5 32 GLU B O 1
ATOM 2954 N N . MET B 1 33 ? -19.766 -16.062 -13.422 1 94.94 33 MET B N 1
ATOM 2955 C CA . MET B 1 33 ? -18.891 -17.203 -13.188 1 94.94 33 MET B CA 1
ATOM 2956 C C . MET B 1 33 ? -18.828 -18.094 -14.422 1 94.94 33 MET B C 1
ATOM 2958 O O . MET B 1 33 ? -17.75 -18.531 -14.82 1 94.94 33 MET B O 1
ATOM 2962 N N . ALA B 1 34 ? -19.938 -18.359 -14.969 1 94.19 34 ALA B N 1
ATOM 2963 C CA . ALA B 1 34 ? -19.969 -19.156 -16.188 1 94.19 34 ALA B CA 1
ATOM 2964 C C . ALA B 1 34 ? -19.156 -18.5 -17.297 1 94.19 34 ALA B C 1
ATOM 2966 O O . ALA B 1 34 ? -18.438 -19.203 -18.047 1 94.19 34 ALA B O 1
ATOM 2967 N N . GLY B 1 35 ? -19.25 -17.219 -17.391 1 95 35 GLY B N 1
ATOM 2968 C CA . GLY B 1 35 ? -18.453 -16.484 -18.359 1 95 35 GLY B CA 1
ATOM 2969 C C . GLY B 1 35 ? -16.969 -16.594 -18.109 1 95 35 GLY B C 1
ATOM 2970 O O . GLY B 1 35 ? -16.188 -16.766 -19.062 1 95 35 GLY B O 1
ATOM 2971 N N . PHE B 1 36 ? -16.562 -16.469 -16.828 1 95.81 36 PHE B N 1
ATOM 2972 C CA . PHE B 1 36 ? -15.164 -16.641 -16.469 1 95.81 36 PHE B CA 1
ATOM 2973 C C . PHE B 1 36 ? -14.641 -18 -16.938 1 95.81 36 PHE B C 1
ATOM 2975 O O . PHE B 1 36 ? -13.586 -18.078 -17.562 1 95.81 36 PHE B O 1
ATOM 2982 N N . LEU B 1 37 ? -15.375 -19.031 -16.641 1 93.94 37 LEU B N 1
ATOM 2983 C CA . LEU B 1 37 ? -14.953 -20.391 -16.938 1 93.94 37 LEU B CA 1
ATOM 2984 C C . LEU B 1 37 ? -14.883 -20.625 -18.453 1 93.94 37 LEU B C 1
ATOM 2986 O O . LEU B 1 37 ? -13.922 -21.219 -18.938 1 93.94 37 LEU B O 1
ATOM 2990 N N . ASP B 1 38 ? -15.797 -20.141 -19.141 1 92.62 38 ASP B N 1
ATOM 2991 C CA . ASP B 1 38 ? -15.828 -20.297 -20.594 1 92.62 38 ASP B CA 1
ATOM 2992 C C . ASP B 1 38 ? -14.641 -19.594 -21.234 1 92.62 38 ASP B C 1
ATOM 2994 O O . ASP B 1 38 ? -13.906 -20.188 -22.031 1 92.62 38 ASP B O 1
ATOM 2998 N N . ARG B 1 39 ? -14.391 -18.406 -20.859 1 94.62 39 ARG B N 1
ATOM 2999 C CA . ARG B 1 39 ? -13.367 -17.578 -21.484 1 94.62 39 ARG B CA 1
ATOM 3000 C C . ARG B 1 39 ? -11.969 -18.047 -21.094 1 94.62 39 ARG B C 1
ATOM 3002 O O . ARG B 1 39 ? -10.992 -17.75 -21.797 1 94.62 39 ARG B O 1
ATOM 3009 N N . SER B 1 40 ? -11.898 -18.797 -20.031 1 93.25 40 SER B N 1
ATOM 3010 C CA . SER B 1 40 ? -10.602 -19.281 -19.578 1 93.25 40 SER B CA 1
ATOM 3011 C C . SER B 1 40 ? -10.328 -20.688 -20.125 1 93.25 40 SER B C 1
ATOM 3013 O O . SER B 1 40 ? -9.25 -21.25 -19.891 1 93.25 40 SER B O 1
ATOM 3015 N N . GLY B 1 41 ? -11.32 -21.312 -20.719 1 87.19 41 GLY B N 1
ATOM 3016 C CA . GLY B 1 41 ? -11.164 -22.656 -21.25 1 87.19 41 GLY B CA 1
ATOM 3017 C C . GLY B 1 41 ? -11.477 -23.734 -20.234 1 87.19 41 GLY B C 1
ATOM 3018 O O . GLY B 1 41 ? -11.117 -24.891 -20.422 1 87.19 41 GLY B O 1
ATOM 3019 N N . LEU B 1 42 ? -12.133 -23.375 -19.109 1 88.19 42 LEU B N 1
ATOM 3020 C CA . LEU B 1 42 ? -12.422 -24.328 -18.047 1 88.19 42 LEU B CA 1
ATOM 3021 C C . LEU B 1 42 ? -13.883 -24.766 -18.094 1 88.19 42 LEU B C 1
ATOM 3023 O O . LEU B 1 42 ? -14.297 -25.625 -17.328 1 88.19 42 LEU B O 1
ATOM 3027 N N . GLY B 1 43 ? -14.602 -24.219 -18.953 1 81.62 43 GLY B N 1
ATOM 3028 C CA . GLY B 1 43 ? -16.031 -24.5 -19.016 1 81.62 43 GLY B CA 1
ATOM 3029 C C . GLY B 1 43 ? -16.344 -25.969 -19.141 1 81.62 43 GLY B C 1
ATOM 3030 O O . GLY B 1 43 ? -17.234 -26.484 -18.453 1 81.62 43 GLY B O 1
ATOM 3031 N N . ALA B 1 44 ? -15.633 -26.672 -19.938 1 69.25 44 ALA B N 1
ATOM 3032 C CA . ALA B 1 44 ? -15.945 -28.047 -20.281 1 69.25 44 ALA B CA 1
ATOM 3033 C C . ALA B 1 44 ? -15.414 -29.016 -19.219 1 69.25 44 ALA B C 1
ATOM 3035 O O . ALA B 1 44 ? -15.875 -30.156 -19.125 1 69.25 44 ALA B O 1
ATOM 3036 N N . ILE B 1 45 ? -14.5 -28.562 -18.422 1 66 45 ILE B N 1
ATOM 3037 C CA . ILE B 1 45 ? -13.773 -29.531 -17.609 1 66 45 ILE B CA 1
ATOM 3038 C C . ILE B 1 45 ? -14.102 -29.312 -16.141 1 66 45 ILE B C 1
ATOM 3040 O O . ILE B 1 45 ? -13.812 -30.172 -15.305 1 66 45 ILE B O 1
ATOM 3044 N N . HIS B 1 46 ? -14.766 -28.312 -15.719 1 64.5 46 HIS B N 1
ATOM 3045 C CA . HIS B 1 46 ? -14.836 -27.906 -14.32 1 64.5 46 HIS B CA 1
ATOM 3046 C C . HIS B 1 46 ? -15.68 -28.891 -13.508 1 64.5 46 HIS B C 1
ATOM 3048 O O . HIS B 1 46 ? -15.516 -29 -12.289 1 64.5 46 HIS B O 1
ATOM 3054 N N . ASP B 1 47 ? -16.344 -29.766 -14.141 1 67.44 47 ASP B N 1
ATOM 3055 C CA . ASP B 1 47 ? -17.172 -30.656 -13.336 1 67.44 47 ASP B CA 1
ATOM 3056 C C . ASP B 1 47 ? -16.766 -32.125 -13.547 1 67.44 47 ASP B C 1
ATOM 3058 O O . ASP B 1 47 ? -17.5 -33.031 -13.172 1 67.44 47 ASP B O 1
ATOM 3062 N N . GLN B 1 48 ? -15.578 -32.25 -14.094 1 68.81 48 GLN B N 1
ATOM 3063 C CA . GLN B 1 48 ? -15.164 -33.625 -14.336 1 68.81 48 GLN B CA 1
ATOM 3064 C C . GLN B 1 48 ? -14.141 -34.062 -13.297 1 68.81 48 GLN B C 1
ATOM 3066 O O . GLN B 1 48 ? -13.102 -33.438 -13.125 1 68.81 48 GLN B O 1
ATOM 3071 N N . PRO B 1 49 ? -14.57 -35.156 -12.617 1 67.81 49 PRO B N 1
ATOM 3072 C CA . PRO B 1 49 ? -13.609 -35.688 -11.641 1 67.81 49 PRO B CA 1
ATOM 3073 C C . PRO B 1 49 ? -12.266 -36.031 -12.266 1 67.81 49 PRO B C 1
ATOM 3075 O O . PRO B 1 49 ? -12.219 -36.594 -13.359 1 67.81 49 PRO B O 1
ATOM 3078 N N . GLY B 1 50 ? -11.211 -35.562 -11.836 1 74.5 50 GLY B N 1
ATOM 3079 C CA . GLY B 1 50 ? -9.875 -35.906 -12.305 1 74.5 50 GLY B CA 1
ATOM 3080 C C . GLY B 1 50 ? -9.352 -34.938 -13.359 1 74.5 50 GLY B C 1
ATOM 3081 O O . GLY B 1 50 ? -8.219 -35.094 -13.812 1 74.5 50 GLY B O 1
ATOM 3082 N N . ALA B 1 51 ? -10.25 -34.125 -13.781 1 81.12 51 ALA B N 1
ATOM 3083 C CA . ALA B 1 51 ? -9.852 -33.156 -14.82 1 81.12 51 ALA B CA 1
ATOM 3084 C C . ALA B 1 51 ? -8.586 -32.406 -14.422 1 81.12 51 ALA B C 1
ATOM 3086 O O . ALA B 1 51 ? -8.312 -32.219 -13.234 1 81.12 51 ALA B O 1
ATOM 3087 N N . ARG B 1 52 ? -7.789 -32.125 -15.445 1 85 52 ARG B N 1
ATOM 3088 C CA . ARG B 1 52 ? -6.566 -31.359 -15.242 1 85 52 ARG B CA 1
ATOM 3089 C C . ARG B 1 52 ? -6.645 -30.016 -15.945 1 85 52 ARG B C 1
ATOM 3091 O O . ARG B 1 52 ? -7.293 -29.875 -16.984 1 85 52 ARG B O 1
ATOM 3098 N N . VAL B 1 53 ? -6.008 -29.078 -15.289 1 87.44 53 VAL B N 1
ATOM 3099 C CA . VAL B 1 53 ? -6.031 -27.688 -15.758 1 87.44 53 VAL B CA 1
ATOM 3100 C C . VAL B 1 53 ? -4.621 -27.25 -16.125 1 87.44 53 VAL B C 1
ATOM 3102 O O . VAL B 1 53 ? -3.66 -27.531 -15.414 1 87.44 53 VAL B O 1
ATOM 3105 N N . THR B 1 54 ? -4.539 -26.594 -17.297 1 82.06 54 THR B N 1
ATOM 3106 C CA . THR B 1 54 ? -3.236 -26.094 -17.719 1 82.06 54 THR B CA 1
ATOM 3107 C C . THR B 1 54 ? -2.895 -24.797 -16.984 1 82.06 54 THR B C 1
ATOM 3109 O O . THR B 1 54 ? -3.783 -24.109 -16.469 1 82.06 54 THR B O 1
ATOM 3112 N N . LEU B 1 55 ? -1.666 -24.469 -16.969 1 83.19 55 LEU B N 1
ATOM 3113 C CA . LEU B 1 55 ? -1.213 -23.234 -16.344 1 83.19 55 LEU B CA 1
ATOM 3114 C C . LEU B 1 55 ? -1.763 -22.016 -17.094 1 83.19 55 LEU B C 1
ATOM 3116 O O . LEU B 1 55 ? -2.105 -21.016 -16.484 1 83.19 55 LEU B O 1
ATOM 3120 N N . ASP B 1 56 ? -1.88 -22.125 -18.391 1 84.12 56 ASP B N 1
ATOM 3121 C CA . ASP B 1 56 ? -2.436 -21.047 -19.188 1 84.12 56 ASP B CA 1
ATOM 3122 C C . ASP B 1 56 ? -3.891 -20.766 -18.828 1 84.12 56 ASP B C 1
ATOM 3124 O O . ASP B 1 56 ? -4.324 -19.609 -18.797 1 84.12 56 ASP B O 1
ATOM 3128 N N . GLN B 1 57 ? -4.594 -21.797 -18.578 1 88.88 57 GLN B N 1
ATOM 3129 C CA . GLN B 1 57 ? -5.984 -21.641 -18.172 1 88.88 57 GLN B CA 1
ATOM 3130 C C . GLN B 1 57 ? -6.082 -20.938 -16.828 1 88.88 57 GLN B C 1
ATOM 3132 O O . GLN B 1 57 ? -6.953 -20.078 -16.625 1 88.88 57 GLN B O 1
ATOM 3137 N N . ILE B 1 58 ? -5.18 -21.281 -15.938 1 92.56 58 ILE B N 1
ATOM 3138 C CA . ILE B 1 58 ? -5.129 -20.641 -14.633 1 92.56 58 ILE B CA 1
ATOM 3139 C C . ILE B 1 58 ? -4.812 -19.156 -14.797 1 92.56 58 ILE B C 1
ATOM 3141 O O . ILE B 1 58 ? -5.492 -18.297 -14.227 1 92.56 58 ILE B O 1
ATOM 3145 N N . VAL B 1 59 ? -3.854 -18.859 -15.602 1 92 59 VAL B N 1
ATOM 3146 C CA . VAL B 1 59 ? -3.434 -17.484 -15.852 1 92 59 VAL B CA 1
ATOM 3147 C C . VAL B 1 59 ? -4.586 -16.688 -16.469 1 92 59 VAL B C 1
ATOM 3149 O O . VAL B 1 59 ? -4.887 -15.57 -16.031 1 92 59 VAL B O 1
ATOM 3152 N N . ARG B 1 60 ? -5.27 -17.266 -17.406 1 93.06 60 ARG B N 1
ATOM 3153 C CA . ARG B 1 60 ? -6.383 -16.594 -18.078 1 93.06 60 ARG B CA 1
ATOM 3154 C C . ARG B 1 60 ? -7.527 -16.328 -17.094 1 93.06 60 ARG B C 1
ATOM 3156 O O . ARG B 1 60 ? -8.078 -15.227 -17.062 1 93.06 60 ARG B O 1
ATOM 3163 N N . LEU B 1 61 ? -7.836 -17.359 -16.359 1 95.5 61 LEU B N 1
ATOM 3164 C CA . LEU B 1 61 ? -8.898 -17.188 -15.367 1 95.5 61 LEU B CA 1
ATOM 3165 C C . LEU B 1 61 ? -8.555 -16.078 -14.383 1 95.5 61 LEU B C 1
ATOM 3167 O O . LEU B 1 61 ? -9.398 -15.227 -14.078 1 95.5 61 LEU B O 1
ATOM 3171 N N . TYR B 1 62 ? -7.359 -16.094 -13.922 1 96.5 62 TYR B N 1
ATOM 3172 C CA . TYR B 1 62 ? -6.91 -15.094 -12.961 1 96.5 62 TYR B CA 1
ATOM 3173 C C . TYR B 1 62 ? -7.059 -13.688 -13.531 1 96.5 62 TYR B C 1
ATOM 3175 O O . TYR B 1 62 ? -7.617 -12.797 -12.883 1 96.5 62 TYR B O 1
ATOM 3183 N N . LYS B 1 63 ? -6.613 -13.469 -14.719 1 95.75 63 LYS B N 1
ATOM 3184 C CA . LYS B 1 63 ? -6.633 -12.156 -15.359 1 95.75 63 LYS B CA 1
ATOM 3185 C C . LYS B 1 63 ? -8.062 -11.656 -15.539 1 95.75 63 LYS B C 1
ATOM 3187 O O . LYS B 1 63 ? -8.375 -10.508 -15.211 1 95.75 63 LYS B O 1
ATOM 3192 N N . ILE B 1 64 ? -8.914 -12.555 -15.992 1 96.38 64 ILE B N 1
ATOM 3193 C CA . ILE B 1 64 ? -10.305 -12.188 -16.234 1 96.38 64 ILE B CA 1
ATOM 3194 C C . ILE B 1 64 ? -10.992 -11.859 -14.906 1 96.38 64 ILE B C 1
ATOM 3196 O O . ILE B 1 64 ? -11.617 -10.812 -14.758 1 96.38 64 ILE B O 1
ATOM 3200 N N . ALA B 1 65 ? -10.828 -12.727 -13.977 1 96.62 65 ALA B N 1
ATOM 3201 C CA . ALA B 1 65 ? -11.508 -12.586 -12.688 1 96.62 65 ALA B CA 1
ATOM 3202 C C . ALA B 1 65 ? -11.023 -11.344 -11.945 1 96.62 65 ALA B C 1
ATOM 3204 O O . ALA B 1 65 ? -11.82 -10.609 -11.359 1 96.62 65 ALA B O 1
ATOM 3205 N N . ALA B 1 66 ? -9.711 -11.117 -11.953 1 96.06 66 ALA B N 1
ATOM 3206 C CA . ALA B 1 66 ? -9.148 -9.969 -11.25 1 96.06 66 ALA B CA 1
ATOM 3207 C C . ALA B 1 66 ? -9.734 -8.664 -11.766 1 96.06 66 ALA B C 1
ATOM 3209 O O . ALA B 1 66 ? -10.125 -7.797 -10.984 1 96.06 66 ALA B O 1
ATOM 3210 N N . VAL B 1 67 ? -9.852 -8.555 -13.023 1 94.69 67 VAL B N 1
ATOM 3211 C CA . VAL B 1 67 ? -10.344 -7.332 -13.648 1 94.69 67 VAL B CA 1
ATOM 3212 C C . VAL B 1 67 ? -11.836 -7.18 -13.391 1 94.69 67 VAL B C 1
ATOM 3214 O O . VAL B 1 67 ? -12.289 -6.125 -12.938 1 94.69 67 VAL B O 1
ATOM 3217 N N . GLU B 1 68 ? -12.586 -8.172 -13.562 1 95.62 68 GLU B N 1
ATOM 3218 C CA . GLU B 1 68 ? -14.039 -8.047 -13.586 1 95.62 68 GLU B CA 1
ATOM 3219 C C . GLU B 1 68 ? -14.617 -8.039 -12.172 1 95.62 68 GLU B C 1
ATOM 3221 O O . GLU B 1 68 ? -15.672 -7.449 -11.93 1 95.62 68 GLU B O 1
ATOM 3226 N N . THR B 1 69 ? -13.953 -8.68 -11.234 1 95.69 69 THR B N 1
ATOM 3227 C CA . THR B 1 69 ? -14.43 -8.641 -9.852 1 95.69 69 THR B CA 1
ATOM 3228 C C . THR B 1 69 ? -13.898 -7.406 -9.133 1 95.69 69 THR B C 1
ATOM 3230 O O . THR B 1 69 ? -14.398 -7.043 -8.07 1 95.69 69 THR B O 1
ATOM 3233 N N . GLY B 1 70 ? -12.805 -6.828 -9.664 1 94.44 70 GLY B N 1
ATOM 3234 C CA . GLY B 1 70 ? -12.148 -5.715 -9 1 94.44 70 GLY B CA 1
ATOM 3235 C C . GLY B 1 70 ? -11.32 -6.137 -7.801 1 94.44 70 GLY B C 1
ATOM 3236 O O . GLY B 1 70 ? -11.008 -5.32 -6.934 1 94.44 70 GLY B O 1
ATOM 3237 N N . ASP B 1 71 ? -11.055 -7.32 -7.699 1 97.12 71 ASP B N 1
ATOM 3238 C CA . ASP B 1 71 ? -10.266 -7.922 -6.625 1 97.12 71 ASP B CA 1
ATOM 3239 C C . ASP B 1 71 ? -9.047 -8.648 -7.18 1 97.12 71 ASP B C 1
ATOM 3241 O O . ASP B 1 71 ? -9.172 -9.734 -7.762 1 97.12 71 ASP B O 1
ATOM 3245 N N . GLU B 1 72 ? -7.855 -8.148 -6.922 1 97 72 GLU B N 1
ATOM 3246 C CA . GLU B 1 72 ? -6.637 -8.711 -7.496 1 97 72 GLU B CA 1
ATOM 3247 C C . GLU B 1 72 ? -6.328 -10.078 -6.902 1 97 72 GLU B C 1
ATOM 3249 O O . GLU B 1 72 ? -5.496 -10.82 -7.438 1 97 72 GLU B O 1
ATOM 3254 N N . MET B 1 73 ? -7.008 -10.422 -5.828 1 96.44 73 MET B N 1
ATOM 3255 C CA . MET B 1 73 ? -6.82 -11.758 -5.27 1 96.44 73 MET B CA 1
ATOM 3256 C C . MET B 1 73 ? -8.094 -12.586 -5.41 1 96.44 73 MET B C 1
ATOM 3258 O O . MET B 1 73 ? -8.203 -13.672 -4.832 1 96.44 73 MET B O 1
ATOM 3262 N N . THR B 1 74 ? -9.016 -12.094 -6.113 1 95.56 74 THR B N 1
ATOM 3263 C CA . THR B 1 74 ? -10.156 -12.781 -6.711 1 95.56 74 THR B CA 1
ATOM 3264 C C . THR B 1 74 ? -10.969 -13.516 -5.645 1 95.56 74 THR B C 1
ATOM 3266 O O . THR B 1 74 ? -11.312 -14.688 -5.812 1 95.56 74 THR B O 1
ATOM 3269 N N . GLY B 1 75 ? -11.156 -12.945 -4.504 1 95.81 75 GLY B N 1
ATOM 3270 C CA . GLY B 1 75 ? -12.078 -13.453 -3.5 1 95.81 75 GLY B CA 1
ATOM 3271 C C . GLY B 1 75 ? -11.414 -14.375 -2.492 1 95.81 75 GLY B C 1
ATOM 3272 O O . GLY B 1 75 ? -12.086 -14.953 -1.638 1 95.81 75 GLY B O 1
ATOM 3273 N N . LEU B 1 76 ? -10.156 -14.469 -2.516 1 96.56 76 LEU B N 1
ATOM 3274 C CA . LEU B 1 76 ? -9.445 -15.453 -1.701 1 96.56 76 LEU B CA 1
ATOM 3275 C C . LEU B 1 76 ? -9.32 -14.977 -0.26 1 96.56 76 LEU B C 1
ATOM 3277 O O . LEU B 1 76 ? -9.031 -15.773 0.639 1 96.56 76 LEU B O 1
ATOM 3281 N N . TRP B 1 77 ? -9.477 -13.75 -0.035 1 95.69 77 TRP B N 1
ATOM 3282 C CA . TRP B 1 77 ? -9.359 -13.156 1.296 1 95.69 77 TRP B CA 1
ATOM 3283 C C . TRP B 1 77 ? -10.648 -12.445 1.69 1 95.69 77 TRP B C 1
ATOM 3285 O O . TRP B 1 77 ? -11.508 -12.195 0.844 1 95.69 77 TRP B O 1
ATOM 3295 N N . SER B 1 78 ? -10.844 -12.148 2.979 1 93.81 78 SER B N 1
ATOM 3296 C CA . SER B 1 78 ? -12.086 -11.555 3.471 1 93.81 78 SER B CA 1
ATOM 3297 C C . SER B 1 78 ? -12.297 -10.156 2.916 1 93.81 78 SER B C 1
ATOM 3299 O O . SER B 1 78 ? -13.422 -9.758 2.605 1 93.81 78 SER B O 1
ATOM 3301 N N . ARG B 1 79 ? -11.195 -9.461 2.828 1 93.62 79 ARG B N 1
ATOM 3302 C CA . ARG B 1 79 ? -11.234 -8.125 2.242 1 93.62 79 ARG B CA 1
ATOM 3303 C C . ARG B 1 79 ? -10.695 -8.133 0.815 1 93.62 79 ARG B C 1
ATOM 3305 O O . ARG B 1 79 ? -9.594 -8.625 0.565 1 93.62 79 ARG B O 1
ATOM 3312 N N . PRO B 1 80 ? -11.484 -7.57 -0.134 1 95.19 80 PRO B N 1
ATOM 3313 C CA . PRO B 1 80 ? -10.977 -7.535 -1.509 1 95.19 80 PRO B CA 1
ATOM 3314 C C . PRO B 1 80 ? -9.68 -6.742 -1.644 1 95.19 80 PRO B C 1
ATOM 3316 O O . PRO B 1 80 ? -9.516 -5.703 -0.994 1 95.19 80 PRO B O 1
ATOM 3319 N N . ILE B 1 81 ? -8.789 -7.293 -2.383 1 97.5 81 ILE B N 1
ATOM 3320 C CA . ILE B 1 81 ? -7.582 -6.566 -2.75 1 97.5 81 ILE B CA 1
ATOM 3321 C C . ILE B 1 81 ? -7.844 -5.73 -4 1 97.5 81 ILE B C 1
ATOM 3323 O O . ILE B 1 81 ? -7.863 -6.258 -5.113 1 97.5 81 ILE B O 1
ATOM 3327 N N . ARG B 1 82 ? -7.938 -4.469 -3.805 1 96.19 82 ARG B N 1
ATOM 3328 C CA . ARG B 1 82 ? -8.391 -3.578 -4.867 1 96.19 82 ARG B CA 1
ATOM 3329 C C . ARG B 1 82 ? -7.297 -3.361 -5.906 1 96.19 82 ARG B C 1
ATOM 3331 O O . ARG B 1 82 ? -6.168 -3.82 -5.727 1 96.19 82 ARG B O 1
ATOM 3338 N N . HIS B 1 83 ? -7.664 -2.656 -6.969 1 94.62 83 HIS B N 1
ATOM 3339 C CA . HIS B 1 83 ? -6.82 -2.527 -8.148 1 94.62 83 HIS B CA 1
ATOM 3340 C C . HIS B 1 83 ? -5.508 -1.828 -7.82 1 94.62 83 HIS B C 1
ATOM 3342 O O . HIS B 1 83 ? -5.48 -0.901 -7.004 1 94.62 83 HIS B O 1
ATOM 3348 N N . ARG B 1 84 ? -4.43 -2.336 -8.445 1 95.5 84 ARG B N 1
ATOM 3349 C CA .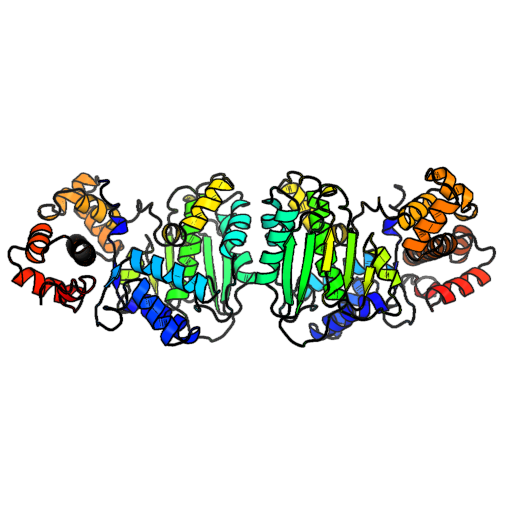 ARG B 1 84 ? -3.096 -1.746 -8.469 1 95.5 84 ARG B CA 1
ATOM 3350 C C . ARG B 1 84 ? -2.309 -2.125 -7.215 1 95.5 84 ARG B C 1
ATOM 3352 O O . ARG B 1 84 ? -1.262 -1.541 -6.934 1 95.5 84 ARG B O 1
ATOM 3359 N N . ALA B 1 85 ? -2.789 -3.01 -6.426 1 97.75 85 ALA B N 1
ATOM 3360 C CA . ALA B 1 85 ? -2.049 -3.496 -5.266 1 97.75 85 ALA B CA 1
ATOM 3361 C C . ALA B 1 85 ? -0.686 -4.047 -5.676 1 97.75 85 ALA B C 1
ATOM 3363 O O . ALA B 1 85 ? 0.334 -3.715 -5.066 1 97.75 85 ALA B O 1
ATOM 3364 N N . LEU B 1 86 ? -0.657 -4.875 -6.711 1 96.81 86 LEU B N 1
ATOM 3365 C CA . LEU B 1 86 ? 0.602 -5.457 -7.164 1 96.81 86 LEU B CA 1
ATOM 3366 C C . LEU B 1 86 ? 1.569 -4.375 -7.625 1 96.81 86 LEU B C 1
ATOM 3368 O O . LEU B 1 86 ? 2.773 -4.465 -7.375 1 96.81 86 LEU B O 1
ATOM 3372 N N . GLN B 1 87 ? 1.055 -3.404 -8.312 1 95.69 87 GLN B N 1
ATOM 3373 C CA . GLN B 1 87 ? 1.896 -2.309 -8.781 1 95.69 87 GLN B CA 1
ATOM 3374 C C . GLN B 1 87 ? 2.57 -1.594 -7.617 1 95.69 87 GLN B C 1
ATOM 3376 O O . GLN B 1 87 ? 3.771 -1.318 -7.66 1 95.69 87 GLN B O 1
ATOM 3381 N N . HIS B 1 88 ? 1.803 -1.257 -6.566 1 97.5 88 HIS B N 1
ATOM 3382 C CA . HIS B 1 88 ? 2.355 -0.6 -5.387 1 97.5 88 HIS B CA 1
ATOM 3383 C C . HIS B 1 88 ? 3.328 -1.517 -4.648 1 97.5 88 HIS B C 1
ATOM 3385 O O . HIS B 1 88 ? 4.355 -1.06 -4.145 1 97.5 88 HIS B O 1
ATOM 3391 N N . LEU B 1 89 ? 2.996 -2.795 -4.613 1 97.62 89 LEU B N 1
ATOM 3392 C CA . LEU B 1 89 ? 3.885 -3.77 -3.988 1 97.62 89 LEU B CA 1
ATOM 3393 C C . LEU B 1 89 ? 5.23 -3.812 -4.699 1 97.62 89 LEU B C 1
ATOM 3395 O O . LEU B 1 89 ? 6.281 -3.775 -4.055 1 97.62 89 LEU B O 1
ATOM 3399 N N . LEU B 1 90 ? 5.215 -3.859 -5.992 1 95.62 90 LEU B N 1
ATOM 3400 C CA . LEU B 1 90 ? 6.445 -3.91 -6.777 1 95.62 90 LEU B CA 1
ATOM 3401 C C . LEU B 1 90 ? 7.281 -2.654 -6.559 1 95.62 90 LEU B C 1
ATOM 3403 O O . LEU B 1 90 ? 8.508 -2.732 -6.434 1 95.62 90 LEU B O 1
ATOM 3407 N N . ALA B 1 91 ? 6.617 -1.521 -6.449 1 94.06 91 ALA B N 1
ATOM 3408 C CA . ALA B 1 91 ? 7.316 -0.258 -6.23 1 94.06 91 ALA B CA 1
ATOM 3409 C C . ALA B 1 91 ? 8.062 -0.268 -4.902 1 94.06 91 ALA B C 1
ATOM 3411 O O . ALA B 1 91 ? 9.195 0.212 -4.812 1 94.06 91 ALA B O 1
ATOM 3412 N N . THR B 1 92 ? 7.465 -0.828 -3.898 1 94.44 92 THR B N 1
ATOM 3413 C CA . THR B 1 92 ? 8.078 -0.824 -2.576 1 94.44 92 THR B CA 1
ATOM 3414 C C . THR B 1 92 ? 9.203 -1.855 -2.496 1 94.44 92 THR B C 1
ATOM 3416 O O . THR B 1 92 ? 10.273 -1.574 -1.954 1 94.44 92 THR B O 1
ATOM 3419 N N . VAL B 1 93 ? 8.977 -3.039 -3.094 1 94.62 93 VAL B N 1
ATOM 3420 C CA . VAL B 1 93 ? 9.977 -4.098 -2.977 1 94.62 93 VAL B CA 1
ATOM 3421 C C . VAL B 1 93 ? 11.203 -3.744 -3.811 1 94.62 93 VAL B C 1
ATOM 3423 O O . VAL B 1 93 ? 12.328 -4.125 -3.465 1 94.62 93 VAL B O 1
ATOM 3426 N N . ARG B 1 94 ? 11.008 -3.01 -4.832 1 92.44 94 ARG B N 1
ATOM 3427 C CA . ARG B 1 94 ? 12.109 -2.592 -5.695 1 92.44 94 ARG B CA 1
ATOM 3428 C C . ARG B 1 94 ? 13.094 -1.703 -4.945 1 92.44 94 ARG B C 1
ATOM 3430 O O . ARG B 1 94 ? 14.25 -1.56 -5.352 1 92.44 94 ARG B O 1
ATOM 3437 N N . GLU B 1 95 ? 12.648 -1.072 -3.801 1 89.56 95 GLU B N 1
ATOM 3438 C CA . GLU B 1 95 ? 13.484 -0.192 -2.99 1 89.56 95 GLU B CA 1
ATOM 3439 C C . GLU B 1 95 ? 14.438 -0.994 -2.109 1 89.56 95 GLU B C 1
ATOM 3441 O O . GLU B 1 95 ? 15.312 -0.424 -1.46 1 89.56 95 GLU B O 1
ATOM 3446 N N . SER B 1 96 ? 14.312 -2.309 -2.193 1 93.44 96 SER B N 1
ATOM 3447 C CA . SER B 1 96 ? 15.047 -3.139 -1.243 1 93.44 96 SER B CA 1
ATOM 3448 C C . SER B 1 96 ? 16.5 -3.309 -1.669 1 93.44 96 SER B C 1
ATOM 3450 O O . SER B 1 96 ? 16.797 -3.527 -2.85 1 93.44 96 SER B O 1
ATOM 3452 N N . GLY B 1 97 ? 17.422 -3.236 -0.665 1 93.5 97 GLY B N 1
ATOM 3453 C CA . GLY B 1 97 ? 18.844 -3.443 -0.914 1 93.5 97 GLY B CA 1
ATOM 3454 C C . GLY B 1 97 ? 19.281 -4.887 -0.734 1 93.5 97 GLY B C 1
ATOM 3455 O O . GLY B 1 97 ? 20.438 -5.23 -0.987 1 93.5 97 GLY B O 1
ATOM 3456 N N . SER B 1 98 ? 18.406 -5.703 -0.252 1 96.19 98 SER B N 1
ATOM 3457 C CA . SER B 1 98 ? 18.641 -7.133 -0.07 1 96.19 98 SER B CA 1
ATOM 3458 C C . SER B 1 98 ? 17.359 -7.926 -0.205 1 96.19 98 SER B C 1
ATOM 3460 O O . SER B 1 98 ? 16.266 -7.359 -0.147 1 96.19 98 SER B O 1
ATOM 3462 N N . LEU B 1 99 ? 17.453 -9.195 -0.422 1 96.81 99 LEU B N 1
ATOM 3463 C CA . LEU B 1 99 ? 16.25 -10.023 -0.569 1 96.81 99 LEU B CA 1
ATOM 3464 C C . LEU B 1 99 ? 15.523 -10.164 0.761 1 96.81 99 LEU B C 1
ATOM 3466 O O . LEU B 1 99 ? 14.289 -10.133 0.803 1 96.81 99 LEU B O 1
ATOM 3470 N N . PRO B 1 100 ? 16.266 -10.258 1.916 1 97.25 100 PRO B N 1
ATOM 3471 C CA . PRO B 1 100 ? 15.555 -10.219 3.195 1 97.25 100 PRO B CA 1
ATOM 3472 C C . PRO B 1 100 ? 14.781 -8.914 3.396 1 97.25 100 PRO B C 1
ATOM 3474 O O . PRO B 1 100 ? 13.664 -8.93 3.908 1 97.25 100 PRO B O 1
ATOM 3477 N N . SER B 1 101 ? 15.391 -7.801 2.969 1 96.88 101 SER B N 1
ATOM 3478 C CA . SER B 1 101 ? 14.68 -6.527 3.059 1 96.88 101 SER B CA 1
ATOM 3479 C C . SER B 1 101 ? 13.453 -6.512 2.158 1 96.88 101 SER B C 1
ATOM 3481 O O . SER B 1 101 ? 12.43 -5.918 2.504 1 96.88 101 SER B O 1
ATOM 3483 N N . ALA B 1 102 ? 13.562 -7.176 1.02 1 97.75 102 ALA B N 1
ATOM 3484 C CA . ALA B 1 102 ? 12.414 -7.297 0.123 1 97.75 102 ALA B CA 1
ATOM 3485 C C . ALA B 1 102 ? 11.289 -8.102 0.772 1 97.75 102 ALA B C 1
ATOM 3487 O O . ALA B 1 102 ? 10.117 -7.734 0.672 1 97.75 102 ALA B O 1
ATOM 3488 N N . LEU B 1 103 ? 11.656 -9.172 1.458 1 98.38 103 LEU B N 1
ATOM 3489 C CA . LEU B 1 103 ? 10.672 -9.969 2.182 1 98.38 103 LEU B CA 1
ATOM 3490 C C . LEU B 1 103 ? 10.008 -9.156 3.281 1 98.38 103 LEU B C 1
ATOM 3492 O O . LEU B 1 103 ? 8.805 -9.289 3.521 1 98.38 103 LEU B O 1
ATOM 3496 N N . HIS B 1 104 ? 10.812 -8.359 3.914 1 98.06 104 HIS B N 1
ATOM 3497 C CA . HIS B 1 104 ? 10.266 -7.48 4.945 1 98.06 104 HIS B CA 1
ATOM 3498 C C . HIS B 1 104 ? 9.25 -6.508 4.363 1 98.06 104 HIS B C 1
ATOM 3500 O O . HIS B 1 104 ? 8.156 -6.34 4.918 1 98.06 104 HIS B O 1
ATOM 3506 N N . ARG B 1 105 ? 9.562 -5.855 3.299 1 97.56 105 ARG B N 1
ATOM 3507 C CA . ARG B 1 105 ? 8.648 -4.93 2.639 1 97.56 105 ARG B CA 1
ATOM 3508 C C . ARG B 1 105 ? 7.402 -5.652 2.137 1 97.56 105 ARG B C 1
ATOM 3510 O O . ARG B 1 105 ? 6.289 -5.137 2.248 1 97.56 105 ARG B O 1
ATOM 3517 N N . PHE B 1 106 ? 7.641 -6.859 1.593 1 98.62 106 PHE B N 1
ATOM 3518 C CA . PHE B 1 106 ? 6.52 -7.699 1.188 1 98.62 106 PHE B CA 1
ATOM 3519 C C . PHE B 1 106 ? 5.566 -7.93 2.355 1 98.62 106 PHE B C 1
ATOM 3521 O O . PHE B 1 106 ? 4.359 -7.707 2.23 1 98.62 106 PHE B O 1
ATOM 3528 N N . SER B 1 107 ? 6.102 -8.312 3.48 1 98.56 107 SER B N 1
ATOM 3529 C CA . SER B 1 107 ? 5.32 -8.641 4.668 1 98.56 107 SER B CA 1
ATOM 3530 C C . SER B 1 107 ? 4.531 -7.434 5.164 1 98.56 107 SER B C 1
ATOM 3532 O O . SER B 1 107 ? 3.32 -7.523 5.379 1 98.56 107 SER B O 1
ATOM 3534 N N . THR B 1 108 ? 5.188 -6.344 5.305 1 97.88 108 THR B N 1
ATOM 3535 C CA . THR B 1 108 ? 4.559 -5.164 5.883 1 97.88 108 THR B CA 1
ATOM 3536 C C . THR B 1 108 ? 3.525 -4.578 4.926 1 97.88 108 THR B C 1
ATOM 3538 O O . THR B 1 108 ? 2.51 -4.027 5.359 1 97.88 108 THR B O 1
ATOM 3541 N N . PHE B 1 109 ? 3.711 -4.723 3.623 1 98.62 109 PHE B N 1
ATOM 3542 C CA . PHE B 1 109 ? 2.73 -4.27 2.645 1 98.62 109 PHE B CA 1
ATOM 3543 C C . PHE B 1 109 ? 1.44 -5.074 2.754 1 98.62 109 PHE B C 1
ATOM 3545 O O . PHE B 1 109 ? 0.352 -4.504 2.846 1 98.62 109 PHE B O 1
ATOM 3552 N N . TRP B 1 110 ? 1.604 -6.348 2.732 1 98.5 110 TRP B N 1
ATOM 3553 C CA . TRP B 1 110 ? 0.417 -7.191 2.799 1 98.5 110 TRP B CA 1
ATOM 3554 C C . TRP B 1 110 ? -0.294 -7.027 4.141 1 98.5 110 TRP B C 1
ATOM 3556 O O . TRP B 1 110 ? -1.518 -7.148 4.219 1 98.5 110 TRP B O 1
ATOM 3566 N N . ASN B 1 111 ? 0.431 -6.715 5.199 1 97.94 111 ASN B N 1
ATOM 3567 C CA . ASN B 1 111 ? -0.173 -6.48 6.504 1 97.94 111 ASN B CA 1
ATOM 3568 C C . ASN B 1 111 ? -1.058 -5.234 6.496 1 97.94 111 ASN B C 1
ATOM 3570 O O . ASN B 1 111 ? -1.902 -5.062 7.379 1 97.94 111 ASN B O 1
ATOM 3574 N N . LEU B 1 112 ? -0.853 -4.348 5.5 1 97.75 112 LEU B N 1
ATOM 3575 C CA . LEU B 1 112 ? -1.748 -3.211 5.332 1 97.75 112 LEU B CA 1
ATOM 3576 C C . LEU B 1 112 ? -3.094 -3.656 4.77 1 97.75 112 LEU B C 1
ATOM 3578 O O . LEU B 1 112 ? -4.117 -3.008 5.012 1 97.75 112 LEU B O 1
ATOM 3582 N N . LEU B 1 113 ? -3.109 -4.746 4.047 1 97.88 113 LEU B N 1
ATOM 3583 C CA . LEU B 1 113 ? -4.25 -5.051 3.189 1 97.88 113 LEU B CA 1
ATOM 3584 C C . LEU B 1 113 ? -5.07 -6.199 3.768 1 97.88 113 LEU B C 1
ATOM 3586 O O . LEU B 1 113 ? -6.297 -6.219 3.639 1 97.88 113 LEU B O 1
ATOM 3590 N N . LEU B 1 114 ? -4.422 -7.094 4.414 1 96.5 114 LEU B N 1
ATOM 3591 C CA . LEU B 1 114 ? -5.105 -8.297 4.887 1 96.5 114 LEU B CA 1
ATOM 3592 C C . LEU B 1 114 ? -5.703 -8.07 6.273 1 96.5 114 LEU B C 1
ATOM 3594 O O . LEU B 1 114 ? -5.082 -7.438 7.129 1 96.5 114 LEU B O 1
ATOM 3598 N N . ASP B 1 115 ? -6.875 -8.641 6.465 1 94.19 115 ASP B N 1
ATOM 3599 C CA . ASP B 1 115 ? -7.516 -8.531 7.773 1 94.19 115 ASP B CA 1
ATOM 3600 C C . ASP B 1 115 ? -7.617 -9.891 8.453 1 94.19 115 ASP B C 1
ATOM 3602 O O . ASP B 1 115 ? -7.82 -9.969 9.664 1 94.19 115 ASP B O 1
ATOM 3606 N N . ASP B 1 116 ? -7.477 -10.945 7.691 1 94.69 116 ASP B N 1
ATOM 3607 C CA . ASP B 1 116 ? -7.66 -12.289 8.234 1 94.69 116 ASP B CA 1
ATOM 3608 C C . ASP B 1 116 ? -6.328 -12.906 8.633 1 94.69 116 ASP B C 1
ATOM 3610 O O . ASP B 1 116 ? -6.285 -13.844 9.438 1 94.69 116 ASP B O 1
ATOM 3614 N N . PHE B 1 117 ? -5.27 -12.461 8.031 1 96.75 117 PHE B N 1
ATOM 3615 C CA . PHE B 1 117 ? -3.936 -12.992 8.266 1 96.75 117 PHE B CA 1
ATOM 3616 C C . PHE B 1 117 ? -2.91 -11.867 8.352 1 96.75 117 PHE B C 1
ATOM 3618 O O . PHE B 1 117 ? -3.188 -10.734 7.949 1 96.75 117 PHE B O 1
ATOM 3625 N N . GLN B 1 118 ? -1.813 -12.195 8.938 1 97.56 118 GLN B N 1
ATOM 3626 C CA . GLN B 1 118 ? -0.677 -11.281 8.969 1 97.56 118 GLN B CA 1
ATOM 3627 C C . GLN B 1 118 ? 0.631 -12.016 8.695 1 97.56 118 GLN B C 1
ATOM 3629 O O . GLN B 1 118 ? 0.813 -13.14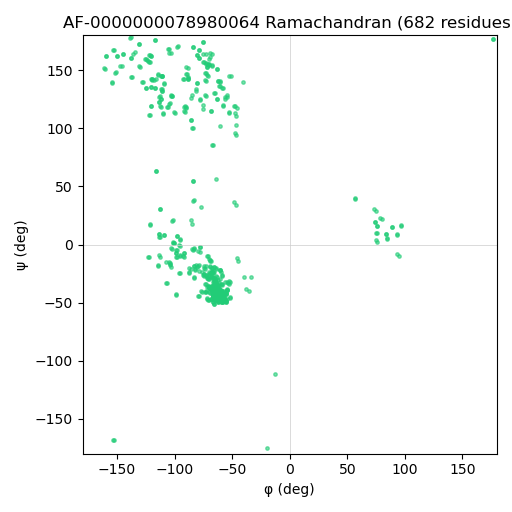8 9.148 1 97.56 118 GLN B O 1
ATOM 3634 N N . PHE B 1 119 ? 1.53 -11.359 8.008 1 98.56 119 PHE B N 1
ATOM 3635 C CA . PHE B 1 119 ? 2.861 -11.906 7.77 1 98.56 119 PHE B CA 1
ATOM 3636 C C . PHE B 1 119 ? 3.811 -11.531 8.898 1 98.56 119 PHE B C 1
ATOM 3638 O O . PHE B 1 119 ? 3.734 -10.43 9.438 1 98.56 119 PHE B O 1
ATOM 3645 N N . GLU B 1 120 ? 4.637 -12.391 9.203 1 98.44 120 GLU B N 1
ATOM 3646 C CA . GLU B 1 120 ? 5.812 -12.148 10.039 1 98.44 120 GLU B CA 1
ATOM 3647 C C . GLU B 1 120 ? 7.082 -12.656 9.359 1 98.44 120 GLU B C 1
ATOM 3649 O O . GLU B 1 120 ? 7.074 -13.719 8.727 1 98.44 120 GLU B O 1
ATOM 3654 N N . LEU B 1 121 ? 8.133 -11.922 9.461 1 98.56 121 LEU B N 1
ATOM 3655 C CA . LEU B 1 121 ? 9.438 -12.32 8.945 1 98.56 121 LEU B CA 1
ATOM 3656 C C . LEU B 1 121 ? 10.422 -12.562 10.086 1 98.56 121 LEU B C 1
ATOM 3658 O O . LEU B 1 121 ? 10.641 -11.68 10.922 1 98.56 121 LEU B O 1
ATOM 3662 N N . HIS B 1 122 ? 10.891 -13.711 10.18 1 98 122 HIS B N 1
ATOM 3663 C CA . HIS B 1 122 ? 11.922 -14.086 11.141 1 98 122 HIS B CA 1
ATOM 3664 C C . HIS B 1 122 ? 13.266 -14.281 10.453 1 98 122 HIS B C 1
ATOM 3666 O O . HIS B 1 122 ? 13.414 -15.156 9.602 1 98 122 HIS B O 1
ATOM 3672 N N . THR B 1 123 ? 14.172 -13.5 10.828 1 96.12 123 THR B N 1
ATOM 3673 C CA . THR B 1 123 ? 15.492 -13.562 10.211 1 96.12 123 THR B CA 1
ATOM 3674 C C . THR B 1 123 ? 16.531 -14.117 11.18 1 96.12 123 THR B C 1
ATOM 3676 O O . THR B 1 123 ? 16.781 -13.523 12.234 1 96.12 123 THR B O 1
ATOM 3679 N N . GLY B 1 124 ? 17 -15.227 10.891 1 93.31 124 GLY B N 1
ATOM 3680 C CA . GLY B 1 124 ? 18.078 -15.844 11.648 1 93.31 124 GLY B CA 1
ATOM 3681 C C . GLY B 1 124 ? 19.344 -16.062 10.82 1 93.31 124 GLY B C 1
ATOM 3682 O O . GLY B 1 124 ? 19.344 -15.805 9.617 1 93.31 124 GLY B O 1
ATOM 3683 N N . VAL B 1 125 ? 20.391 -16.547 11.492 1 92.31 125 VAL B N 1
ATOM 3684 C CA . VAL B 1 125 ? 21.688 -16.75 10.859 1 92.31 125 VAL B CA 1
ATOM 3685 C C . VAL B 1 125 ? 21.594 -17.922 9.867 1 92.31 125 VAL B C 1
ATOM 3687 O O . VAL B 1 125 ? 22.156 -17.844 8.773 1 92.31 125 VAL B O 1
ATOM 3690 N N . ALA B 1 126 ? 20.859 -18.891 10.203 1 94.56 126 ALA B N 1
ATOM 3691 C CA . ALA B 1 126 ? 20.828 -20.094 9.391 1 94.56 126 ALA B CA 1
ATOM 3692 C C . ALA B 1 126 ? 19.547 -20.172 8.547 1 94.56 126 ALA B C 1
ATOM 3694 O O . ALA B 1 126 ? 19.484 -20.938 7.586 1 94.56 126 ALA B O 1
ATOM 3695 N N . GLN B 1 127 ? 18.609 -19.359 8.961 1 96.88 127 GLN B N 1
ATOM 3696 C CA . GLN B 1 127 ? 17.328 -19.5 8.289 1 96.88 127 GLN B CA 1
ATOM 3697 C C . GLN B 1 127 ? 16.516 -18.203 8.344 1 96.88 127 GLN B C 1
ATOM 3699 O O . GLN B 1 127 ? 16.547 -17.5 9.352 1 96.88 127 GLN B O 1
ATOM 3704 N N . ILE B 1 128 ? 15.867 -17.906 7.227 1 98.31 128 ILE B N 1
ATOM 3705 C CA . ILE B 1 128 ? 14.883 -16.828 7.141 1 98.31 128 ILE B CA 1
ATOM 3706 C C . ILE B 1 128 ? 13.5 -17.422 6.887 1 98.31 128 ILE B C 1
ATOM 3708 O O . ILE B 1 128 ? 13.32 -18.234 5.973 1 98.31 128 ILE B O 1
ATOM 3712 N N . ASP B 1 129 ? 12.531 -17.047 7.727 1 98.62 129 ASP B N 1
ATOM 3713 C CA . ASP B 1 129 ? 11.18 -17.594 7.594 1 98.62 129 ASP B CA 1
ATOM 3714 C C . ASP B 1 129 ? 10.164 -16.484 7.348 1 98.62 129 ASP B C 1
ATOM 3716 O O . ASP B 1 129 ? 10.031 -15.562 8.156 1 98.62 129 ASP B O 1
ATOM 3720 N N . LEU B 1 130 ? 9.5 -16.531 6.234 1 98.75 130 LEU B N 1
ATOM 3721 C CA . LEU B 1 130 ? 8.281 -15.781 6 1 98.75 130 LEU B CA 1
ATOM 3722 C C . LEU B 1 130 ? 7.055 -16.594 6.414 1 98.75 130 LEU B C 1
ATOM 3724 O O . LEU B 1 130 ? 6.77 -17.641 5.832 1 98.75 130 LEU B O 1
ATOM 3728 N N . VAL B 1 131 ? 6.301 -16.078 7.398 1 98.75 131 VAL B N 1
ATOM 3729 C CA . VAL B 1 131 ? 5.23 -16.875 7.992 1 98.75 131 VAL B CA 1
ATOM 3730 C C . VAL B 1 131 ? 3.91 -16.125 7.898 1 98.75 131 VAL B C 1
ATOM 3732 O O . VAL B 1 131 ? 3.867 -14.906 8.109 1 98.75 131 VAL B O 1
ATOM 3735 N N . LEU B 1 132 ? 2.883 -16.766 7.504 1 98.56 132 LEU B N 1
ATOM 3736 C CA . LEU B 1 132 ? 1.521 -16.25 7.445 1 98.56 132 LEU B CA 1
ATOM 3737 C C . LEU B 1 132 ? 0.708 -16.719 8.648 1 98.56 132 LEU B C 1
ATOM 3739 O O . LEU B 1 132 ? 0.387 -17.906 8.758 1 98.56 132 LEU B O 1
ATOM 3743 N N . LEU B 1 133 ? 0.305 -15.797 9.539 1 98 133 LEU B N 1
ATOM 3744 C CA . LEU B 1 133 ? -0.375 -16.141 10.789 1 98 133 LEU B CA 1
ATOM 3745 C C . LEU B 1 133 ? -1.844 -15.734 10.734 1 98 133 LEU B C 1
ATOM 3747 O O . LEU B 1 133 ? -2.174 -14.648 10.258 1 98 133 LEU B O 1
ATOM 3751 N N . PRO B 1 134 ? -2.691 -16.578 11.219 1 96.62 134 PRO B N 1
ATOM 3752 C CA . PRO B 1 134 ? -4.109 -16.219 11.266 1 96.62 134 PRO B CA 1
ATOM 3753 C C . PRO B 1 134 ? -4.418 -15.172 12.336 1 96.62 134 PRO B C 1
ATOM 3755 O O . PRO B 1 134 ? -3.822 -15.195 13.414 1 96.62 134 PRO B O 1
ATOM 3758 N N . LEU B 1 135 ? -5.262 -14.227 12.094 1 93.44 135 LEU B N 1
ATOM 3759 C CA . LEU B 1 135 ? -5.742 -13.234 13.055 1 93.44 135 LEU B CA 1
ATOM 3760 C C . LEU B 1 135 ? -7.098 -13.641 13.617 1 93.44 135 LEU B C 1
ATOM 3762 O O . LEU B 1 135 ? -7.559 -13.07 14.609 1 93.44 135 LEU B O 1
ATOM 3766 N N . GLY B 1 136 ? -7.695 -14.672 13.18 1 89 136 GLY B N 1
ATOM 3767 C CA . GLY B 1 136 ? -8.969 -15.219 13.633 1 89 136 GLY B CA 1
ATOM 3768 C C . GLY B 1 136 ? -9.094 -16.703 13.406 1 89 136 GLY B C 1
ATOM 3769 O O . GLY B 1 136 ? -8.094 -17.391 13.164 1 89 136 GLY B O 1
ATOM 3770 N N . ASP B 1 137 ? -10.297 -17.188 13.57 1 87.12 137 ASP B N 1
ATOM 3771 C CA . ASP B 1 137 ? -10.523 -18.625 13.523 1 87.12 137 ASP B CA 1
ATOM 3772 C C . ASP B 1 137 ? -11.117 -19.031 12.18 1 87.12 137 ASP B C 1
ATOM 3774 O O . ASP B 1 137 ? -11.695 -20.125 12.055 1 87.12 137 ASP B O 1
ATOM 3778 N N . GLY B 1 138 ? -10.945 -18.234 11.297 1 86.38 138 GLY B N 1
ATOM 3779 C CA . GLY B 1 138 ? -11.508 -18.578 10 1 86.38 138 GLY B CA 1
ATOM 3780 C C . GLY B 1 138 ? -10.797 -19.734 9.328 1 86.38 138 GLY B C 1
ATOM 3781 O O . GLY B 1 138 ? -9.672 -20.094 9.703 1 86.38 138 GLY B O 1
ATOM 3782 N N . PRO B 1 139 ? -11.477 -20.312 8.391 1 88.25 139 PRO B N 1
ATOM 3783 C CA . PRO B 1 139 ? -10.867 -21.453 7.688 1 88.25 139 PRO B CA 1
ATOM 3784 C C . PRO B 1 139 ? -9.672 -21.031 6.832 1 88.25 139 PRO B C 1
ATOM 3786 O O . PRO B 1 139 ? -9.594 -19.891 6.379 1 88.25 139 PRO B O 1
ATOM 3789 N N . VAL B 1 140 ? -8.805 -22 6.641 1 93.38 140 VAL B N 1
ATOM 3790 C CA . VAL B 1 140 ? -7.648 -21.781 5.781 1 93.38 140 VAL B CA 1
ATOM 3791 C C . VAL B 1 140 ? -8.062 -21.875 4.316 1 93.38 140 VAL B C 1
ATOM 3793 O O . VAL B 1 140 ? -8.719 -22.828 3.908 1 93.38 140 VAL B O 1
ATOM 3796 N N . GLN B 1 141 ? -7.781 -20.891 3.643 1 94.62 141 GLN B N 1
ATOM 3797 C CA . GLN B 1 141 ? -7.93 -20.891 2.189 1 94.62 141 GLN B CA 1
ATOM 3798 C C . GLN B 1 141 ? -6.703 -21.5 1.514 1 94.62 141 GLN B C 1
ATOM 3800 O O . GLN B 1 141 ? -5.691 -20.828 1.322 1 94.62 141 GLN B O 1
ATOM 3805 N N . ARG B 1 142 ? -6.777 -22.781 1.096 1 96.75 142 ARG B N 1
ATOM 3806 C CA . ARG B 1 142 ? -5.594 -23.516 0.645 1 96.75 142 ARG B CA 1
ATOM 3807 C C . ARG B 1 142 ? -4.977 -22.859 -0.582 1 96.75 142 ARG B C 1
ATOM 3809 O O . ARG B 1 142 ? -3.764 -22.641 -0.632 1 96.75 142 ARG B O 1
ATOM 3816 N N . PHE B 1 143 ? -5.805 -22.516 -1.561 1 97.25 143 PHE B N 1
ATOM 3817 C CA . PHE B 1 143 ? -5.289 -21.906 -2.775 1 97.25 143 PHE B CA 1
ATOM 3818 C C . PHE B 1 143 ? -4.738 -20.5 -2.48 1 97.25 143 PHE B C 1
ATOM 3820 O O . PHE B 1 143 ? -3.725 -20.094 -3.051 1 97.25 143 PHE B O 1
ATOM 3827 N N . GLY B 1 144 ? -5.406 -19.75 -1.592 1 97.5 144 GLY B N 1
ATOM 3828 C CA . GLY B 1 144 ? -4.938 -18.438 -1.197 1 97.5 144 GLY B CA 1
ATOM 3829 C C . GLY B 1 144 ? -3.564 -18.453 -0.557 1 97.5 144 GLY B C 1
ATOM 3830 O O . GLY B 1 144 ? -2.709 -17.625 -0.887 1 97.5 144 GLY B O 1
ATOM 3831 N N . HIS B 1 145 ? -3.371 -19.391 0.362 1 98.25 145 HIS B N 1
ATOM 3832 C CA . HIS B 1 145 ? -2.07 -19.531 1.003 1 98.25 145 HIS B CA 1
ATOM 3833 C C . HIS B 1 145 ? -0.987 -19.875 -0.018 1 98.25 145 HIS B C 1
ATOM 3835 O O . HIS B 1 145 ? 0.093 -19.281 -0 1 98.25 145 HIS B O 1
ATOM 3841 N N . MET B 1 146 ? -1.358 -20.797 -0.875 1 96.75 146 MET B N 1
ATOM 3842 C CA . MET B 1 146 ? -0.411 -21.172 -1.921 1 96.75 146 MET B CA 1
ATOM 3843 C C . MET B 1 146 ? -0.074 -19.984 -2.807 1 96.75 146 MET B C 1
ATOM 3845 O O . MET B 1 146 ? 1.1 -19.688 -3.043 1 96.75 146 MET B O 1
ATOM 3849 N N . LEU B 1 147 ? -1.056 -19.281 -3.23 1 97.06 147 LEU B N 1
ATOM 3850 C CA . LEU B 1 147 ? -0.893 -18.188 -4.191 1 97.06 147 LEU B CA 1
ATOM 3851 C C . LEU B 1 147 ? -0.059 -17.062 -3.6 1 97.06 147 LEU B C 1
ATOM 3853 O O . LEU B 1 147 ? 0.855 -16.547 -4.25 1 97.06 147 LEU B O 1
ATOM 3857 N N . ILE B 1 148 ? -0.334 -16.625 -2.41 1 98.06 148 ILE B N 1
ATOM 3858 C CA . ILE B 1 148 ? 0.335 -15.469 -1.83 1 98.06 148 ILE B CA 1
ATOM 3859 C C . ILE B 1 148 ? 1.786 -15.82 -1.507 1 98.06 148 ILE B C 1
ATOM 3861 O O . ILE B 1 148 ? 2.676 -14.969 -1.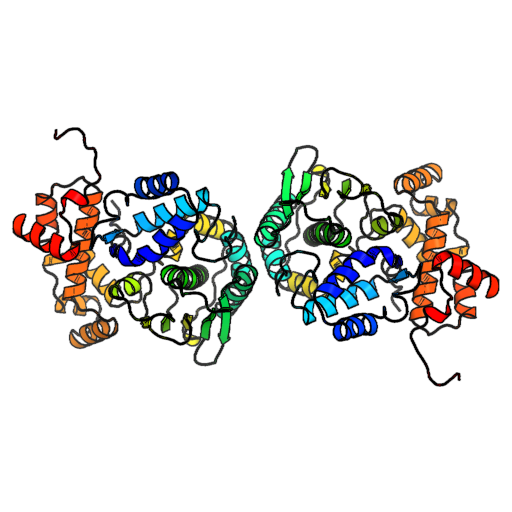62 1 98.06 148 ILE B O 1
ATOM 3865 N N . LEU B 1 149 ? 2.045 -17.047 -1.078 1 97.81 149 LEU B N 1
ATOM 3866 C CA . LEU B 1 149 ? 3.418 -17.484 -0.861 1 97.81 149 LEU B CA 1
ATOM 3867 C C . LEU B 1 149 ? 4.176 -17.578 -2.182 1 97.81 149 LEU B C 1
ATOM 3869 O O . LEU B 1 149 ? 5.359 -17.234 -2.248 1 97.81 149 LEU B O 1
ATOM 3873 N N . LYS B 1 150 ? 3.488 -18.062 -3.201 1 95.88 150 LYS B N 1
ATOM 3874 C CA . LYS B 1 150 ? 4.133 -18.125 -4.512 1 95.88 150 LYS B CA 1
ATOM 3875 C C . LYS B 1 150 ? 4.418 -16.719 -5.039 1 95.88 150 LYS B C 1
ATOM 3877 O O . LYS B 1 150 ? 5.434 -16.5 -5.703 1 95.88 150 LYS B O 1
ATOM 3882 N N . LEU B 1 151 ? 3.555 -15.789 -4.75 1 96.56 151 LEU B N 1
ATOM 3883 C CA . LEU B 1 151 ? 3.811 -14.398 -5.102 1 96.56 151 LEU B CA 1
ATOM 3884 C C . LEU B 1 151 ? 5.09 -13.898 -4.438 1 96.56 151 LEU B C 1
ATOM 3886 O O . LEU B 1 151 ? 5.906 -13.227 -5.078 1 96.56 151 LEU B O 1
ATOM 3890 N N . ALA B 1 152 ? 5.25 -14.211 -3.184 1 97.5 152 ALA B N 1
ATOM 3891 C CA . ALA B 1 152 ? 6.48 -13.828 -2.494 1 97.5 152 ALA B CA 1
ATOM 3892 C C . ALA B 1 152 ? 7.703 -14.398 -3.203 1 97.5 152 ALA B C 1
ATOM 3894 O O . ALA B 1 152 ? 8.664 -13.68 -3.48 1 97.5 152 ALA B O 1
ATOM 3895 N N . HIS B 1 153 ? 7.617 -15.656 -3.506 1 95.44 153 HIS B N 1
ATOM 3896 C CA . HIS B 1 153 ? 8.719 -16.328 -4.191 1 95.44 153 HIS B CA 1
ATOM 3897 C C . HIS B 1 153 ? 8.969 -15.719 -5.562 1 95.44 153 HIS B C 1
ATOM 3899 O O . HIS B 1 153 ? 10.125 -15.477 -5.934 1 95.44 153 HIS B O 1
ATOM 3905 N N . GLY B 1 154 ? 7.883 -15.547 -6.285 1 93.38 154 GLY B N 1
ATOM 3906 C CA . GLY B 1 154 ? 8 -14.961 -7.613 1 93.38 154 GLY B CA 1
ATOM 3907 C C . GLY B 1 154 ? 8.633 -13.586 -7.602 1 93.38 154 GLY B C 1
ATOM 3908 O O . GLY B 1 154 ? 9.492 -13.281 -8.43 1 93.38 154 GLY B O 1
ATOM 3909 N N . LEU B 1 155 ? 8.227 -12.781 -6.676 1 94.44 155 LEU B N 1
ATOM 3910 C CA . LEU B 1 155 ? 8.758 -11.43 -6.562 1 94.44 155 LEU B CA 1
ATOM 3911 C C . LEU B 1 155 ? 10.234 -11.453 -6.18 1 94.44 155 LEU B C 1
ATOM 3913 O O . LEU B 1 155 ? 11.039 -10.711 -6.746 1 94.44 155 LEU B O 1
ATOM 3917 N N . LEU B 1 156 ? 10.586 -12.312 -5.223 1 94.81 156 LEU B N 1
ATOM 3918 C CA . LEU B 1 156 ? 11.984 -12.453 -4.832 1 94.81 156 LEU B CA 1
ATOM 3919 C C . LEU B 1 156 ? 12.836 -12.891 -6.02 1 94.81 156 LEU B C 1
ATOM 3921 O O . LEU B 1 156 ? 13.945 -12.383 -6.219 1 94.81 156 LEU B O 1
ATOM 3925 N N . SER B 1 157 ? 12.305 -13.789 -6.758 1 92.38 157 SER B N 1
ATOM 3926 C CA . SER B 1 157 ? 13.023 -14.32 -7.91 1 92.38 157 SER B CA 1
ATOM 3927 C C . SER B 1 157 ? 13.18 -13.258 -8.992 1 92.38 157 SER B C 1
ATOM 3929 O O . SER B 1 157 ? 14.227 -13.172 -9.641 1 92.38 157 SER B O 1
ATOM 3931 N N . TRP B 1 158 ? 12.148 -12.523 -9.18 1 90.38 158 TRP B N 1
ATOM 3932 C CA . TRP B 1 158 ? 12.211 -11.414 -10.125 1 90.38 158 TRP B CA 1
ATOM 3933 C C . TRP B 1 158 ? 13.305 -10.43 -9.734 1 90.38 158 TRP B C 1
ATOM 3935 O O . TRP B 1 158 ? 14.117 -10.023 -10.57 1 90.38 158 TRP B O 1
ATOM 3945 N N . LEU B 1 159 ? 13.422 -10.07 -8.492 1 93.25 159 LEU B N 1
ATOM 3946 C CA . LEU B 1 159 ? 14.43 -9.141 -7.992 1 93.25 159 LEU B CA 1
ATOM 3947 C C . LEU B 1 159 ? 15.828 -9.734 -8.117 1 93.25 159 LEU B C 1
ATOM 3949 O O . LEU B 1 159 ? 16.781 -9.016 -8.438 1 93.25 159 LEU B O 1
ATOM 3953 N N . ALA B 1 160 ? 15.891 -11.023 -7.879 1 91.31 160 ALA B N 1
ATOM 3954 C CA . ALA B 1 160 ? 17.172 -11.703 -7.918 1 91.31 160 ALA B CA 1
ATOM 3955 C C . ALA B 1 160 ? 17.656 -11.891 -9.359 1 91.31 160 ALA B C 1
ATOM 3957 O O . ALA B 1 160 ? 18.859 -12.031 -9.602 1 91.31 160 ALA B O 1
ATOM 3958 N N . GLY B 1 161 ? 16.719 -11.961 -10.281 1 85.75 161 GLY B N 1
ATOM 3959 C CA . GLY B 1 161 ? 17.047 -12.234 -11.672 1 85.75 161 GLY B CA 1
ATOM 3960 C C . GLY B 1 161 ? 17.188 -13.711 -11.977 1 85.75 161 GLY B C 1
ATOM 3961 O O . GLY B 1 161 ? 17.609 -14.094 -13.07 1 85.75 161 GLY B O 1
ATOM 3962 N N . HIS B 1 162 ? 16.891 -14.516 -11 1 84.19 162 HIS B N 1
ATOM 3963 C CA . HIS B 1 162 ? 16.875 -15.969 -11.109 1 84.19 162 HIS B CA 1
ATOM 3964 C C . HIS B 1 162 ? 15.906 -16.578 -10.086 1 84.19 162 HIS B C 1
ATOM 3966 O O . HIS B 1 162 ? 15.422 -15.875 -9.195 1 84.19 162 HIS B O 1
ATOM 3972 N N . GLU B 1 163 ? 15.633 -17.781 -10.258 1 87.44 163 GLU B N 1
ATOM 3973 C CA . GLU B 1 163 ? 14.766 -18.469 -9.297 1 87.44 163 GLU B CA 1
ATOM 3974 C C . GLU B 1 163 ? 15.461 -18.625 -7.949 1 87.44 163 GLU B C 1
ATOM 3976 O O . GLU B 1 163 ? 16.438 -19.359 -7.832 1 87.44 163 GLU B O 1
ATOM 3981 N N . VAL B 1 164 ? 14.992 -18.016 -6.961 1 90.81 164 VAL B N 1
ATOM 3982 C CA . VAL B 1 164 ? 15.578 -18.062 -5.625 1 90.81 164 VAL B CA 1
ATOM 3983 C C . VAL B 1 164 ? 15.312 -19.422 -4.988 1 90.81 164 VAL B C 1
ATOM 3985 O O . VAL B 1 164 ? 14.172 -19.906 -4.988 1 90.81 164 VAL B O 1
ATOM 3988 N N . PRO B 1 165 ? 16.328 -20.047 -4.523 1 87.88 165 PRO B N 1
ATOM 3989 C CA . PRO B 1 165 ? 16.109 -21.344 -3.879 1 87.88 165 PRO B CA 1
ATOM 3990 C C . PRO B 1 165 ? 15.273 -21.234 -2.605 1 87.88 165 PRO B C 1
ATOM 3992 O O . PRO B 1 165 ? 15.555 -20.391 -1.75 1 87.88 165 PRO B O 1
ATOM 3995 N N . VAL B 1 166 ? 14.297 -22.031 -2.508 1 92.69 166 VAL B N 1
ATOM 3996 C CA . VAL B 1 166 ? 13.453 -22.156 -1.32 1 92.69 166 VAL B CA 1
ATOM 3997 C C . VAL B 1 166 ? 13.844 -23.406 -0.54 1 92.69 166 VAL B C 1
ATOM 3999 O O . VAL B 1 166 ? 13.945 -24.5 -1.113 1 92.69 166 VAL B O 1
ATOM 4002 N N . ARG B 1 167 ? 14.086 -23.219 0.686 1 92.5 167 ARG B N 1
ATOM 4003 C CA . ARG B 1 167 ? 14.453 -24.359 1.521 1 92.5 167 ARG B CA 1
ATOM 4004 C C . ARG B 1 167 ? 13.258 -25.281 1.753 1 92.5 167 ARG B C 1
ATOM 4006 O O . ARG B 1 167 ? 13.375 -26.5 1.655 1 92.5 167 ARG B O 1
ATOM 4013 N N . ALA B 1 168 ? 12.164 -24.672 2.102 1 92.44 168 ALA B N 1
ATOM 4014 C CA . ALA B 1 168 ? 10.953 -25.453 2.334 1 92.44 168 ALA B CA 1
ATOM 4015 C C . ALA B 1 168 ? 9.711 -24.578 2.271 1 92.44 168 ALA B C 1
ATOM 4017 O O . ALA B 1 168 ? 9.781 -23.359 2.504 1 92.44 168 ALA B O 1
ATOM 4018 N N . VAL B 1 169 ? 8.633 -25.203 1.891 1 95.88 169 VAL B N 1
ATOM 4019 C CA . VAL B 1 169 ? 7.305 -24.609 1.936 1 95.88 169 VAL B CA 1
ATOM 4020 C C . VAL B 1 169 ? 6.461 -25.312 2.998 1 95.88 169 VAL B C 1
ATOM 4022 O O . VAL B 1 169 ? 6.492 -26.531 3.115 1 95.88 169 VAL B O 1
ATOM 4025 N N . HIS B 1 170 ? 5.777 -24.516 3.809 1 97.12 170 HIS B N 1
ATOM 4026 C CA . HIS B 1 170 ? 4.895 -25.062 4.832 1 97.12 170 HIS B CA 1
ATOM 4027 C C . HIS B 1 170 ? 3.459 -24.578 4.633 1 97.12 170 HIS B C 1
ATOM 4029 O O . HIS B 1 170 ? 3.227 -23.422 4.309 1 97.12 170 HIS B O 1
ATOM 4035 N N . PHE B 1 171 ? 2.541 -25.5 4.762 1 98.19 171 PHE B N 1
ATOM 4036 C CA . PHE B 1 171 ? 1.128 -25.141 4.75 1 98.19 171 PHE B CA 1
ATOM 4037 C C . PHE B 1 171 ? 0.455 -25.547 6.055 1 98.19 171 PHE B C 1
ATOM 4039 O O . PHE B 1 171 ? 0.73 -26.625 6.594 1 98.19 171 PHE B O 1
ATOM 4046 N N . ALA B 1 172 ? -0.43 -24.75 6.527 1 97.69 172 ALA B N 1
ATOM 4047 C CA . ALA B 1 172 ? -1.097 -24.938 7.812 1 97.69 172 ALA B CA 1
ATOM 4048 C C . ALA B 1 172 ? -2.277 -25.891 7.688 1 97.69 172 ALA B C 1
ATOM 4050 O O . ALA B 1 172 ? -2.936 -26.219 8.68 1 97.69 172 ALA B O 1
ATOM 4051 N N . PHE B 1 173 ? -2.611 -26.375 6.574 1 97.44 173 PHE B N 1
ATOM 4052 C CA . PHE B 1 173 ? -3.711 -27.312 6.367 1 97.44 173 PHE B CA 1
ATOM 4053 C C . PHE B 1 173 ? -3.186 -28.719 6.141 1 97.44 173 PHE B C 1
ATOM 4055 O O . PHE B 1 173 ? -2.006 -28.906 5.84 1 97.44 173 PHE B O 1
ATOM 4062 N N . GLU B 1 174 ? -4.039 -29.703 6.246 1 96.44 174 GLU B N 1
ATOM 4063 C CA . GLU B 1 174 ? -3.67 -31.109 6.113 1 96.44 174 GLU B CA 1
ATOM 4064 C C . GLU B 1 174 ? -3.322 -31.453 4.668 1 96.44 174 GLU B C 1
ATOM 4066 O O . GLU B 1 174 ? -3.795 -30.797 3.738 1 96.44 174 GLU B O 1
ATOM 4071 N N . ARG B 1 175 ? -2.518 -32.469 4.492 1 94.81 175 ARG B N 1
ATOM 4072 C CA . ARG B 1 175 ? -2.111 -32.938 3.17 1 94.81 175 ARG B CA 1
ATOM 4073 C C . ARG B 1 175 ? -3.324 -33.312 2.322 1 94.81 175 ARG B C 1
ATOM 4075 O O . ARG B 1 175 ? -4.074 -34.219 2.668 1 94.81 175 ARG B O 1
ATOM 4082 N N . PRO B 1 176 ? -3.486 -32.656 1.232 1 93.75 176 PRO B N 1
ATOM 4083 C CA . PRO B 1 176 ? -4.621 -33 0.376 1 93.75 176 PRO B CA 1
ATOM 4084 C C . PRO B 1 176 ? -4.316 -34.188 -0.549 1 93.75 176 PRO B C 1
ATOM 4086 O O . PRO B 1 176 ? -3.158 -34.594 -0.674 1 93.75 176 PRO B O 1
ATOM 4089 N N . GLY B 1 177 ? -5.395 -34.656 -1.185 1 88.56 177 GLY B N 1
ATOM 4090 C CA . GLY B 1 177 ? -5.234 -35.781 -2.125 1 88.56 177 GLY B CA 1
ATOM 4091 C C . GLY B 1 177 ? -4.48 -35.375 -3.381 1 88.56 177 GLY B C 1
ATOM 4092 O O . GLY B 1 177 ? -3.975 -36.25 -4.102 1 88.56 177 GLY B O 1
ATOM 4093 N N . PHE B 1 178 ? -4.348 -34.156 -3.58 1 87.38 178 PHE B N 1
ATOM 4094 C CA . PHE B 1 178 ? -3.676 -33.625 -4.766 1 87.38 178 PHE B CA 1
ATOM 4095 C C . PHE B 1 178 ? -2.371 -32.938 -4.387 1 87.38 178 PHE B C 1
ATOM 4097 O O . PHE B 1 178 ? -1.966 -31.969 -5.035 1 87.38 178 PHE B O 1
ATOM 4104 N N . ALA B 1 179 ? -1.679 -33.312 -3.377 1 87.12 179 ALA B N 1
ATOM 4105 C CA . ALA B 1 179 ? -0.479 -32.688 -2.83 1 87.12 179 ALA B CA 1
ATOM 4106 C C . ALA B 1 179 ? 0.627 -32.625 -3.879 1 87.12 179 ALA B C 1
ATOM 4108 O O . ALA B 1 179 ? 1.453 -31.703 -3.854 1 87.12 179 ALA B O 1
ATOM 4109 N N . GLN B 1 180 ? 0.617 -33.469 -4.797 1 76.94 180 GLN B N 1
ATOM 4110 C CA . GLN B 1 180 ? 1.663 -33.531 -5.812 1 76.94 180 GLN B CA 1
ATOM 4111 C C . GLN B 1 180 ? 1.625 -32.312 -6.707 1 76.94 180 GLN B C 1
ATOM 4113 O O . GLN B 1 180 ? 2.645 -31.922 -7.285 1 76.94 180 GLN B O 1
ATOM 4118 N N . ASP B 1 181 ? 0.479 -31.656 -6.809 1 85.38 181 ASP B N 1
ATOM 4119 C CA . ASP B 1 181 ? 0.32 -30.5 -7.672 1 85.38 181 ASP B CA 1
ATOM 4120 C C . ASP B 1 181 ? 1.118 -29.312 -7.145 1 85.38 181 ASP B C 1
ATOM 4122 O O . ASP B 1 181 ? 1.505 -28.422 -7.91 1 85.38 181 ASP B O 1
ATOM 4126 N N . TYR B 1 182 ? 1.405 -29.297 -5.832 1 88.31 182 TYR B N 1
ATOM 4127 C CA . TYR B 1 182 ? 2.152 -28.188 -5.246 1 88.31 182 TYR B CA 1
ATOM 4128 C C . TYR B 1 182 ? 3.592 -28.188 -5.746 1 88.31 182 TYR B C 1
ATOM 4130 O O . TYR B 1 182 ? 4.223 -27.125 -5.809 1 88.31 182 TYR B O 1
ATOM 4138 N N . SER B 1 183 ? 4.102 -29.297 -6.156 1 77.75 183 SER B N 1
ATOM 4139 C CA . SER B 1 183 ? 5.469 -29.406 -6.656 1 77.75 183 SER B CA 1
ATOM 4140 C C . SER B 1 183 ? 5.602 -28.781 -8.047 1 77.75 183 SER B C 1
ATOM 4142 O O . SER B 1 183 ? 6.707 -28.484 -8.492 1 77.75 183 SER B O 1
ATOM 4144 N N . VAL B 1 184 ? 4.473 -28.672 -8.711 1 77.56 184 VAL B N 1
ATOM 4145 C CA . VAL B 1 184 ? 4.457 -28.016 -10.008 1 77.56 184 VAL B CA 1
ATOM 4146 C C . VAL B 1 184 ? 4.699 -26.516 -9.828 1 77.56 184 VAL B C 1
ATOM 4148 O O . VAL B 1 184 ? 5.293 -25.875 -10.695 1 77.56 184 VAL B O 1
ATOM 4151 N N . ILE B 1 185 ? 4.34 -26.062 -8.625 1 86.38 185 ILE B N 1
ATOM 4152 C CA . ILE B 1 185 ? 4.352 -24.625 -8.367 1 86.38 185 ILE B CA 1
ATOM 4153 C C . ILE B 1 185 ? 5.637 -24.234 -7.637 1 86.38 185 ILE B C 1
ATOM 4155 O O . ILE B 1 185 ? 6.273 -23.234 -7.969 1 86.38 185 ILE B O 1
ATOM 4159 N N . PHE B 1 186 ? 6.004 -25.062 -6.656 1 86.19 186 PHE B N 1
ATOM 4160 C CA . PHE B 1 186 ? 7.156 -24.75 -5.816 1 86.19 186 PHE B CA 1
ATOM 4161 C C . PHE B 1 186 ? 8.297 -25.734 -6.082 1 86.19 186 PHE B C 1
ATOM 4163 O O . PHE B 1 186 ? 8.125 -26.938 -5.953 1 86.19 186 PHE B O 1
ATOM 4170 N N . PRO B 1 187 ? 9.398 -25.188 -6.391 1 75.25 187 PRO B N 1
ATOM 4171 C CA . PRO B 1 187 ? 10.57 -26.047 -6.574 1 75.25 187 PRO B CA 1
ATOM 4172 C C . PRO B 1 187 ? 11.273 -26.359 -5.258 1 75.25 187 PRO B C 1
ATOM 4174 O O . PRO B 1 187 ? 12.477 -26.125 -5.125 1 75.25 187 PRO B O 1
ATOM 4177 N N . ALA B 1 188 ? 10.578 -26.875 -4.273 1 79.75 188 ALA B N 1
ATOM 4178 C CA . ALA B 1 188 ? 11.086 -27.141 -2.932 1 79.75 188 ALA B CA 1
ATOM 4179 C C . ALA B 1 188 ? 10.219 -28.172 -2.211 1 79.75 188 ALA B C 1
ATOM 4181 O O . ALA B 1 188 ? 9.094 -28.453 -2.635 1 79.75 188 ALA B O 1
ATOM 4182 N N . PRO B 1 189 ? 10.836 -28.766 -1.097 1 82.06 189 PRO B N 1
ATOM 4183 C CA . PRO B 1 189 ? 9.984 -29.625 -0.266 1 82.06 189 PRO B CA 1
ATOM 4184 C C . PRO B 1 189 ? 8.773 -28.891 0.298 1 82.06 189 PRO B C 1
ATOM 4186 O O . PRO B 1 189 ? 8.898 -27.766 0.772 1 82.06 189 PRO B O 1
ATOM 4189 N N . VAL B 1 190 ? 7.645 -29.594 0.179 1 89.81 190 VAL B N 1
ATOM 4190 C CA . VAL B 1 190 ? 6.387 -29.031 0.67 1 89.81 190 VAL B CA 1
ATOM 4191 C C . VAL B 1 190 ? 5.887 -29.844 1.855 1 89.81 190 VAL B C 1
ATOM 4193 O O . VAL B 1 190 ? 5.727 -31.062 1.752 1 89.81 190 VAL B O 1
ATOM 4196 N N . HIS B 1 191 ? 5.707 -29.125 2.986 1 91.81 191 HIS B N 1
ATOM 4197 C CA . HIS B 1 191 ? 5.199 -29.766 4.199 1 91.81 191 HIS B CA 1
ATOM 4198 C C . HIS B 1 191 ? 3.789 -29.281 4.52 1 91.81 191 HIS B C 1
ATOM 4200 O O . HIS B 1 191 ? 3.459 -28.109 4.293 1 91.81 191 HIS B O 1
ATOM 4206 N N . PHE B 1 192 ? 2.973 -30.234 5.078 1 95.56 192 PHE B N 1
ATOM 4207 C CA . PHE B 1 192 ? 1.588 -29.922 5.414 1 95.56 192 PHE B CA 1
ATOM 4208 C C . PHE B 1 192 ? 1.333 -30.125 6.902 1 95.56 192 PHE B C 1
ATOM 4210 O O . PHE B 1 192 ? 2.166 -30.703 7.605 1 95.56 192 PHE B O 1
ATOM 4217 N N . GLY B 1 193 ? 0.243 -29.531 7.336 1 95.81 193 GLY B N 1
ATOM 4218 C CA . GLY B 1 193 ? -0.11 -29.672 8.742 1 95.81 193 GLY B CA 1
ATOM 4219 C C . GLY B 1 193 ? 0.772 -28.844 9.656 1 95.81 193 GLY B C 1
ATOM 4220 O O . GLY B 1 193 ? 0.917 -29.156 10.844 1 95.81 193 GLY B O 1
ATOM 4221 N N . ALA B 1 194 ? 1.422 -27.891 9.18 1 96.38 194 ALA B N 1
ATOM 4222 C CA . ALA B 1 194 ? 2.271 -27 9.977 1 96.38 194 ALA B CA 1
ATOM 4223 C C . ALA B 1 194 ? 1.431 -26.062 10.828 1 96.38 194 ALA B C 1
ATOM 4225 O O . ALA B 1 194 ? 0.228 -25.906 10.602 1 96.38 194 ALA B O 1
ATOM 4226 N N . SER B 1 195 ? 2.092 -25.453 11.836 1 95.56 195 SER B N 1
ATOM 4227 C CA . SER B 1 195 ? 1.399 -24.5 12.703 1 95.56 195 SER B CA 1
ATOM 4228 C C . SER B 1 195 ? 1.012 -23.234 11.945 1 95.56 195 SER B C 1
ATOM 4230 O O . SER B 1 195 ? 0.018 -22.594 12.281 1 95.56 195 SER B O 1
ATOM 4232 N N . ALA B 1 196 ? 1.793 -22.922 10.93 1 97.31 196 ALA B N 1
ATOM 4233 C CA . ALA B 1 196 ? 1.515 -21.781 10.07 1 97.31 196 ALA B CA 1
ATOM 4234 C C . ALA B 1 196 ? 2.053 -22.016 8.656 1 97.31 196 ALA B C 1
ATOM 4236 O O . ALA B 1 196 ? 3.029 -22.75 8.477 1 97.31 196 ALA B O 1
ATOM 4237 N N . SER B 1 197 ? 1.385 -21.453 7.652 1 98.56 197 SER B N 1
ATOM 4238 C CA . SER B 1 197 ? 1.909 -21.5 6.293 1 98.56 197 SER B CA 1
ATOM 4239 C C . SER B 1 197 ? 3.088 -20.547 6.129 1 98.56 197 SER B C 1
ATOM 4241 O O . SER B 1 197 ? 3.143 -19.5 6.777 1 98.56 197 SER B O 1
ATOM 4243 N N . GLY B 1 198 ? 4.02 -20.938 5.273 1 98.69 198 GLY B N 1
ATOM 4244 C CA . GLY B 1 198 ? 5.156 -20.047 5.113 1 98.69 198 GLY B CA 1
ATOM 4245 C C . GLY B 1 198 ? 6.223 -20.594 4.184 1 98.69 198 GLY B C 1
ATOM 4246 O O . GLY B 1 198 ? 6.055 -21.672 3.613 1 98.69 198 GLY B O 1
ATOM 4247 N N . LEU B 1 199 ? 7.285 -19.797 3.936 1 98.06 199 LEU B N 1
ATOM 4248 C CA . LEU B 1 199 ? 8.477 -20.141 3.176 1 98.06 199 LEU B CA 1
ATOM 4249 C C . LEU B 1 199 ? 9.727 -20.031 4.047 1 98.06 199 LEU B C 1
ATOM 4251 O O . LEU B 1 199 ? 9.844 -19.109 4.867 1 98.06 199 LEU B O 1
ATOM 4255 N N . SER B 1 200 ? 10.625 -20.891 3.869 1 97.88 200 SER B N 1
ATOM 4256 C CA . SER B 1 200 ? 11.93 -20.828 4.508 1 97.88 200 SER B CA 1
ATOM 4257 C C . SER B 1 200 ? 13.047 -20.703 3.473 1 97.88 200 SER B C 1
ATOM 4259 O O . SER B 1 200 ? 12.992 -21.328 2.412 1 97.88 200 SER B O 1
ATOM 4261 N N . PHE B 1 201 ? 14.016 -19.922 3.826 1 96.88 201 PHE B N 1
ATOM 4262 C CA . PHE B 1 201 ? 15.172 -19.688 2.959 1 96.88 201 PHE B CA 1
ATOM 4263 C C . PHE B 1 201 ? 16.469 -19.891 3.723 1 96.88 201 PHE B C 1
ATOM 4265 O O . PHE B 1 201 ? 16.516 -19.719 4.941 1 96.88 201 PHE B O 1
ATOM 4272 N N . ASP B 1 202 ? 17.453 -20.25 2.984 1 95.62 202 ASP B N 1
ATOM 4273 C CA . ASP B 1 202 ? 18.828 -20.203 3.463 1 95.62 202 ASP B CA 1
ATOM 4274 C C . ASP B 1 202 ? 19.484 -18.859 3.141 1 95.62 202 ASP B C 1
ATOM 4276 O O . ASP B 1 202 ? 19.719 -18.547 1.975 1 95.62 202 ASP B O 1
ATOM 4280 N N . PRO B 1 203 ? 19.781 -18.125 4.203 1 95.62 203 PRO B N 1
ATOM 4281 C CA . PRO B 1 203 ? 20.375 -16.812 3.947 1 95.62 203 PRO B CA 1
ATOM 4282 C C . PRO B 1 203 ? 21.625 -16.875 3.076 1 95.62 203 PRO B C 1
ATOM 4284 O O . PRO B 1 203 ? 21.875 -15.969 2.279 1 95.62 203 PRO B O 1
ATOM 4287 N N . ALA B 1 204 ? 22.375 -17.875 3.146 1 93.81 204 ALA B N 1
ATOM 4288 C CA . ALA B 1 204 ? 23.625 -18.031 2.414 1 93.81 204 ALA B CA 1
ATOM 4289 C C . ALA B 1 204 ? 23.375 -18.203 0.919 1 93.81 204 ALA B C 1
ATOM 4291 O O . ALA B 1 204 ? 24.266 -17.984 0.103 1 93.81 204 ALA B O 1
ATOM 4292 N N . GLN B 1 205 ? 22.219 -18.547 0.571 1 92.25 205 GLN B N 1
ATOM 4293 C CA . GLN B 1 205 ? 21.891 -18.812 -0.825 1 92.25 205 GLN B CA 1
ATOM 4294 C C . GLN B 1 205 ? 21.172 -17.641 -1.469 1 92.25 205 GLN B C 1
ATOM 4296 O O . GLN B 1 205 ? 20.781 -17.703 -2.633 1 92.25 205 GLN B O 1
ATOM 4301 N N . LEU B 1 206 ? 20.953 -16.578 -0.762 1 94 206 LEU B N 1
ATOM 4302 C CA . LEU B 1 206 ? 20.266 -15.422 -1.297 1 94 206 LEU B CA 1
ATOM 4303 C C . LEU B 1 206 ? 21.25 -14.422 -1.898 1 94 206 LEU B C 1
ATOM 4305 O O . LEU B 1 206 ? 22.141 -13.93 -1.203 1 94 206 LEU B O 1
ATOM 4309 N N . SER B 1 207 ? 21.078 -14.219 -3.139 1 91.44 207 SER B N 1
ATOM 4310 C CA . SER B 1 207 ? 21.922 -13.258 -3.844 1 91.44 207 SER B CA 1
ATOM 4311 C C . SER B 1 207 ? 21.438 -11.828 -3.607 1 91.44 207 SER B C 1
ATOM 4313 O O . SER B 1 207 ? 20.312 -11.617 -3.129 1 91.44 207 SER B O 1
ATOM 4315 N N . PRO B 1 208 ? 22.25 -10.852 -3.875 1 93.12 208 PRO B N 1
ATOM 4316 C CA . PRO B 1 208 ? 21.734 -9.484 -3.898 1 93.12 208 PRO B CA 1
ATOM 4317 C C . PRO B 1 208 ? 20.688 -9.266 -4.98 1 93.12 208 PRO B C 1
ATOM 4319 O O . PRO B 1 208 ? 20.688 -9.969 -5.996 1 93.12 208 PRO B O 1
ATOM 4322 N N . PRO B 1 209 ? 19.797 -8.359 -4.719 1 95 209 PRO B N 1
ATOM 4323 C CA . PRO B 1 209 ? 18.844 -8.031 -5.781 1 95 209 PRO B CA 1
ATOM 4324 C C . PRO B 1 209 ? 19.5 -7.289 -6.949 1 95 209 PRO B C 1
ATOM 4326 O O . PRO B 1 209 ? 20.547 -6.676 -6.785 1 95 209 PRO B O 1
ATOM 4329 N N . GLN B 1 210 ? 18.844 -7.449 -8.031 1 91.81 210 GLN B N 1
ATOM 4330 C CA . GLN B 1 210 ? 19.234 -6.668 -9.203 1 91.81 210 GLN B CA 1
ATOM 4331 C C . GLN B 1 210 ? 18.438 -5.375 -9.297 1 91.81 210 GLN B C 1
ATOM 4333 O O . GLN B 1 210 ? 17.25 -5.352 -8.969 1 91.81 210 GLN B O 1
ATOM 4338 N N . ALA B 1 211 ? 19.141 -4.344 -9.727 1 89.12 211 ALA B N 1
ATOM 4339 C CA . ALA B 1 211 ? 18.406 -3.107 -9.992 1 89.12 211 ALA B CA 1
ATOM 4340 C C . ALA B 1 211 ? 17.391 -3.303 -11.125 1 89.12 211 ALA B C 1
ATOM 4342 O O . ALA B 1 211 ? 17.734 -3.828 -12.188 1 89.12 211 ALA B O 1
ATOM 4343 N N . ARG B 1 212 ? 16.172 -2.99 -10.844 1 90.81 212 ARG B N 1
ATOM 4344 C CA . ARG B 1 212 ? 15.109 -3.117 -11.844 1 90.81 212 ARG B CA 1
ATOM 4345 C C . ARG B 1 212 ? 14.594 -1.747 -12.273 1 90.81 212 ARG B C 1
ATOM 4347 O O . ARG B 1 212 ? 14.281 -0.905 -11.43 1 90.81 212 ARG B O 1
ATOM 4354 N N . SER B 1 213 ? 14.484 -1.533 -13.523 1 90 213 SER B N 1
ATOM 4355 C CA . SER B 1 213 ? 13.953 -0.284 -14.062 1 90 213 SER B CA 1
ATOM 4356 C C . SER B 1 213 ? 12.43 -0.254 -14 1 90 213 SER B C 1
ATOM 4358 O O . SER B 1 213 ? 11.797 -1.286 -13.781 1 90 213 SER B O 1
ATOM 4360 N N . SER B 1 214 ? 11.914 0.927 -14.227 1 88.31 214 SER B N 1
ATOM 4361 C CA . SER B 1 214 ? 10.469 1.072 -14.297 1 88.31 214 SER B CA 1
ATOM 4362 C C . SER B 1 214 ? 9.891 0.28 -15.469 1 88.31 214 SER B C 1
ATOM 4364 O O . SER B 1 214 ? 8.789 -0.27 -15.367 1 88.31 214 SER B O 1
ATOM 4366 N N . ALA B 1 215 ? 10.641 0.23 -16.516 1 89.62 215 ALA B N 1
ATOM 4367 C CA . ALA B 1 215 ? 10.203 -0.531 -17.688 1 89.62 215 ALA B CA 1
ATOM 4368 C C . ALA B 1 215 ? 10.125 -2.021 -17.375 1 89.62 215 ALA B C 1
ATOM 4370 O O . ALA B 1 215 ? 9.203 -2.711 -17.812 1 89.62 215 ALA B O 1
ATOM 4371 N N . GLU B 1 216 ? 11.062 -2.514 -16.672 1 90 216 GLU B N 1
ATOM 4372 C CA . GLU B 1 216 ? 11.062 -3.918 -16.266 1 90 216 GLU B CA 1
ATOM 4373 C C . GLU B 1 216 ? 9.914 -4.219 -15.305 1 90 216 GLU B C 1
ATOM 4375 O O . GLU B 1 216 ? 9.32 -5.301 -15.359 1 90 216 GLU B O 1
ATOM 4380 N N . MET B 1 217 ? 9.664 -3.271 -14.438 1 91.25 217 MET B N 1
ATOM 4381 C CA . MET B 1 217 ? 8.516 -3.406 -13.547 1 91.25 217 MET B CA 1
ATOM 4382 C C . MET B 1 217 ? 7.215 -3.48 -14.344 1 91.25 217 MET B C 1
ATOM 4384 O O . MET B 1 217 ? 6.363 -4.332 -14.078 1 91.25 217 MET B O 1
ATOM 4388 N N . ASP B 1 218 ? 7.109 -2.633 -15.359 1 90.81 218 ASP B N 1
ATOM 4389 C CA . ASP B 1 218 ? 5.93 -2.627 -16.219 1 90.81 218 ASP B CA 1
ATOM 4390 C C . ASP B 1 218 ? 5.781 -3.951 -16.953 1 90.81 218 ASP B C 1
ATOM 4392 O O . ASP B 1 218 ? 4.672 -4.469 -17.094 1 90.81 218 ASP B O 1
ATOM 4396 N N . ALA B 1 219 ? 6.859 -4.438 -17.422 1 89.56 219 ALA B N 1
ATOM 4397 C CA . ALA B 1 219 ? 6.844 -5.715 -18.125 1 89.56 219 ALA B CA 1
ATOM 4398 C C . ALA B 1 219 ? 6.398 -6.848 -17.203 1 89.56 219 ALA B C 1
ATOM 4400 O O . ALA B 1 219 ? 5.617 -7.711 -17.609 1 89.56 219 ALA B O 1
ATOM 4401 N N . PHE B 1 220 ? 6.918 -6.812 -16.047 1 90.25 220 PHE B N 1
ATOM 4402 C CA . PHE B 1 220 ? 6.531 -7.809 -15.047 1 90.25 220 PHE B CA 1
ATOM 4403 C C . PHE B 1 220 ? 5.035 -7.738 -14.773 1 90.25 220 PHE B C 1
ATOM 4405 O O . PHE B 1 220 ? 4.359 -8.766 -14.711 1 90.25 220 PHE B O 1
ATOM 4412 N N . LEU B 1 221 ? 4.484 -6.551 -14.633 1 91.88 221 LEU B N 1
ATOM 4413 C CA . LEU B 1 221 ? 3.066 -6.328 -14.375 1 91.88 221 LEU B CA 1
ATOM 4414 C C . LEU B 1 221 ? 2.219 -6.824 -15.539 1 91.88 221 LEU B C 1
ATOM 4416 O O . LEU B 1 221 ? 1.158 -7.418 -15.328 1 91.88 221 LEU B O 1
ATOM 4420 N N . ALA B 1 222 ? 2.713 -6.613 -16.703 1 89.12 222 ALA B N 1
ATOM 4421 C CA . ALA B 1 222 ? 1.972 -6.992 -17.906 1 89.12 222 ALA B CA 1
ATOM 4422 C C . ALA B 1 222 ? 1.877 -8.508 -18.031 1 89.12 222 ALA B C 1
ATOM 4424 O O . ALA B 1 222 ? 0.888 -9.039 -18.547 1 89.12 222 ALA B O 1
ATOM 4425 N N . ARG B 1 223 ? 2.799 -9.195 -17.5 1 87.06 223 ARG B N 1
ATOM 4426 C CA . ARG B 1 223 ? 2.861 -10.641 -17.656 1 87.06 223 ARG B CA 1
ATOM 4427 C C . ARG B 1 223 ? 2.279 -11.344 -16.438 1 87.06 223 ARG B C 1
ATOM 4429 O O . ARG B 1 223 ? 2.086 -12.562 -16.453 1 87.06 223 ARG B O 1
ATOM 4436 N N . ALA B 1 224 ? 2.078 -10.578 -15.516 1 88.31 224 ALA B N 1
ATOM 4437 C CA . ALA B 1 224 ? 1.468 -11.156 -14.32 1 88.31 224 ALA B CA 1
ATOM 4438 C C . ALA B 1 224 ? 0.096 -11.75 -14.641 1 88.31 224 ALA B C 1
ATOM 4440 O O . ALA B 1 224 ? -0.649 -11.203 -15.453 1 88.31 224 ALA B O 1
ATOM 4441 N N . PRO B 1 225 ? -0.283 -13.016 -13.992 1 90.62 225 PRO B N 1
ATOM 4442 C CA . PRO B 1 225 ? 0.476 -13.672 -12.922 1 90.62 225 PRO B CA 1
ATOM 4443 C C . PRO B 1 225 ? 1.422 -14.75 -13.453 1 90.62 225 PRO B C 1
ATOM 4445 O O . PRO B 1 225 ? 2.07 -15.445 -12.664 1 90.62 225 PRO B O 1
ATOM 4448 N N . ARG B 1 226 ? 1.479 -14.852 -14.727 1 82.12 226 ARG B N 1
ATOM 4449 C CA . ARG B 1 226 ? 2.246 -15.945 -15.312 1 82.12 226 ARG B CA 1
ATOM 4450 C C . ARG B 1 226 ? 3.656 -16 -14.734 1 82.12 226 ARG B C 1
ATOM 4452 O O . ARG B 1 226 ? 4.109 -17.047 -14.273 1 82.12 226 ARG B O 1
ATOM 4459 N N . ASP B 1 227 ? 4.305 -14.914 -14.641 1 75.88 227 ASP B N 1
ATOM 4460 C CA . ASP B 1 227 ? 5.727 -14.852 -14.312 1 75.88 227 ASP B CA 1
ATOM 4461 C C . ASP B 1 227 ? 5.961 -15.141 -12.828 1 75.88 227 ASP B C 1
ATOM 4463 O O . ASP B 1 227 ? 7.027 -15.625 -12.453 1 75.88 227 ASP B O 1
ATOM 4467 N N . TRP B 1 228 ? 4.961 -14.867 -12.094 1 75.94 228 TRP B N 1
ATOM 4468 C CA . TRP B 1 228 ? 5.293 -15.102 -10.695 1 75.94 228 TRP B CA 1
ATOM 4469 C C . TRP B 1 228 ? 4.656 -16.391 -10.188 1 75.94 228 TRP B C 1
ATOM 4471 O O . TRP B 1 228 ? 5.008 -16.891 -9.109 1 75.94 228 TRP B O 1
ATOM 4481 N N . ILE B 1 229 ? 3.725 -16.875 -10.891 1 78.06 229 ILE B N 1
ATOM 4482 C CA . ILE B 1 229 ? 3.207 -18.188 -10.508 1 78.06 229 ILE B CA 1
ATOM 4483 C C . ILE B 1 229 ? 4.152 -19.281 -11 1 78.06 229 ILE B C 1
ATOM 4485 O O . ILE B 1 229 ? 4.438 -20.234 -10.281 1 78.06 229 ILE B O 1
ATOM 4489 N N . PHE B 1 230 ? 4.559 -19.094 -12.203 1 65.31 230 PHE B N 1
ATOM 4490 C CA . PHE B 1 230 ? 5.344 -20.156 -12.805 1 65.31 230 PHE B CA 1
ATOM 4491 C C . PHE B 1 230 ? 6.758 -19.688 -13.117 1 65.31 230 PHE B C 1
ATOM 4493 O O . PHE B 1 230 ? 7.035 -19.25 -14.234 1 65.31 230 PHE B O 1
ATOM 4500 N N . THR B 1 231 ? 7.469 -19.344 -11.984 1 58.84 231 THR B N 1
ATOM 4501 C CA . THR B 1 231 ? 8.844 -18.875 -12.133 1 58.84 231 THR B CA 1
ATOM 4502 C C . THR B 1 231 ? 9.625 -19.797 -13.062 1 58.84 231 THR B C 1
ATOM 4504 O O . THR B 1 231 ? 9.617 -21.016 -12.891 1 58.84 231 THR B O 1
ATOM 4507 N N . SER B 1 232 ? 9.672 -19.406 -14.297 1 49.91 232 SER B N 1
ATOM 4508 C CA . SER B 1 232 ? 10.336 -20.125 -15.383 1 49.91 232 SER B CA 1
ATOM 4509 C C . SER B 1 232 ? 11.727 -20.594 -14.969 1 49.91 232 SER B C 1
ATOM 4511 O O . SER B 1 232 ? 12.406 -21.281 -15.727 1 49.91 232 SER B O 1
ATOM 4513 N N . TYR B 1 233 ? 12.211 -20.156 -13.914 1 47.28 233 TYR B N 1
ATOM 4514 C CA . TYR B 1 233 ? 13.609 -20.516 -13.766 1 47.28 233 TYR B CA 1
ATOM 4515 C C . TYR B 1 233 ? 13.742 -21.922 -13.164 1 47.28 233 TYR B C 1
ATOM 4517 O O . TYR B 1 233 ? 13.891 -22.062 -11.945 1 47.28 233 TYR B O 1
ATOM 4525 N N . HIS B 1 234 ? 12.891 -22.672 -13.578 1 47.59 234 HIS B N 1
ATOM 4526 C CA . HIS B 1 234 ? 12.734 -24.016 -13.047 1 47.59 234 HIS B CA 1
ATOM 4527 C C . HIS B 1 234 ? 14.078 -24.734 -12.953 1 47.59 234 HIS B C 1
ATOM 4529 O O . HIS B 1 234 ? 14.164 -25.938 -13.188 1 47.59 234 HIS B O 1
ATOM 4535 N N . GLU B 1 235 ? 15.156 -24.062 -12.68 1 45.72 235 GLU B N 1
ATOM 4536 C CA . GLU B 1 235 ? 16.453 -24.734 -12.703 1 45.72 235 GLU B CA 1
ATOM 4537 C C . GLU B 1 235 ? 16.562 -25.766 -11.578 1 45.72 235 GLU B C 1
ATOM 4539 O O . GLU B 1 235 ? 17.297 -26.75 -11.711 1 45.72 235 GLU B O 1
ATOM 4544 N N . HIS B 1 236 ? 15.781 -25.656 -10.461 1 51.25 236 HIS B N 1
ATOM 4545 C CA . HIS B 1 236 ? 16.453 -26.344 -9.367 1 51.25 236 HIS B CA 1
ATOM 4546 C C . HIS B 1 236 ? 15.727 -27.656 -9.023 1 51.25 236 HIS B C 1
ATOM 4548 O O . HIS B 1 236 ? 16.25 -28.469 -8.273 1 51.25 236 HIS B O 1
ATOM 4554 N N . SER B 1 237 ? 14.539 -27.984 -9.398 1 59.31 237 SER B N 1
ATOM 4555 C CA . SER B 1 237 ? 14.086 -29.297 -8.977 1 59.31 237 SER B CA 1
ATOM 4556 C C . SER B 1 237 ? 14.547 -30.375 -9.945 1 59.31 237 SER B C 1
ATOM 4558 O O . SER B 1 237 ? 14.539 -30.172 -11.156 1 59.31 237 SER B O 1
ATOM 4560 N N . GLN B 1 238 ? 15.164 -31.406 -9.32 1 67.12 238 GLN B N 1
ATOM 4561 C CA . GLN B 1 238 ? 15.641 -32.5 -10.156 1 67.12 238 GLN B CA 1
ATOM 4562 C C . GLN B 1 238 ? 14.523 -33.031 -11.055 1 67.12 238 GLN B C 1
ATOM 4564 O O . GLN B 1 238 ? 14.773 -33.406 -12.203 1 67.12 238 GLN B O 1
ATOM 4569 N N . SER B 1 239 ? 13.312 -32.906 -10.445 1 72.44 239 SER B N 1
ATOM 4570 C CA . SER B 1 239 ? 12.18 -33.406 -11.227 1 72.44 239 SER B CA 1
ATOM 4571 C C . SER B 1 239 ? 11.969 -32.531 -12.477 1 72.44 239 SER B C 1
ATOM 4573 O O . SER B 1 239 ? 11.711 -33.062 -13.562 1 72.44 239 SER B O 1
ATOM 4575 N N . LEU B 1 240 ? 12.133 -31.344 -12.312 1 71.69 240 LEU B N 1
ATOM 4576 C CA . LEU B 1 240 ? 11.93 -30.453 -13.445 1 71.69 240 LEU B CA 1
ATOM 4577 C C . LEU B 1 240 ? 13.078 -30.562 -14.438 1 71.69 240 LEU B C 1
ATOM 4579 O O . LEU B 1 240 ? 12.867 -30.453 -15.648 1 71.69 240 LEU B O 1
ATOM 4583 N N . ARG B 1 241 ? 14.18 -30.781 -13.93 1 74.94 241 ARG B N 1
ATOM 4584 C CA . ARG B 1 241 ? 15.32 -30.969 -14.812 1 74.94 241 ARG B CA 1
ATOM 4585 C C . ARG B 1 241 ? 15.172 -32.25 -15.633 1 74.94 241 ARG B C 1
ATOM 4587 O O . ARG B 1 241 ? 15.484 -32.281 -16.828 1 74.94 241 ARG B O 1
ATOM 4594 N N . VAL B 1 242 ? 14.766 -33.219 -14.914 1 82.19 242 VAL B N 1
ATOM 4595 C CA . VAL B 1 242 ? 14.523 -34.469 -15.609 1 82.19 242 VAL B CA 1
ATOM 4596 C C . VAL B 1 242 ? 13.438 -34.281 -16.656 1 82.19 242 VAL B C 1
ATOM 4598 O O . VAL B 1 242 ? 13.57 -34.75 -17.797 1 82.19 242 VAL B O 1
ATOM 4601 N N . ARG B 1 243 ? 12.453 -33.594 -16.234 1 80.12 243 ARG B N 1
ATOM 4602 C CA . ARG B 1 243 ? 11.344 -33.312 -17.156 1 80.12 243 ARG B CA 1
ATOM 4603 C C . ARG B 1 243 ? 11.828 -32.562 -18.375 1 80.12 243 ARG B C 1
ATOM 4605 O O . ARG B 1 243 ? 11.461 -32.906 -19.516 1 80.12 243 ARG B O 1
ATOM 4612 N N . ALA B 1 244 ? 12.562 -31.609 -18.188 1 76.69 244 ALA B N 1
ATOM 4613 C CA . ALA B 1 244 ? 13.102 -30.797 -19.266 1 76.69 244 ALA B CA 1
ATOM 4614 C C . ALA B 1 244 ? 13.977 -31.641 -20.188 1 76.69 244 ALA B C 1
ATOM 4616 O O . ALA B 1 244 ? 13.906 -31.516 -21.422 1 76.69 244 ALA B O 1
ATOM 4617 N N . PHE B 1 245 ? 14.789 -32.406 -19.562 1 81.81 245 PHE B N 1
ATOM 4618 C CA . PHE B 1 245 ? 15.641 -33.344 -20.328 1 81.81 245 PHE B CA 1
ATOM 4619 C C . PHE B 1 245 ? 14.797 -34.25 -21.188 1 81.81 245 PHE B C 1
ATOM 4621 O O . PHE B 1 245 ? 15.062 -34.406 -22.391 1 81.81 245 PHE B O 1
ATOM 4628 N N . LEU B 1 246 ? 13.805 -34.812 -20.562 1 85.06 246 LEU B N 1
ATOM 4629 C CA . LEU B 1 246 ? 12.938 -35.719 -21.266 1 85.06 246 LEU B CA 1
ATOM 4630 C C . LEU B 1 246 ? 12.242 -35.031 -22.438 1 85.06 246 LEU B C 1
ATOM 4632 O O . LEU B 1 246 ? 12.156 -35.594 -23.531 1 85.06 246 LEU B O 1
ATOM 4636 N N . PHE B 1 247 ? 11.836 -33.906 -22.234 1 80.25 247 PHE B N 1
ATOM 4637 C CA . PHE B 1 247 ? 11.094 -33.156 -23.25 1 80.25 247 PHE B CA 1
ATOM 4638 C C . PHE B 1 247 ? 11.984 -32.844 -24.438 1 80.25 247 PHE B C 1
ATOM 4640 O O . PHE B 1 247 ? 11.516 -32.844 -25.578 1 80.25 247 PHE B O 1
ATOM 4647 N N . ARG B 1 248 ? 13.148 -32.531 -24.141 1 79 248 ARG B N 1
ATOM 4648 C CA . ARG B 1 248 ? 14.086 -32.125 -25.188 1 79 248 ARG B CA 1
ATOM 4649 C C . ARG B 1 248 ? 14.617 -33.375 -25.922 1 79 248 ARG B C 1
ATOM 4651 O O . ARG B 1 248 ? 15.18 -33.25 -27.016 1 79 248 ARG B O 1
ATOM 4658 N N . SER B 1 249 ? 14.539 -34.406 -25.266 1 79.88 249 SER B N 1
ATOM 4659 C CA . SER B 1 249 ? 15.047 -35.656 -25.828 1 79.88 249 SER B CA 1
ATOM 4660 C C . SER B 1 249 ? 13.93 -36.5 -26.453 1 79.88 249 SER B C 1
ATOM 4662 O O . SER B 1 249 ? 12.773 -36.031 -26.5 1 79.88 249 SER B O 1
ATOM 4664 N N . ASP B 1 250 ? 14.406 -37.562 -27.172 1 75.81 250 ASP B N 1
ATOM 4665 C CA . ASP B 1 250 ? 13.414 -38.562 -27.516 1 75.81 250 ASP B CA 1
ATOM 4666 C C . ASP B 1 250 ? 12.898 -39.281 -26.266 1 75.81 250 ASP B C 1
ATOM 4668 O O . ASP B 1 250 ? 13.375 -40.344 -25.922 1 75.81 250 ASP B O 1
ATOM 4672 N N . TRP B 1 251 ? 11.891 -38.688 -25.625 1 73.69 251 TRP B N 1
ATOM 4673 C CA . TRP B 1 251 ? 11.516 -39.031 -24.266 1 73.69 251 TRP B CA 1
ATOM 4674 C C . TRP B 1 251 ? 10.961 -40.469 -24.188 1 73.69 251 TRP B C 1
ATOM 4676 O O . TRP B 1 251 ? 11.094 -41.125 -23.172 1 73.69 251 TRP B O 1
ATOM 4686 N N . VAL B 1 252 ? 10.477 -40.906 -25.266 1 75.56 252 VAL B N 1
ATOM 4687 C CA . VAL B 1 252 ? 9.875 -42.25 -25.266 1 75.56 252 VAL B CA 1
ATOM 4688 C C . VAL B 1 252 ? 10.953 -43.281 -25.016 1 75.56 252 VAL B C 1
ATOM 4690 O O . VAL B 1 252 ? 10.734 -44.25 -24.25 1 75.56 252 VAL B O 1
ATOM 4693 N N . GLY B 1 253 ? 12.07 -43.031 -25.5 1 79.44 253 GLY B N 1
ATOM 4694 C CA . GLY B 1 253 ? 13.125 -44.031 -25.391 1 79.44 253 GLY B CA 1
ATOM 4695 C C . GLY B 1 253 ? 14.125 -43.719 -24.281 1 79.44 253 GLY B C 1
ATOM 4696 O O . GLY B 1 253 ? 15.023 -44.5 -24.016 1 79.44 253 GLY B O 1
ATOM 4697 N N . CYS B 1 254 ? 13.875 -42.656 -23.594 1 87.75 254 CYS B N 1
ATOM 4698 C CA . CYS B 1 254 ? 14.852 -42.219 -22.594 1 87.75 254 CYS B CA 1
ATOM 4699 C C . CYS B 1 254 ? 14.703 -43 -21.297 1 87.75 254 CYS B C 1
ATOM 4701 O O . CYS B 1 254 ? 13.586 -43.25 -20.828 1 87.75 254 CYS B O 1
ATOM 4703 N N . SER B 1 255 ? 15.82 -43.469 -20.797 1 90.94 255 SER B N 1
ATOM 4704 C CA . SER B 1 255 ? 15.836 -44.25 -19.547 1 90.94 255 SER B CA 1
ATOM 4705 C C . SER B 1 255 ? 16.375 -43.406 -18.391 1 90.94 255 SER B C 1
ATOM 4707 O O . SER B 1 255 ? 16.875 -42.281 -18.609 1 90.94 255 SER B O 1
ATOM 4709 N N . LEU B 1 256 ? 16.172 -44 -17.219 1 92.81 256 LEU B N 1
ATOM 4710 C CA . LEU B 1 256 ? 16.75 -43.375 -16.031 1 92.81 256 LEU B CA 1
ATOM 4711 C C . LEU B 1 256 ? 18.266 -43.156 -16.203 1 92.81 256 LEU B C 1
ATOM 4713 O O . LEU B 1 256 ? 18.812 -42.156 -15.773 1 92.81 256 LEU B O 1
ATOM 4717 N N . SER B 1 257 ? 18.844 -44.156 -16.828 1 92.94 257 SER B N 1
ATOM 4718 C CA . SER B 1 257 ? 20.281 -44.094 -17.078 1 92.94 257 SER B CA 1
ATOM 4719 C C . SER B 1 257 ? 20.641 -42.938 -18 1 92.94 257 SER B C 1
ATOM 4721 O O . SER B 1 257 ? 21.625 -42.25 -17.766 1 92.94 257 SER B O 1
ATOM 4723 N N . ASP B 1 258 ? 19.844 -42.781 -18.984 1 92.44 258 ASP B N 1
ATOM 4724 C CA . ASP B 1 258 ? 20.062 -41.656 -19.906 1 92.44 258 ASP B CA 1
ATOM 4725 C C . ASP B 1 258 ? 19.953 -40.312 -19.188 1 92.44 258 ASP B C 1
ATOM 4727 O O . ASP B 1 258 ? 20.766 -39.438 -19.406 1 92.44 258 ASP B O 1
ATOM 4731 N N . ALA B 1 259 ? 18.922 -40.25 -18.391 1 91.44 259 ALA B N 1
ATOM 4732 C CA . ALA B 1 259 ? 18.703 -39.031 -17.641 1 91.44 259 ALA B CA 1
ATOM 4733 C C . ALA B 1 259 ? 19.844 -38.75 -16.656 1 91.44 259 ALA B C 1
ATOM 4735 O O . ALA B 1 259 ? 20.328 -37.625 -16.547 1 91.44 259 ALA B O 1
ATOM 4736 N N . ALA B 1 260 ? 20.219 -39.719 -15.945 1 93.19 260 ALA B N 1
ATOM 4737 C CA . ALA B 1 260 ? 21.297 -39.594 -14.969 1 93.19 260 ALA B CA 1
ATOM 4738 C C . ALA B 1 260 ? 22.594 -39.125 -15.633 1 93.19 260 ALA B C 1
ATOM 4740 O O . ALA B 1 260 ? 23.25 -38.219 -15.125 1 93.19 260 ALA B O 1
ATOM 4741 N N . GLN B 1 261 ? 22.891 -39.719 -16.766 1 91.75 261 GLN B N 1
ATOM 4742 C CA . GLN B 1 261 ? 24.078 -39.344 -17.516 1 91.75 261 GLN B CA 1
ATOM 4743 C C . GLN B 1 261 ? 24.016 -37.906 -17.969 1 91.75 261 GLN B C 1
ATOM 4745 O O . GLN B 1 261 ? 24.984 -37.156 -17.844 1 91.75 261 GLN B O 1
ATOM 4750 N N . ALA B 1 262 ? 22.922 -37.531 -18.453 1 88.88 262 ALA B N 1
ATOM 4751 C CA . ALA B 1 262 ? 22.734 -36.188 -18.969 1 88.88 262 ALA B CA 1
ATOM 4752 C C . ALA B 1 262 ? 22.859 -35.156 -17.859 1 88.88 262 ALA B C 1
ATOM 4754 O O . ALA B 1 262 ? 23.328 -34.031 -18.094 1 88.88 262 ALA B O 1
ATOM 4755 N N . LEU B 1 263 ? 22.453 -35.5 -16.688 1 87.31 263 LEU B N 1
ATOM 4756 C CA . LEU B 1 263 ? 22.438 -34.562 -15.562 1 87.31 263 LEU B CA 1
ATOM 4757 C C . LEU B 1 263 ? 23.703 -34.688 -14.727 1 87.31 263 LEU B C 1
ATOM 4759 O O . LEU B 1 263 ? 23.844 -34.031 -13.703 1 87.31 263 LEU B O 1
ATOM 4763 N N . GLY B 1 264 ? 24.547 -35.594 -15.133 1 89.94 264 GLY B N 1
ATOM 4764 C CA . GLY B 1 264 ? 25.844 -35.719 -14.492 1 89.94 264 GLY B CA 1
ATOM 4765 C C . GLY B 1 264 ? 25.75 -36.375 -13.125 1 89.94 264 GLY B C 1
ATOM 4766 O O . GLY B 1 264 ? 26.5 -36.031 -12.211 1 89.94 264 GLY B O 1
ATOM 4767 N N . MET B 1 265 ? 24.812 -37.188 -12.938 1 90.75 265 MET B N 1
ATOM 4768 C CA . MET B 1 265 ? 24.609 -37.906 -11.672 1 90.75 265 MET B CA 1
ATOM 4769 C C . MET B 1 265 ? 24.562 -39.406 -11.883 1 90.75 265 MET B C 1
ATOM 4771 O O . MET B 1 265 ? 24.375 -39.875 -13.008 1 90.75 265 MET B O 1
ATOM 4775 N N . SER B 1 266 ? 24.797 -40.125 -10.82 1 93.44 266 SER B N 1
ATOM 4776 C CA . SER B 1 266 ? 24.547 -41.562 -10.875 1 93.44 266 SER B CA 1
ATOM 4777 C C . SER B 1 266 ? 23.062 -41.875 -10.82 1 93.44 266 SER B C 1
ATOM 4779 O O . SER B 1 266 ? 22.266 -41.031 -10.359 1 93.44 266 SER B O 1
ATOM 4781 N N . ARG B 1 267 ? 22.719 -43.031 -11.328 1 93.38 267 ARG B N 1
ATOM 4782 C CA . ARG B 1 267 ? 21.328 -43.469 -11.25 1 93.38 267 ARG B CA 1
ATOM 4783 C C . ARG B 1 267 ? 20.844 -43.438 -9.812 1 93.38 267 ARG B C 1
ATOM 4785 O O . ARG B 1 267 ? 19.703 -43.031 -9.547 1 93.38 267 ARG B O 1
ATOM 4792 N N . ARG B 1 268 ? 21.734 -43.844 -8.945 1 93 268 ARG B N 1
ATOM 4793 C CA . ARG B 1 268 ? 21.391 -43.906 -7.527 1 93 268 ARG B CA 1
ATOM 4794 C C . ARG B 1 268 ? 21.125 -42.5 -6.961 1 93 268 ARG B C 1
ATOM 4796 O O . ARG B 1 268 ? 20.156 -42.281 -6.238 1 93 268 ARG B O 1
ATOM 4803 N N . THR B 1 269 ? 21.953 -41.688 -7.285 1 91.62 269 THR B N 1
ATOM 4804 C CA . THR B 1 269 ? 21.844 -40.312 -6.801 1 91.62 269 THR B CA 1
ATOM 4805 C C . THR B 1 269 ? 20.578 -39.656 -7.355 1 91.62 269 THR B C 1
ATOM 4807 O O . THR B 1 269 ? 19.828 -39 -6.613 1 91.62 269 THR B O 1
ATOM 4810 N N . LEU B 1 270 ? 20.344 -39.812 -8.602 1 91.12 270 LEU B N 1
ATOM 4811 C CA . LEU B 1 270 ? 19.156 -39.219 -9.227 1 91.12 270 LEU B CA 1
ATOM 4812 C C . LEU B 1 270 ? 17.875 -39.781 -8.625 1 91.12 270 LEU B C 1
ATOM 4814 O O . LEU B 1 270 ? 16.938 -39.062 -8.344 1 91.12 270 LEU B O 1
ATOM 4818 N N . THR B 1 271 ? 17.875 -41.062 -8.406 1 90.88 271 THR B N 1
ATOM 4819 C CA . THR B 1 271 ? 16.719 -41.719 -7.816 1 90.88 271 THR B CA 1
ATOM 4820 C C . THR B 1 271 ? 16.453 -41.188 -6.41 1 90.88 271 THR B C 1
ATOM 4822 O O . THR B 1 271 ? 15.305 -40.875 -6.062 1 90.88 271 THR B O 1
ATOM 4825 N N . ARG B 1 272 ? 17.484 -41.031 -5.703 1 87 272 ARG B N 1
ATOM 4826 C CA . ARG B 1 272 ? 17.359 -40.531 -4.34 1 87 272 ARG B CA 1
ATOM 4827 C C . ARG B 1 272 ? 16.812 -39.094 -4.336 1 87 272 ARG B C 1
ATOM 4829 O O . ARG B 1 272 ? 15.93 -38.781 -3.547 1 87 272 ARG B O 1
ATOM 4836 N N . ARG B 1 273 ? 17.312 -38.375 -5.242 1 80.25 273 ARG B N 1
ATOM 4837 C CA . ARG B 1 273 ? 16.891 -36.969 -5.312 1 80.25 273 ARG B CA 1
ATOM 4838 C C . ARG B 1 273 ? 15.438 -36.844 -5.75 1 80.25 273 ARG B C 1
ATOM 4840 O O . ARG B 1 273 ? 14.711 -36 -5.258 1 80.25 273 ARG B O 1
ATOM 4847 N N . MET B 1 274 ? 15.039 -37.656 -6.629 1 81.19 274 MET B N 1
ATOM 4848 C CA . MET B 1 274 ? 13.648 -37.656 -7.074 1 81.19 274 MET B CA 1
ATOM 4849 C C . MET B 1 274 ? 12.719 -38.125 -5.957 1 81.19 274 MET B C 1
ATOM 4851 O O . MET B 1 274 ? 11.609 -37.594 -5.809 1 81.19 274 MET B O 1
ATOM 4855 N N . GLU B 1 275 ? 13.227 -39.031 -5.219 1 80.62 275 GLU B N 1
ATOM 4856 C CA . GLU B 1 275 ? 12.453 -39.5 -4.07 1 80.62 275 GLU B CA 1
ATOM 4857 C C . GLU B 1 275 ? 12.273 -38.375 -3.041 1 80.62 275 GLU B C 1
ATOM 4859 O O . GLU B 1 275 ? 11.203 -38.25 -2.441 1 80.62 275 GLU B O 1
ATOM 4864 N N . GLU B 1 276 ? 13.297 -37.75 -2.932 1 70.5 276 GLU B N 1
ATOM 4865 C CA . GLU B 1 276 ? 13.227 -36.594 -2.037 1 70.5 276 GLU B CA 1
ATOM 4866 C C . GLU B 1 276 ? 12.188 -35.562 -2.516 1 70.5 276 GLU B C 1
ATOM 4868 O O . GLU B 1 276 ? 11.562 -34.875 -1.705 1 70.5 276 GLU B O 1
ATOM 4873 N N . ASP B 1 277 ? 12.062 -35.594 -3.82 1 67.75 277 ASP B N 1
ATOM 4874 C CA . ASP B 1 277 ? 11.07 -34.719 -4.422 1 67.75 277 ASP B CA 1
ATOM 4875 C C . ASP B 1 277 ? 9.688 -35.375 -4.41 1 67.75 277 ASP B C 1
ATOM 4877 O O . ASP B 1 277 ? 8.711 -34.781 -4.879 1 67.75 277 ASP B O 1
ATOM 4881 N N . GLY B 1 278 ? 9.625 -36.594 -3.949 1 70.44 278 GLY B N 1
ATOM 4882 C CA . GLY B 1 278 ? 8.367 -37.312 -3.85 1 70.44 278 GLY B CA 1
ATOM 4883 C C . GLY B 1 278 ? 7.898 -37.875 -5.176 1 70.44 278 GLY B C 1
ATOM 4884 O O . GLY B 1 278 ? 6.695 -38 -5.414 1 70.44 278 GLY B O 1
ATOM 4885 N N . THR B 1 279 ? 8.812 -38.062 -6.062 1 81.06 279 THR B N 1
ATOM 4886 C CA . THR B 1 279 ? 8.445 -38.562 -7.383 1 81.06 279 THR B CA 1
ATOM 4887 C C . THR B 1 279 ? 9.438 -39.594 -7.871 1 81.06 279 THR B C 1
ATOM 4889 O O . THR B 1 279 ? 10.25 -40.094 -7.09 1 81.06 279 THR B O 1
ATOM 4892 N N . SER B 1 280 ? 9.188 -40.156 -9.055 1 87.31 280 SER B N 1
ATOM 4893 C CA . SER B 1 280 ? 10.055 -41.125 -9.711 1 87.31 280 SER B CA 1
ATOM 4894 C C . SER B 1 280 ? 10.227 -40.781 -11.195 1 87.31 280 SER B C 1
ATOM 4896 O O . SER B 1 280 ? 9.5 -39.938 -11.734 1 87.31 280 SER B O 1
ATOM 4898 N N . PHE B 1 281 ? 11.219 -41.438 -11.703 1 89.12 281 PHE B N 1
ATOM 4899 C CA . PHE B 1 281 ? 11.484 -41.219 -13.125 1 89.12 281 PHE B CA 1
ATOM 4900 C C . PHE B 1 281 ? 10.258 -41.594 -13.961 1 89.12 281 PHE B C 1
ATOM 4902 O O . PHE B 1 281 ? 9.852 -40.812 -14.828 1 89.12 281 PHE B O 1
ATOM 4909 N N . GLN B 1 282 ? 9.672 -42.688 -13.633 1 87.56 282 GLN B N 1
ATOM 4910 C CA . GLN B 1 282 ? 8.516 -43.125 -14.406 1 87.56 282 GLN B CA 1
ATOM 4911 C C . GLN B 1 282 ? 7.336 -42.188 -14.219 1 87.56 282 GLN B C 1
ATOM 4913 O O . GLN B 1 282 ? 6.602 -41.906 -15.164 1 87.56 282 GLN B O 1
ATOM 4918 N N . ALA B 1 283 ? 7.168 -41.719 -13.031 1 86.25 283 ALA B N 1
ATOM 4919 C CA . ALA B 1 283 ? 6.09 -40.781 -12.75 1 86.25 283 ALA B CA 1
ATOM 4920 C C . ALA B 1 283 ? 6.266 -39.5 -13.547 1 86.25 283 ALA B C 1
ATOM 4922 O O . ALA B 1 283 ? 5.293 -38.938 -14.055 1 86.25 283 ALA B O 1
ATOM 4923 N N . ILE B 1 284 ? 7.484 -39.062 -13.609 1 85.62 284 ILE B N 1
ATOM 4924 C CA . ILE B 1 284 ? 7.793 -37.875 -14.359 1 85.62 284 ILE B CA 1
ATOM 4925 C C . ILE B 1 284 ? 7.504 -38.094 -15.844 1 85.62 284 ILE B C 1
ATOM 4927 O O . ILE B 1 284 ? 6.914 -37.219 -16.5 1 85.62 284 ILE B O 1
ATOM 4931 N N . LYS B 1 285 ? 7.914 -39.188 -16.328 1 86.31 285 LYS B N 1
ATOM 4932 C CA . LYS B 1 285 ? 7.68 -39.531 -17.719 1 86.31 285 LYS B CA 1
ATOM 4933 C C . LYS B 1 285 ? 6.184 -39.594 -18.031 1 86.31 285 LYS B C 1
ATOM 4935 O O . LYS B 1 285 ? 5.734 -39.031 -19.031 1 86.31 285 LYS B O 1
ATOM 4940 N N . ASP B 1 286 ? 5.461 -40.188 -17.172 1 85.19 286 ASP B N 1
ATOM 4941 C CA . ASP B 1 286 ? 4.02 -40.312 -17.359 1 85.19 286 ASP B CA 1
ATOM 4942 C C . ASP B 1 286 ? 3.344 -38.938 -17.297 1 85.19 286 ASP B C 1
ATOM 4944 O O . ASP B 1 286 ? 2.434 -38.656 -18.078 1 85.19 286 ASP B O 1
ATOM 4948 N N . ALA B 1 287 ? 3.793 -38.219 -16.391 1 85.19 287 ALA B N 1
ATOM 4949 C CA . ALA B 1 287 ? 3.229 -36.875 -16.25 1 85.19 287 ALA B CA 1
ATOM 4950 C C . ALA B 1 287 ? 3.514 -36.031 -17.5 1 85.19 287 ALA B C 1
ATOM 4952 O O . ALA B 1 287 ? 2.652 -35.281 -17.953 1 85.19 287 ALA B O 1
ATOM 4953 N N . LEU B 1 288 ? 4.66 -36.156 -17.938 1 85.5 288 LEU B N 1
ATOM 4954 C CA . LEU B 1 288 ? 5.023 -35.438 -19.156 1 85.5 288 LEU B CA 1
ATOM 4955 C C . LEU B 1 288 ? 4.164 -35.875 -20.328 1 85.5 288 LEU B C 1
ATOM 4957 O O . LEU B 1 288 ? 3.658 -35.031 -21.094 1 85.5 288 LEU B O 1
ATOM 4961 N N . ARG B 1 289 ? 4.035 -37.156 -20.438 1 86.81 289 ARG B N 1
ATOM 4962 C CA . ARG B 1 289 ? 3.186 -37.719 -21.469 1 86.81 289 ARG B CA 1
ATOM 4963 C C . ARG B 1 289 ? 1.77 -37.156 -21.391 1 86.81 289 ARG B C 1
ATOM 4965 O O . ARG B 1 289 ? 1.212 -36.719 -22.391 1 86.81 289 ARG B O 1
ATOM 4972 N N . ARG B 1 290 ? 1.311 -37.188 -20.266 1 86.12 290 ARG B N 1
ATOM 4973 C CA . ARG B 1 290 ? -0.028 -36.656 -20 1 86.12 290 ARG B CA 1
ATOM 4974 C C . ARG B 1 290 ? -0.133 -35.188 -20.375 1 86.12 290 ARG B C 1
ATOM 4976 O O . ARG B 1 290 ? -1.049 -34.781 -21.094 1 86.12 290 ARG B O 1
ATOM 4983 N N . ASP B 1 291 ? 0.788 -34.5 -19.922 1 86.94 291 ASP B N 1
ATOM 4984 C CA . ASP B 1 291 ? 0.738 -33.031 -20.109 1 86.94 291 ASP B CA 1
ATOM 4985 C C . ASP B 1 291 ? 0.886 -32.688 -21.594 1 86.94 291 ASP B C 1
ATOM 4987 O O . ASP B 1 291 ? 0.23 -31.75 -22.078 1 86.94 291 ASP B O 1
ATOM 4991 N N . ILE B 1 292 ? 1.708 -33.344 -22.297 1 85.31 292 ILE B N 1
ATOM 4992 C CA . ILE B 1 292 ? 1.858 -33.156 -23.734 1 85.31 292 ILE B CA 1
ATOM 4993 C C . ILE B 1 292 ? 0.544 -33.469 -24.438 1 85.31 292 ILE B C 1
ATOM 4995 O O . ILE B 1 292 ? 0.097 -32.719 -25.297 1 85.31 292 ILE B O 1
ATOM 4999 N N . ALA B 1 293 ? -0.01 -34.531 -24.031 1 87.81 293 ALA B N 1
ATOM 5000 C CA . ALA B 1 293 ? -1.277 -34.938 -24.641 1 87.81 293 ALA B CA 1
ATOM 5001 C C . ALA B 1 293 ? -2.357 -33.906 -24.406 1 87.81 293 ALA B C 1
ATOM 5003 O O . ALA B 1 293 ? -3.078 -33.531 -25.344 1 87.81 293 ALA B O 1
ATOM 5004 N N . ILE B 1 294 ? -2.438 -33.469 -23.25 1 84.75 294 ILE B N 1
ATOM 5005 C CA . ILE B 1 294 ? -3.449 -32.5 -22.891 1 84.75 294 ILE B CA 1
ATOM 5006 C C . ILE B 1 294 ? -3.242 -31.219 -23.703 1 84.75 294 ILE B C 1
ATOM 5008 O O . ILE B 1 294 ? -4.195 -30.672 -24.25 1 84.75 294 ILE B O 1
ATOM 5012 N N . ARG B 1 295 ? -2.08 -30.797 -23.766 1 82.56 295 ARG B N 1
ATOM 5013 C CA . ARG B 1 295 ? -1.772 -29.609 -24.562 1 82.56 295 ARG B CA 1
ATOM 5014 C C . ARG B 1 295 ? -2.184 -29.797 -26.016 1 82.56 295 ARG B C 1
ATOM 5016 O O . ARG B 1 295 ? -2.848 -28.938 -26.594 1 82.56 295 ARG B O 1
ATOM 5023 N N . ASP B 1 296 ? -1.772 -30.891 -26.547 1 85.81 296 ASP B N 1
ATOM 5024 C CA . ASP B 1 296 ? -2.051 -31.156 -27.953 1 85.81 296 ASP B CA 1
ATOM 5025 C C . ASP B 1 296 ? -3.553 -31.281 -28.203 1 85.81 296 ASP B C 1
ATOM 5027 O O . ASP B 1 296 ? -4.051 -30.844 -29.25 1 85.81 296 ASP B O 1
ATOM 5031 N N . LEU B 1 297 ? -4.254 -31.812 -27.312 1 85.12 297 LEU B N 1
ATOM 5032 C CA . LEU B 1 297 ? -5.703 -31.922 -27.422 1 85.12 297 LEU B CA 1
ATOM 5033 C C . LEU B 1 297 ? -6.363 -30.547 -27.422 1 85.12 297 LEU B C 1
ATOM 5035 O O . LEU B 1 297 ? -7.238 -30.266 -28.234 1 85.12 297 LEU B O 1
ATOM 5039 N N . ARG B 1 298 ? -5.91 -29.781 -26.594 1 80.94 298 ARG B N 1
ATOM 5040 C CA . ARG B 1 298 ? -6.488 -28.453 -26.453 1 80.94 298 ARG B CA 1
ATOM 5041 C C . ARG B 1 298 ? -6.184 -27.594 -27.672 1 80.94 298 ARG B C 1
ATOM 5043 O O . ARG B 1 298 ? -7.004 -26.766 -28.078 1 80.94 298 ARG B O 1
ATOM 5050 N N . GLU B 1 299 ? -5.016 -27.766 -28.188 1 81.19 299 GLU B N 1
ATOM 5051 C CA . GLU B 1 299 ? -4.641 -27.031 -29.391 1 81.19 299 GLU B CA 1
ATOM 5052 C C . GLU B 1 299 ? -5.477 -27.469 -30.594 1 81.19 299 GLU B C 1
ATOM 5054 O O . GLU B 1 299 ? -5.68 -26.688 -31.531 1 81.19 299 GLU B O 1
ATOM 5059 N N . GLY B 1 300 ? -5.918 -28.703 -30.625 1 81.06 300 GLY B N 1
ATOM 5060 C CA . GLY B 1 300 ? -6.902 -29.203 -31.578 1 81.06 300 GLY B CA 1
ATOM 5061 C C . GLY B 1 300 ? -6.332 -29.422 -32.969 1 81.06 300 GLY B C 1
ATOM 5062 O O . GLY B 1 300 ? -7.078 -29.641 -33.938 1 81.06 300 GLY B O 1
ATOM 5063 N N . ARG B 1 301 ? -5.039 -29.375 -33.25 1 82.38 301 ARG B N 1
ATOM 5064 C CA . ARG B 1 301 ? -4.434 -29.453 -34.562 1 82.38 301 ARG B CA 1
ATOM 5065 C C . ARG B 1 301 ? -4.188 -30.891 -34.969 1 82.38 301 ARG B C 1
ATOM 5067 O O . ARG B 1 301 ? -4.086 -31.203 -36.156 1 82.38 301 ARG B O 1
ATOM 5074 N N . LYS B 1 302 ? -4.062 -31.797 -33.906 1 89.56 302 LYS B N 1
ATOM 5075 C CA . LYS B 1 302 ? -3.73 -33.188 -34.188 1 89.56 302 LYS B CA 1
ATOM 5076 C C . LYS B 1 302 ? -4.918 -34.125 -33.875 1 89.56 302 LYS B C 1
ATOM 5078 O O . LYS B 1 302 ? -5.723 -33.812 -33 1 89.56 302 LYS B O 1
ATOM 5083 N N . SER B 1 303 ? -4.953 -35.125 -34.75 1 91.31 303 SER B N 1
ATOM 5084 C CA . SER B 1 303 ? -5.949 -36.156 -34.406 1 91.31 303 SER B CA 1
ATOM 5085 C C . SER B 1 303 ? -5.578 -36.906 -33.156 1 91.31 303 SER B C 1
ATOM 5087 O O . SER B 1 303 ? -4.43 -36.875 -32.719 1 91.31 303 SER B O 1
ATOM 5089 N N . ILE B 1 304 ? -6.562 -37.594 -32.625 1 91.56 304 ILE B N 1
ATOM 5090 C CA . ILE B 1 304 ? -6.324 -38.375 -31.438 1 91.56 304 ILE B CA 1
ATOM 5091 C C . ILE B 1 304 ? -5.297 -39.469 -31.719 1 91.56 304 ILE B C 1
ATOM 5093 O O . ILE B 1 304 ? -4.449 -39.75 -30.875 1 91.56 304 ILE B O 1
ATOM 5097 N N . GLU B 1 305 ? -5.359 -39.969 -32.906 1 91.44 305 GLU B N 1
ATOM 5098 C CA . GLU B 1 305 ? -4.406 -41 -33.312 1 91.44 305 GLU B CA 1
ATOM 5099 C C . GLU B 1 305 ? -2.988 -40.438 -33.406 1 91.44 305 GLU B C 1
ATOM 5101 O O . GLU B 1 305 ? -2.039 -41.062 -32.938 1 91.44 305 GLU B O 1
ATOM 5106 N N . GLU B 1 306 ? -2.9 -39.344 -33.938 1 92.12 306 GLU B N 1
ATOM 5107 C CA . GLU B 1 306 ? -1.6 -38.688 -34.031 1 92.12 306 GLU B CA 1
ATOM 5108 C C . GLU B 1 306 ? -1.035 -38.375 -32.625 1 92.12 306 GLU B C 1
ATOM 5110 O O . GLU B 1 306 ? 0.152 -38.594 -32.375 1 92.12 306 GLU B O 1
ATOM 5115 N N . ILE B 1 307 ? -1.854 -37.906 -31.812 1 92.81 307 ILE B N 1
ATOM 5116 C CA . ILE B 1 307 ? -1.442 -37.594 -30.453 1 92.81 307 ILE B CA 1
ATOM 5117 C C . ILE B 1 307 ? -1 -38.844 -29.734 1 92.81 307 ILE B C 1
ATOM 5119 O O . ILE B 1 307 ? 0.027 -38.844 -29.047 1 92.81 307 ILE B O 1
ATOM 5123 N N . SER B 1 308 ? -1.749 -39.875 -29.938 1 91.69 308 SER B N 1
ATOM 5124 C CA . SER B 1 308 ? -1.428 -41.156 -29.344 1 91.69 308 SER B CA 1
ATOM 5125 C C . SER B 1 308 ? -0.035 -41.625 -29.75 1 91.69 308 SER B C 1
ATOM 5127 O O . SER B 1 308 ? 0.751 -42.062 -28.906 1 91.69 308 SER B O 1
ATOM 5129 N N . GLN B 1 309 ? 0.286 -41.5 -30.984 1 88.31 309 GLN B N 1
ATOM 5130 C CA . GLN B 1 309 ? 1.59 -41.906 -31.5 1 88.31 309 GLN B CA 1
ATOM 5131 C C . GLN B 1 309 ? 2.693 -40.969 -30.969 1 88.31 309 GLN B C 1
ATOM 5133 O O . GLN B 1 309 ? 3.764 -41.438 -30.578 1 88.31 309 GLN B O 1
ATOM 5138 N N . ASP B 1 310 ? 2.396 -39.75 -30.953 1 86.94 310 ASP B N 1
ATOM 5139 C CA . ASP B 1 310 ? 3.371 -38.75 -30.516 1 86.94 310 ASP B CA 1
ATOM 5140 C C . ASP B 1 310 ? 3.811 -39 -29.078 1 86.94 310 ASP B C 1
ATOM 5142 O O . ASP B 1 310 ? 4.969 -38.781 -28.734 1 86.94 310 ASP B O 1
ATOM 5146 N N . VAL B 1 311 ? 2.805 -39.5 -28.359 1 88.69 311 VAL B N 1
ATOM 5147 C CA . VAL B 1 311 ? 3.127 -39.625 -26.938 1 88.69 311 VAL B CA 1
ATOM 5148 C C . VAL B 1 311 ? 3.547 -41.094 -26.656 1 88.69 311 VAL B C 1
ATOM 5150 O O . VAL B 1 311 ? 3.707 -41.469 -25.5 1 88.69 311 VAL B O 1
ATOM 5153 N N . GLY B 1 312 ? 3.678 -41.844 -27.656 1 85.81 312 GLY B N 1
ATOM 5154 C CA . GLY B 1 312 ? 4.395 -43.125 -27.562 1 85.81 312 GLY B CA 1
ATOM 5155 C C . GLY B 1 312 ? 3.48 -44.312 -27.359 1 85.81 312 GLY B C 1
ATOM 5156 O O . GLY B 1 312 ? 3.914 -45.344 -26.875 1 85.81 312 GLY B O 1
ATOM 5157 N N . PHE B 1 313 ? 2.23 -44.125 -27.609 1 88.75 313 PHE B N 1
ATOM 5158 C CA . PHE B 1 313 ? 1.335 -45.281 -27.5 1 88.75 313 PHE B CA 1
ATOM 5159 C C . PHE B 1 313 ? 1.224 -46.031 -28.812 1 88.75 313 PHE B C 1
ATOM 5161 O O . PHE B 1 313 ? 1.244 -45.406 -29.891 1 88.75 313 PHE B O 1
ATOM 5168 N N . SER B 1 314 ? 1.071 -47.281 -28.688 1 85.25 314 SER B N 1
ATOM 5169 C CA . SER B 1 314 ? 1.01 -48.125 -29.875 1 85.25 314 SER B CA 1
ATOM 5170 C C . SER B 1 314 ? -0.387 -48.125 -30.484 1 85.25 314 SER B C 1
ATOM 5172 O O . SER B 1 314 ? -0.562 -48.5 -31.641 1 85.25 314 SER B O 1
ATOM 5174 N N . SER B 1 315 ? -1.375 -47.781 -29.703 1 90.38 315 SER B N 1
ATOM 5175 C CA . SER B 1 315 ? -2.744 -47.75 -30.219 1 90.38 315 SER B CA 1
ATOM 5176 C C . SER B 1 315 ? -3.553 -46.656 -29.547 1 90.38 315 SER B C 1
ATOM 5178 O O . SER B 1 315 ? -3.303 -46.312 -28.391 1 90.38 315 SER B O 1
ATOM 5180 N N . ALA B 1 316 ? -4.52 -46.219 -30.266 1 90.75 316 ALA B N 1
ATOM 5181 C CA . ALA B 1 316 ? -5.422 -45.188 -29.734 1 90.75 316 ALA B CA 1
ATOM 5182 C C . ALA B 1 316 ? -6.215 -45.75 -28.547 1 90.75 316 ALA B C 1
ATOM 5184 O O . ALA B 1 316 ? -6.535 -45 -27.609 1 90.75 316 ALA B O 1
ATOM 5185 N N . ALA B 1 317 ? -6.422 -46.969 -28.578 1 91.38 317 ALA B N 1
ATOM 5186 C CA . ALA B 1 317 ? -7.176 -47.594 -27.484 1 91.38 317 ALA B CA 1
ATOM 5187 C C . ALA B 1 317 ? -6.391 -47.531 -26.188 1 91.38 317 ALA B C 1
ATOM 5189 O O . ALA B 1 317 ? -6.945 -47.219 -25.125 1 91.38 317 ALA B O 1
ATOM 5190 N N . ASN B 1 318 ? -5.176 -47.875 -26.266 1 91.75 318 ASN B N 1
ATOM 5191 C CA . ASN B 1 318 ? -4.32 -47.844 -25.094 1 91.75 318 ASN B CA 1
ATOM 5192 C C . ASN B 1 318 ? -4.156 -46.406 -24.578 1 91.75 318 ASN B C 1
ATOM 5194 O O . ASN B 1 318 ? -4.133 -46.156 -23.375 1 91.75 318 ASN B O 1
ATOM 5198 N N . PHE B 1 319 ? -4.117 -45.531 -25.562 1 92.62 319 PHE B N 1
ATOM 5199 C CA . PHE B 1 319 ? -4.039 -44.125 -25.203 1 92.62 319 PHE B CA 1
ATOM 5200 C C . PHE B 1 319 ? -5.309 -43.656 -24.484 1 92.62 319 PHE B C 1
ATOM 5202 O O . PHE B 1 319 ? -5.238 -43 -23.453 1 92.62 319 PHE B O 1
ATOM 5209 N N . HIS B 1 320 ? -6.41 -44.031 -24.906 1 91.31 320 HIS B N 1
ATOM 5210 C CA . HIS B 1 320 ? -7.688 -43.656 -24.312 1 91.31 320 HIS B CA 1
ATOM 5211 C C . HIS B 1 320 ? -7.781 -44.156 -22.875 1 91.31 320 HIS B C 1
ATOM 5213 O O . HIS B 1 320 ? -8.219 -43.406 -21.984 1 91.31 320 HIS B O 1
ATOM 5219 N N . ARG B 1 321 ? -7.363 -45.344 -22.641 1 90.75 321 ARG B N 1
ATOM 5220 C CA . ARG B 1 321 ? -7.398 -45.938 -21.297 1 90.75 321 ARG B CA 1
ATOM 5221 C C . ARG B 1 321 ? -6.461 -45.188 -20.359 1 90.75 321 ARG B C 1
ATOM 5223 O O . ARG B 1 321 ? -6.832 -44.875 -19.219 1 90.75 321 ARG B O 1
ATOM 5230 N N . ALA B 1 322 ? -5.359 -44.938 -20.859 1 88.12 322 ALA B N 1
ATOM 5231 C CA . ALA B 1 322 ? -4.375 -44.25 -20.047 1 88.12 322 ALA B CA 1
ATOM 5232 C C . ALA B 1 322 ? -4.844 -42.812 -19.734 1 88.12 322 ALA B C 1
ATOM 5234 O O . ALA B 1 322 ? -4.727 -42.375 -18.594 1 88.12 322 ALA B O 1
ATOM 5235 N N . PHE B 1 323 ? -5.355 -42.188 -20.75 1 89.06 323 PHE B N 1
ATOM 5236 C CA . PHE B 1 323 ? -5.824 -40.812 -20.578 1 89.06 323 PHE B CA 1
ATOM 5237 C C . PHE B 1 323 ? -6.941 -40.75 -19.547 1 89.06 323 PHE B C 1
ATOM 5239 O O . PHE B 1 323 ? -6.949 -39.844 -18.703 1 89.06 323 PHE B O 1
ATOM 5246 N N . ARG B 1 324 ? -7.758 -41.656 -19.547 1 85.81 324 ARG B N 1
ATOM 5247 C CA . ARG B 1 324 ? -8.828 -41.75 -18.562 1 85.81 324 ARG B CA 1
ATOM 5248 C C . ARG B 1 324 ? -8.273 -41.969 -17.156 1 85.81 324 ARG B C 1
ATOM 5250 O O . ARG B 1 324 ? -8.773 -41.438 -16.188 1 85.81 324 ARG B O 1
ATOM 5257 N N . ARG B 1 325 ? -7.336 -42.781 -17.125 1 83.5 325 ARG B N 1
ATOM 5258 C CA . ARG B 1 325 ? -6.691 -43.031 -15.844 1 83.5 325 ARG B CA 1
ATOM 5259 C C . ARG B 1 325 ? -6.035 -41.781 -15.305 1 83.5 325 ARG B C 1
ATOM 5261 O O . ARG B 1 325 ? -6.094 -41.5 -14.102 1 83.5 325 ARG B O 1
ATOM 5268 N N . TRP B 1 326 ? -5.465 -41.031 -16.25 1 80.31 326 TRP B N 1
ATOM 5269 C CA . TRP B 1 326 ? -4.73 -39.812 -15.875 1 80.31 326 TRP B CA 1
ATOM 5270 C C . TRP B 1 326 ? -5.688 -38.719 -15.438 1 80.31 326 TRP B C 1
ATOM 5272 O O . TRP B 1 326 ? -5.395 -37.969 -14.492 1 80.31 326 TRP B O 1
ATOM 5282 N N . THR B 1 327 ? -6.84 -38.594 -16.188 1 79.19 327 THR B N 1
ATOM 5283 C CA . THR B 1 327 ? -7.602 -37.344 -16.078 1 79.19 327 THR B CA 1
ATOM 5284 C C . THR B 1 327 ? -9.031 -37.625 -15.641 1 79.19 327 THR B C 1
ATOM 5286 O O . THR B 1 327 ? -9.766 -36.719 -15.273 1 79.19 327 THR B O 1
ATOM 5289 N N . GLY B 1 328 ? -9.352 -38.875 -15.664 1 75.56 328 GLY B N 1
ATOM 5290 C CA . GLY B 1 328 ? -10.727 -39.25 -15.375 1 75.56 328 GLY B CA 1
ATOM 5291 C C . GLY B 1 328 ? -11.672 -38.938 -16.531 1 75.56 328 GLY B C 1
ATOM 5292 O O . GLY B 1 328 ? -12.875 -39.188 -16.438 1 75.56 328 GLY B O 1
ATOM 5293 N N . SER B 1 329 ? -11.188 -38.469 -17.656 1 79.44 329 SER B N 1
ATOM 5294 C CA . SER B 1 329 ? -11.992 -38.031 -18.797 1 79.44 329 SER B CA 1
ATOM 5295 C C . SER B 1 329 ? -11.477 -38.656 -20.094 1 79.44 329 SER B C 1
ATOM 5297 O O . SER B 1 329 ? -10.422 -39.281 -20.109 1 79.44 329 SER B O 1
ATOM 5299 N N . THR B 1 330 ? -12.297 -38.406 -21.172 1 83.44 330 THR B N 1
ATOM 5300 C CA . THR B 1 330 ? -11.867 -38.875 -22.484 1 83.44 330 THR B CA 1
ATOM 5301 C C . THR B 1 330 ? -11.031 -37.781 -23.188 1 83.44 330 THR B C 1
ATOM 5303 O O . THR B 1 330 ? -11.172 -36.594 -22.891 1 83.44 330 THR B O 1
ATOM 5306 N N . PRO B 1 331 ? -10.148 -38.219 -24.062 1 86.56 331 PRO B N 1
ATOM 5307 C CA . PRO B 1 331 ? -9.391 -37.25 -24.844 1 86.56 331 PRO B CA 1
ATOM 5308 C C . PRO B 1 331 ? -10.297 -36.25 -25.562 1 86.56 331 PRO B C 1
ATOM 5310 O O . PRO B 1 331 ? -9.984 -35.031 -25.594 1 86.56 331 PRO B O 1
ATOM 5313 N N . ARG B 1 332 ? -11.367 -36.594 -25.969 1 83.25 332 ARG B N 1
ATOM 5314 C CA . ARG B 1 332 ? -12.273 -35.719 -26.719 1 83.25 332 ARG B CA 1
ATOM 5315 C C . ARG B 1 332 ? -12.789 -34.594 -25.859 1 83.25 332 ARG B C 1
ATOM 5317 O O . ARG B 1 332 ? -13.008 -33.469 -26.344 1 83.25 332 ARG B O 1
ATOM 5324 N N . SER B 1 333 ? -12.93 -34.875 -24.641 1 78.38 333 SER B N 1
ATOM 5325 C CA . SER B 1 333 ? -13.484 -33.875 -23.719 1 78.38 333 SER B CA 1
ATOM 5326 C C . SER B 1 333 ? -12.523 -32.719 -23.547 1 78.38 333 SER B C 1
ATOM 5328 O O . SER B 1 333 ? -12.93 -31.625 -23.125 1 78.38 333 SER B O 1
ATOM 5330 N N . TYR B 1 334 ? -11.336 -32.938 -23.844 1 79.81 334 TYR B N 1
ATOM 5331 C CA . TYR B 1 334 ? -10.328 -31.906 -23.672 1 79.81 334 TYR B CA 1
ATOM 5332 C C . TYR B 1 334 ? -10.148 -31.078 -24.938 1 79.81 334 TYR B C 1
ATOM 5334 O O . TYR B 1 334 ? -9.43 -30.078 -24.938 1 79.81 334 TYR B O 1
ATOM 5342 N N . ARG B 1 335 ? -10.758 -31.578 -26.031 1 77.44 335 ARG B N 1
ATOM 5343 C CA . ARG B 1 335 ? -10.641 -30.844 -27.281 1 77.44 335 ARG B CA 1
ATOM 5344 C C . ARG B 1 335 ? -11.539 -29.609 -27.281 1 77.44 335 ARG B C 1
ATOM 5346 O O . ARG B 1 335 ? -12.648 -29.641 -26.75 1 77.44 335 ARG B O 1
ATOM 5353 N N . SER B 1 336 ? -11.016 -28.531 -27.422 1 62.44 336 SER B N 1
ATOM 5354 C CA . SER B 1 336 ? -11.797 -27.297 -27.484 1 62.44 336 SER B CA 1
ATOM 5355 C C . SER B 1 336 ? -13.008 -27.453 -28.406 1 62.44 336 SER B C 1
ATOM 5357 O O . SER B 1 336 ? -12.984 -28.266 -29.344 1 62.44 336 SER B O 1
ATOM 5359 N N . GLY B 1 337 ? -14.32 -27.359 -28.062 1 49.78 337 GLY B N 1
ATOM 5360 C CA . GLY B 1 337 ? -15.594 -27.453 -28.766 1 49.78 337 GLY B CA 1
ATOM 5361 C C . GLY B 1 337 ? -15.453 -27.406 -30.281 1 49.78 337 GLY B C 1
ATO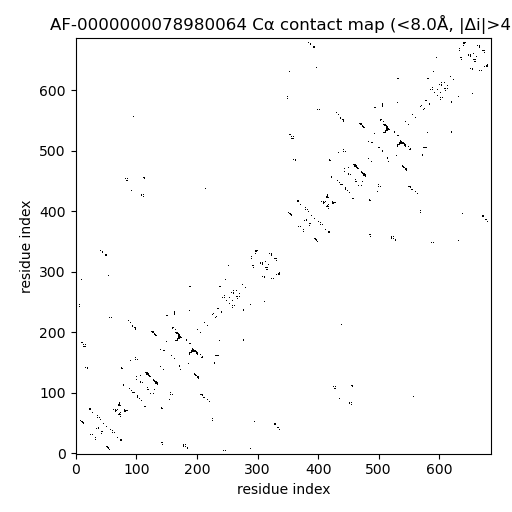M 5362 O O . GLY B 1 337 ? -14.789 -28.25 -30.875 1 49.78 337 GLY B O 1
ATOM 5363 N N . ALA B 1 338 ? -16 -26.172 -30.969 1 42.09 338 ALA B N 1
ATOM 5364 C CA . ALA B 1 338 ? -16.891 -26 -32.125 1 42.09 338 ALA B CA 1
ATOM 5365 C C . ALA B 1 338 ? -16.172 -26.234 -33.438 1 42.09 338 ALA B C 1
ATOM 5367 O O . ALA B 1 338 ? -15.602 -25.297 -34 1 42.09 338 ALA B O 1
ATOM 5368 N N . ASP B 1 339 ? -15.211 -27.078 -33.531 1 37.28 339 ASP B N 1
ATOM 5369 C CA . ASP B 1 339 ? -15.281 -27.141 -35 1 37.28 339 ASP B CA 1
ATOM 5370 C C . ASP B 1 339 ? -16.656 -27.641 -35.469 1 37.28 339 ASP B C 1
ATOM 5372 O O . ASP B 1 339 ? -17.094 -28.719 -35.062 1 37.28 339 ASP B O 1
ATOM 5376 N N . PRO B 1 340 ? -17.578 -26.812 -35.938 1 37.91 340 PRO B N 1
ATOM 5377 C CA . PRO B 1 340 ? -18.844 -27.125 -36.594 1 37.91 340 PRO B CA 1
ATOM 5378 C C . PRO B 1 340 ? -18.734 -28.312 -37.562 1 37.91 340 PRO B C 1
ATOM 5380 O O . PRO B 1 340 ? -19.734 -28.828 -38.031 1 37.91 340 PRO B O 1
ATOM 5383 N N . SER B 1 341 ? -17.578 -28.547 -38.125 1 33.62 341 SER B N 1
ATOM 5384 C CA . SER B 1 341 ? -17.672 -29.344 -39.344 1 33.62 341 SER B CA 1
ATOM 5385 C C . SER B 1 341 ? -18.016 -30.781 -39.031 1 33.62 341 SER B C 1
ATOM 5387 O O . SER B 1 341 ? -18.344 -31.562 -39.938 1 33.62 341 SER B O 1
ATOM 5389 N N . ASN B 1 342 ? -17.531 -31.391 -37.938 1 30.77 342 ASN B N 1
ATOM 5390 C CA . ASN B 1 342 ? -17.797 -32.812 -38.062 1 30.77 342 ASN B CA 1
ATOM 5391 C C . ASN B 1 342 ? -19.188 -33.188 -37.562 1 30.77 342 ASN B C 1
ATOM 5393 O O . ASN B 1 342 ? -19.328 -33.781 -36.5 1 30.77 342 ASN B O 1
ATOM 5397 N N . MET B 1 343 ? -20.141 -32.156 -37.5 1 24.67 343 MET B N 1
ATOM 5398 C CA . MET B 1 343 ? -21.438 -32.719 -37.812 1 24.67 343 MET B CA 1
ATOM 5399 C C . MET B 1 343 ? -21.562 -33.062 -39.281 1 24.67 343 MET B C 1
ATOM 5401 O O . MET B 1 343 ? -21.125 -32.312 -40.156 1 24.67 343 MET B O 1
#

Radius of gyration: 32.56 Å; Cα contacts (8 Å, |Δi|>4): 1074; chains: 2; bounding box: 50×99×86 Å

Secondary structure (DSSP, 8-state):
-----GGGG-EEEGGGGHHHHHHHHHHS-HHHHHHHHHHHT-TTTTTSTT-EEEHHHHHHHHHHHHHHHT-TTTT-SSS---TTHHHHHHHHHTT-SSHHHHHHHHHHHHHHH-SSEEEEEEE-SS-EEEEEEESSSPPP-HHHHHHHHHHHHHHHHHHHTS-PPPSEEE-SSPPPTTGGGHHHH-SS-EE-S-SSEEEEE-GGGPPPPPP--HHHHHHHHHHTTHHHHS-S-TTS-HHHHHHHHHHHTTGGG--HHHHHHHTT--HHHHHHHHHHTT--HHHHHHHHHHHHHHHHHHHT-S-HHHHHHHTT-S-HHHHHHHHHHHHSS-GGGGS-S--GGG-/-----GGGG-EEEGGGGHHHHHHHHHHS-HHHHHHHHHHHT-TTTTTSTT-EEEHHHHHHHHHHHHHHHT-TTTTSSSS---TTHHHHHHHHHTT-SSHHHHHHHHHHHHHHH-SSEEEEEEE-SS-EEEEEEESSSPPP-HHHHHHHHHHHHHHHHHHHTS-PPPSEEE-SSPPPTTGGGHHHH-SS-EE-S-SSEEEEE-GGGPPPPPP--HHHHHHHHHHTTHHHHS-S-TTS-HHHHHHHHHHHTTGGG--HHHHHHHTT--HHHHHHHHHHTT--HHHHHHHHHHHHHHHHHHHT-S-HHHHHHHTT-S-HHHHHHHHHHHHSS-GGGGS-S--GGG-

Sequence (686 aa):
MRRPDTASLATVSQPFIEDWLSALRRCCAKAEMAGFLDRSGLGAIHDQPGARVTLDQIVRLYKIAAVETGDEMTGLWSRPIRHRALQHLLATVRESGSLPSALHRFSTFWNLLLDDFQFELHTGVAQIDLVLLPLGDGPVQRFGHMLILKLAHGLLSWLAGHEVPVRAVHFAFERPGFAQDYSVIFPAPVHFGASASGLSFDPAQLSPPQARSSAEMDAFLARAPRDWIFTSYHEHSQSLRVRAFLFRSDWVGCSLSDAAQALGMSRRTLTRRMEEDGTSFQAIKDALRRDIAIRDLREGRKSIEEISQDVGFSSAANFHRAFRRWTGSTPRSYRSGADPSNMMRRPDTASLATVSQPFIEDWLSALRRCCAKAEMAGFLDRSGLGAIHDQPGARVTLDQIVRLYKIAAVETGDEMTGLWSRPIRHRALQHLLATVRESGSLPSALHRFSTFWNLLLDDFQFELHTGVAQIDLVLLPLGDGPVQRFGHMLILKLAHGLLSWLAGHEVPVRAVHFAFERPGFAQDYSVIFPAPVHFGASASGLSFDPAQLSPPQARSSAEMDAFLARAPRDWIFTSYHEHSQSLRVRAFLFRSDWVGCSLSDAAQALGMSRRTLTRRMEEDGTSFQAIKDALRRDIAIRDLREGRKSIEEISQDVGFSSAANFHRAFRRWTGSTPRSYRSGADPSNM

Foldseek 3Di:
DPDPQLLQLFKAWLVLCVLVLVQLPVQDPPVVSCVLCQQLLNNLPNPFHQAIGGPSSVQSSQVSQCVPSQANLNRLAPFGHGPCLVVVLLVQLLPDFFLLSSLVSLQVSVCVGHDQWGWDWDDDQFKIKIWIGGPDDDDDRQNSLLVSQLLSQLSSCLQAVARQDWAEWEACAAQDPRNLRSCSQHLYHYYYNDNTTITMHGPVRTDTTDNDDPVNSVVPVVCPPSCSRSVSNSPPQLLSQLLSVLSVDVNLPADLCNSCVVVVHDSVVSQVSVVVVVHGSVRSLLSSLLSQLLVVQQVVPDDLQRSCVSSPHPGSVVVQVSNCVNRVDGSNSSHRDDPVPPD/DPDPQLLQLFKAWLVLCVLVLVQLPVQDPPVVSCVLCVQLLNNLPNPFHQAIGGPSSVQSSQVSQCVPSQANLNRLAPFGHGPCLVVVLLVQLLPDFFLLSSLVSLQVSVCVGHDQWGWDWDDDQFKIKIWIGGPDDDDDSNNSLLVSQLLSQLSSCLQAVARQDWAEWEACAAQDPRNLSSCSQHVYHYYYNDNTTITMHGPVRTDTTDNDDPVNSVVPVVPPPSCSRSVSNSPPQLLVQLLSVLSVDVNLPADLCNSCVVVVHDSVVSQVSVVVVVHGSVRSLLSSLLSQLLVVQQVVPDDLQRSCVSSPHPGSVVVQVSNCVNRVDGSNSSHDDDPVPVD

pLDDT: mean 86.88, std 13.49, range [24.27, 98.75]